Protein AF-A0A920QV77-F1 (afdb_monomer_lite)

Radius of gyration: 23.31 Å; chains: 1; bounding box: 56×53×58 Å

Structure (mmCIF, N/CA/C/O backbone):
data_AF-A0A920QV77-F1
#
_entry.id   AF-A0A920QV77-F1
#
loop_
_atom_site.group_PDB
_atom_site.id
_atom_site.type_symbol
_atom_site.label_atom_id
_atom_site.label_alt_id
_atom_site.label_comp_id
_atom_site.label_asym_id
_atom_site.label_entity_id
_atom_site.label_seq_id
_atom_site.pdbx_PDB_ins_code
_atom_site.Cartn_x
_atom_site.Cartn_y
_atom_site.Cartn_z
_atom_site.occupancy
_atom_site.B_iso_or_equiv
_atom_site.auth_seq_id
_atom_site.auth_comp_id
_atom_site.auth_asym_id
_atom_site.auth_atom_id
_atom_site.pdbx_PDB_model_num
ATOM 1 N N . MET A 1 1 ? 6.888 -10.467 -20.535 1.00 91.38 1 MET A N 1
ATOM 2 C CA . MET A 1 1 ? 6.320 -9.122 -20.813 1.00 91.38 1 MET A CA 1
ATOM 3 C C . MET A 1 1 ? 7.248 -8.052 -20.261 1.00 91.38 1 MET A C 1
ATOM 5 O O . MET A 1 1 ? 7.856 -8.293 -19.216 1.00 91.38 1 MET A O 1
ATOM 9 N N . ARG A 1 2 ? 7.344 -6.897 -20.932 1.00 91.19 2 ARG A N 1
ATOM 10 C CA . ARG A 1 2 ? 8.162 -5.762 -20.480 1.00 91.19 2 ARG A CA 1
ATOM 11 C C . ARG A 1 2 ? 7.818 -5.377 -19.033 1.00 91.19 2 ARG A C 1
ATOM 13 O O . ARG A 1 2 ? 6.641 -5.271 -18.701 1.00 91.19 2 ARG A O 1
ATOM 20 N N . THR A 1 3 ? 8.824 -5.211 -18.176 1.00 91.00 3 THR A N 1
ATOM 21 C CA . THR A 1 3 ? 8.666 -4.890 -16.746 1.00 91.00 3 THR A CA 1
ATOM 22 C C . THR A 1 3 ? 9.717 -3.856 -16.341 1.00 91.00 3 THR A C 1
ATOM 24 O O . THR A 1 3 ? 10.850 -4.215 -16.040 1.00 91.00 3 THR A O 1
ATOM 27 N N . THR A 1 4 ? 9.339 -2.574 -16.349 1.00 87.88 4 THR A N 1
ATOM 28 C CA . THR A 1 4 ? 10.258 -1.439 -16.115 1.00 87.88 4 THR A CA 1
ATOM 29 C C . THR A 1 4 ? 9.784 -0.481 -15.015 1.00 87.88 4 THR A C 1
ATOM 31 O O . THR A 1 4 ? 10.263 0.642 -14.950 1.00 87.88 4 THR A O 1
ATOM 34 N N . ALA A 1 5 ? 8.816 -0.883 -14.178 1.00 88.81 5 ALA A N 1
ATOM 35 C CA . ALA A 1 5 ? 8.185 -0.022 -13.163 1.00 88.81 5 ALA A CA 1
ATOM 36 C C . ALA A 1 5 ? 7.683 1.328 -13.720 1.00 88.81 5 ALA A C 1
ATOM 38 O O . ALA A 1 5 ? 7.883 2.376 -13.107 1.00 88.81 5 ALA A O 1
ATOM 39 N N . ALA A 1 6 ? 7.057 1.291 -14.904 1.00 88.81 6 ALA A N 1
ATOM 40 C CA . ALA A 1 6 ? 6.573 2.468 -15.629 1.00 88.81 6 ALA A CA 1
ATOM 41 C C . ALA A 1 6 ? 7.651 3.507 -16.005 1.00 88.81 6 ALA A C 1
ATOM 43 O O . ALA A 1 6 ? 7.304 4.608 -16.440 1.00 88.81 6 ALA A O 1
ATOM 44 N N . ALA A 1 7 ? 8.932 3.156 -15.906 1.00 88.12 7 ALA A N 1
ATOM 45 C CA . ALA A 1 7 ? 10.034 4.031 -16.272 1.00 88.12 7 ALA A CA 1
ATOM 46 C C . ALA A 1 7 ? 10.465 3.864 -17.738 1.00 88.12 7 ALA A C 1
ATOM 48 O O . ALA A 1 7 ? 10.466 2.748 -18.283 1.00 88.12 7 ALA A O 1
ATOM 49 N N . ASP A 1 8 ? 10.892 4.971 -18.350 1.00 91.00 8 ASP A N 1
ATOM 50 C CA . ASP A 1 8 ? 11.683 5.013 -19.583 1.00 91.00 8 ASP A CA 1
ATOM 51 C C . ASP A 1 8 ? 13.164 4.802 -19.240 1.00 91.00 8 ASP A C 1
ATOM 53 O O . ASP A 1 8 ? 13.969 5.733 -19.216 1.00 91.00 8 ASP A O 1
ATOM 57 N N . ALA A 1 9 ? 13.511 3.555 -18.926 1.00 92.44 9 ALA A N 1
ATOM 58 C CA . ALA A 1 9 ? 14.881 3.123 -18.681 1.00 92.44 9 ALA A CA 1
ATOM 59 C C . ALA A 1 9 ? 15.343 2.150 -19.771 1.00 92.44 9 ALA A C 1
ATOM 61 O O . ALA A 1 9 ? 14.626 1.214 -20.140 1.00 92.44 9 ALA A O 1
ATOM 62 N N . ARG A 1 10 ? 16.562 2.351 -20.284 1.00 94.75 10 ARG A N 1
ATOM 63 C CA . ARG A 1 10 ? 17.155 1.496 -21.329 1.00 94.75 10 ARG A CA 1
ATOM 64 C C . ARG A 1 10 ? 17.777 0.222 -20.742 1.00 94.75 10 ARG A C 1
ATOM 66 O O . ARG A 1 10 ? 18.996 0.147 -20.583 1.00 94.75 10 ARG A O 1
ATOM 73 N N . TYR A 1 11 ? 16.938 -0.759 -20.420 1.00 94.25 11 TYR A N 1
ATOM 74 C CA . TYR A 1 11 ? 17.366 -2.133 -20.120 1.00 94.25 11 TYR A CA 1
ATOM 75 C C . TYR A 1 11 ? 17.956 -2.802 -21.368 1.00 94.25 11 TYR A C 1
ATOM 77 O O . TYR A 1 11 ? 17.484 -2.530 -22.474 1.00 94.25 11 TYR A O 1
ATOM 85 N N . ASP A 1 12 ? 18.938 -3.693 -21.201 1.00 95.94 12 ASP A N 1
ATOM 86 C CA . ASP A 1 12 ? 19.423 -4.502 -22.328 1.00 95.94 12 ASP A CA 1
ATOM 87 C C . ASP A 1 12 ? 18.358 -5.529 -22.737 1.00 95.94 12 ASP A C 1
ATOM 89 O O . ASP A 1 12 ? 18.127 -5.773 -23.923 1.00 95.94 12 ASP A O 1
ATOM 93 N N . ILE A 1 13 ? 17.659 -6.080 -21.739 1.00 93.75 13 ILE A N 1
ATOM 94 C CA . ILE A 1 13 ? 16.498 -6.946 -21.909 1.00 93.75 13 ILE A CA 1
ATOM 95 C C . ILE A 1 13 ? 15.376 -6.374 -21.046 1.00 93.75 13 ILE A C 1
ATOM 97 O O . ILE A 1 13 ? 15.465 -6.388 -19.825 1.00 93.75 13 ILE A O 1
ATOM 101 N N . ASP A 1 14 ? 14.297 -5.862 -21.639 1.00 91.56 14 ASP A N 1
ATOM 102 C CA . ASP A 1 14 ? 13.279 -5.084 -20.909 1.00 91.56 14 ASP A CA 1
ATOM 103 C C . ASP A 1 14 ? 12.144 -5.924 -20.283 1.00 91.56 14 ASP A C 1
ATOM 105 O O . ASP A 1 14 ? 11.258 -5.390 -19.611 1.00 91.56 14 ASP A O 1
ATOM 109 N N . PHE A 1 15 ? 12.177 -7.251 -20.436 1.00 92.69 15 PHE A N 1
ATOM 110 C CA . PHE A 1 15 ? 11.251 -8.209 -19.818 1.00 92.69 15 PHE A CA 1
ATOM 111 C C . PHE A 1 15 ? 11.972 -9.145 -18.846 1.00 92.69 15 PHE A C 1
ATOM 113 O O . PHE A 1 15 ? 13.150 -9.424 -19.019 1.00 92.69 15 PHE A O 1
ATOM 120 N N . ALA A 1 16 ? 11.308 -9.601 -17.783 1.00 91.69 16 ALA A N 1
ATOM 121 C CA . ALA A 1 16 ? 11.944 -10.446 -16.766 1.00 91.69 16 ALA A CA 1
ATOM 122 C C . ALA A 1 16 ? 12.310 -11.854 -17.276 1.00 91.69 16 ALA A C 1
ATOM 124 O O . ALA A 1 16 ? 11.593 -12.378 -18.133 1.00 91.69 16 ALA A O 1
ATOM 125 N N . PRO A 1 17 ? 13.404 -12.458 -16.765 1.00 92.50 17 PRO A N 1
ATOM 126 C CA . PRO A 1 17 ? 13.819 -13.809 -17.148 1.00 92.50 17 PRO A CA 1
ATOM 127 C C . PRO A 1 17 ? 12.807 -14.869 -16.692 1.00 92.50 17 PRO A C 1
ATOM 129 O O . PRO A 1 17 ? 12.610 -15.880 -17.368 1.00 92.50 17 PRO A O 1
ATOM 132 N N . SER A 1 18 ? 12.121 -14.628 -15.581 1.00 91.00 18 SER A N 1
ATOM 133 C CA . SER A 1 18 ? 11.107 -15.502 -14.998 1.00 91.00 18 SER A CA 1
ATOM 134 C C . SER A 1 18 ? 9.855 -14.709 -14.623 1.00 91.00 18 SER A C 1
ATOM 136 O O . SER A 1 18 ? 9.861 -13.475 -14.563 1.00 91.00 18 SER A O 1
ATOM 138 N N . ASP A 1 19 ? 8.761 -15.431 -14.398 1.00 93.25 19 ASP A N 1
ATOM 139 C CA . ASP A 1 19 ? 7.588 -14.848 -13.763 1.00 93.25 19 ASP A CA 1
ATOM 140 C C . ASP A 1 19 ? 7.874 -14.577 -12.283 1.00 93.25 19 ASP A C 1
ATOM 142 O O . ASP A 1 19 ? 8.631 -15.296 -11.632 1.00 93.25 19 ASP A O 1
ATOM 146 N N . HIS A 1 20 ? 7.213 -13.558 -11.739 1.00 93.25 20 HIS A N 1
ATOM 147 C CA . HIS A 1 20 ? 7.077 -13.426 -10.292 1.00 93.25 20 HIS A CA 1
ATOM 148 C C . HIS A 1 20 ? 6.304 -14.635 -9.743 1.00 93.25 20 HIS A C 1
ATOM 150 O O . HIS A 1 20 ? 5.354 -15.076 -10.393 1.00 93.25 20 HIS A O 1
ATOM 156 N N . THR A 1 21 ? 6.631 -15.122 -8.543 1.00 93.44 21 THR A N 1
ATOM 157 C CA . THR A 1 21 ? 6.025 -16.327 -7.938 1.00 93.44 21 THR A CA 1
ATOM 158 C C . THR A 1 21 ? 4.493 -16.311 -7.989 1.00 93.44 21 THR A C 1
ATOM 160 O O . THR A 1 21 ? 3.873 -17.256 -8.469 1.00 93.44 21 THR A O 1
ATOM 163 N N . LEU A 1 22 ? 3.868 -15.189 -7.610 1.00 94.31 22 LEU A N 1
ATOM 164 C CA . LEU A 1 22 ? 2.407 -15.023 -7.693 1.00 94.31 22 LEU A CA 1
ATOM 165 C C . LEU A 1 22 ? 1.858 -15.181 -9.121 1.00 94.31 22 LEU A C 1
ATOM 167 O O . LEU A 1 22 ? 0.817 -15.793 -9.329 1.00 94.31 22 LEU A O 1
ATOM 171 N N . VAL A 1 23 ? 2.559 -14.640 -10.120 1.00 95.69 23 VAL A N 1
ATOM 172 C CA . VAL A 1 23 ? 2.158 -14.734 -11.531 1.00 95.69 23 VAL A CA 1
ATOM 173 C C . VAL A 1 23 ? 2.331 -16.164 -12.043 1.00 95.69 23 VAL A C 1
ATOM 175 O O . VAL A 1 23 ? 1.458 -16.655 -12.757 1.00 95.69 23 VAL A O 1
ATOM 178 N N . ALA A 1 24 ? 3.417 -16.838 -11.654 1.00 95.25 24 ALA A N 1
ATOM 179 C CA . ALA A 1 24 ? 3.668 -18.233 -11.998 1.00 95.25 24 ALA A CA 1
ATOM 180 C C . ALA A 1 24 ? 2.546 -19.145 -11.474 1.00 95.25 24 ALA A C 1
ATOM 182 O O . ALA A 1 24 ? 1.961 -19.890 -12.257 1.00 95.25 24 ALA A O 1
ATOM 183 N N . GLN A 1 25 ? 2.173 -18.999 -10.198 1.00 96.50 25 GLN A N 1
ATOM 184 C CA . GLN A 1 25 ? 1.097 -19.773 -9.566 1.00 96.50 25 GLN A CA 1
ATOM 185 C C . GLN A 1 25 ? -0.255 -19.572 -10.259 1.00 96.50 25 GLN A C 1
ATOM 187 O O . GLN A 1 25 ? -0.975 -20.535 -10.519 1.00 96.50 25 GLN A O 1
ATOM 192 N N . LEU A 1 26 ? -0.589 -18.330 -10.624 1.00 97.44 26 LEU A N 1
ATOM 193 C CA . LEU A 1 26 ? -1.810 -18.049 -11.379 1.00 97.44 26 LEU A CA 1
ATOM 194 C C . LEU A 1 26 ? -1.789 -18.717 -12.761 1.00 97.44 26 LEU A C 1
ATOM 196 O O . LEU A 1 26 ? -2.774 -19.342 -13.155 1.00 97.44 26 LEU A O 1
ATOM 200 N N . ARG A 1 27 ? -0.674 -18.615 -13.496 1.00 97.06 27 ARG A N 1
ATOM 201 C CA . ARG A 1 27 ? -0.530 -19.228 -14.828 1.00 97.06 27 ARG A CA 1
ATOM 202 C C . ARG A 1 27 ? -0.615 -20.745 -14.787 1.00 97.06 27 ARG A C 1
ATOM 204 O O . ARG A 1 27 ? -1.282 -21.331 -15.635 1.00 97.06 27 ARG A O 1
ATOM 211 N N . GLU A 1 28 ? 0.050 -21.369 -13.822 1.00 97.19 28 GLU A N 1
ATOM 212 C CA . GLU A 1 28 ? 0.025 -22.820 -13.628 1.00 97.19 28 GLU A CA 1
ATOM 213 C C . GLU A 1 28 ? -1.399 -23.327 -13.374 1.00 97.19 28 GLU A C 1
ATOM 215 O O . GLU A 1 28 ? -1.791 -24.371 -13.891 1.00 97.19 28 GLU A O 1
ATOM 220 N N . LYS A 1 29 ? -2.216 -22.528 -12.680 1.00 97.56 29 LYS A N 1
ATOM 221 C CA . LYS A 1 29 ? -3.633 -22.812 -12.416 1.00 97.56 29 LYS A CA 1
ATOM 222 C C . LYS A 1 29 ? -4.585 -22.307 -13.511 1.00 97.56 29 LYS A C 1
ATOM 224 O O . LYS A 1 29 ? -5.792 -22.220 -13.297 1.00 97.56 29 LYS A O 1
ATOM 229 N N . GLY A 1 30 ? -4.061 -22.001 -14.700 1.00 97.50 30 GLY A N 1
ATOM 230 C CA . GLY A 1 30 ? -4.847 -21.714 -15.902 1.00 97.50 30 GLY A CA 1
ATOM 231 C C . GLY A 1 30 ? -5.228 -20.248 -16.114 1.00 97.50 30 GLY A C 1
ATOM 232 O O . GLY A 1 30 ? -5.937 -19.946 -17.076 1.00 97.50 30 GLY A O 1
ATOM 233 N N . ALA A 1 31 ? -4.760 -19.319 -15.276 1.00 97.75 31 ALA A N 1
ATOM 234 C CA . ALA A 1 31 ? -4.989 -17.899 -15.512 1.00 97.75 31 ALA A CA 1
ATOM 235 C C . ALA A 1 31 ? -4.217 -17.409 -16.748 1.00 97.75 31 ALA A C 1
ATOM 237 O O . ALA A 1 31 ? -3.039 -17.717 -16.951 1.00 97.75 31 ALA A O 1
ATOM 238 N N . ILE A 1 32 ? -4.867 -16.571 -17.554 1.00 97.38 32 ILE A N 1
ATOM 239 C CA . ILE A 1 32 ? -4.239 -15.910 -18.700 1.00 97.38 32 ILE A CA 1
ATOM 240 C C . ILE A 1 32 ? -3.717 -14.551 -18.246 1.00 97.38 32 ILE A C 1
ATOM 242 O O . ILE A 1 32 ? -4.489 -13.645 -17.934 1.00 97.38 32 ILE A O 1
ATOM 246 N N . ILE A 1 33 ? -2.395 -14.383 -18.251 1.00 96.62 33 ILE A N 1
ATOM 247 C CA . ILE A 1 33 ? -1.777 -13.088 -17.958 1.00 96.62 33 ILE A CA 1
ATOM 248 C C . ILE A 1 33 ? -1.780 -12.252 -19.234 1.00 96.62 33 ILE A C 1
ATOM 250 O O . ILE A 1 33 ? -0.921 -12.398 -20.101 1.00 96.62 33 ILE A O 1
ATOM 254 N N . TYR A 1 34 ? -2.801 -11.409 -19.343 1.00 92.44 34 TYR A N 1
ATOM 255 C CA . TYR A 1 34 ? -3.137 -10.673 -20.557 1.00 92.44 34 TYR A CA 1
ATOM 256 C C . TYR A 1 34 ? -2.198 -9.491 -20.847 1.00 92.44 34 TYR A C 1
ATOM 258 O O . TYR A 1 34 ? -1.763 -9.310 -21.982 1.00 92.44 34 TYR A O 1
ATOM 266 N N . ALA A 1 35 ? -1.885 -8.680 -19.831 1.00 94.31 35 ALA A N 1
ATOM 267 C CA . ALA A 1 35 ? -1.136 -7.437 -19.998 1.00 94.31 35 ALA A CA 1
ATOM 268 C C . ALA A 1 35 ? -0.450 -6.986 -18.696 1.00 94.31 35 ALA A C 1
ATOM 270 O O . ALA A 1 35 ? -0.696 -7.523 -17.615 1.00 94.31 35 ALA A O 1
ATOM 271 N N . LYS A 1 36 ? 0.395 -5.955 -18.806 1.00 93.94 36 LYS A N 1
ATOM 272 C CA . LYS A 1 36 ? 0.923 -5.176 -17.679 1.00 93.94 36 LYS A CA 1
ATOM 273 C C . LYS A 1 36 ? 0.148 -3.863 -17.600 1.00 93.94 36 LYS A C 1
ATOM 275 O O . LYS A 1 36 ? 0.082 -3.136 -18.589 1.00 93.94 36 LYS A O 1
ATOM 280 N N . ALA A 1 37 ? -0.441 -3.576 -16.446 1.00 93.56 37 ALA A N 1
ATOM 281 C CA . ALA A 1 37 ? -1.139 -2.320 -16.217 1.00 93.56 37 ALA A CA 1
ATOM 282 C C . ALA A 1 37 ? -0.150 -1.160 -16.011 1.00 93.56 37 ALA A C 1
ATOM 284 O O . ALA A 1 37 ? 0.952 -1.367 -15.503 1.00 93.56 37 ALA A O 1
ATOM 285 N N . VAL A 1 38 ? -0.545 0.059 -16.392 1.00 90.56 38 VAL A N 1
ATOM 286 C CA . VAL A 1 38 ? 0.248 1.265 -16.106 1.00 90.56 38 VAL A CA 1
ATOM 287 C C . VAL A 1 38 ? 0.249 1.561 -14.603 1.00 90.56 38 VAL A C 1
ATOM 289 O O . VAL A 1 38 ? -0.787 1.476 -13.942 1.00 90.56 38 VAL A O 1
ATOM 292 N N . ASN A 1 39 ? 1.402 1.941 -14.068 1.00 89.62 39 ASN A N 1
ATOM 293 C CA . ASN A 1 39 ? 1.561 2.413 -12.699 1.00 89.62 39 ASN A CA 1
ATOM 294 C C . ASN A 1 39 ? 2.300 3.762 -12.671 1.00 89.62 39 ASN A C 1
ATOM 296 O O . ASN A 1 39 ? 2.865 4.184 -13.679 1.00 89.62 39 ASN A O 1
ATOM 300 N N . THR A 1 40 ? 2.294 4.454 -11.529 1.00 88.38 40 THR A N 1
ATOM 301 C CA . THR A 1 40 ? 3.189 5.608 -11.330 1.00 88.38 40 THR A CA 1
ATOM 302 C C . THR A 1 40 ? 4.645 5.147 -11.385 1.00 88.38 40 THR A C 1
ATOM 304 O O . THR A 1 40 ? 4.995 4.158 -10.738 1.00 88.38 40 THR A O 1
ATOM 307 N N . GLU A 1 41 ? 5.486 5.890 -12.107 1.00 87.56 41 GLU A N 1
ATOM 308 C CA . GLU A 1 41 ? 6.922 5.644 -12.254 1.00 87.56 41 GLU A CA 1
ATOM 309 C C . GLU A 1 41 ? 7.594 5.368 -10.892 1.00 87.56 41 GLU A C 1
ATOM 311 O O . GLU A 1 41 ? 7.482 6.152 -9.944 1.00 87.56 41 GLU A O 1
ATOM 316 N N . TYR A 1 42 ? 8.223 4.191 -10.778 1.00 86.94 42 TYR A N 1
ATOM 317 C CA . TYR A 1 42 ? 8.837 3.665 -9.549 1.00 86.94 42 TYR A CA 1
ATOM 318 C C . TYR A 1 42 ? 7.953 3.773 -8.296 1.00 86.94 42 TYR A C 1
ATOM 320 O O . TYR A 1 42 ? 8.411 4.152 -7.217 1.00 86.94 42 TYR A O 1
ATOM 328 N N . ASN A 1 43 ? 6.661 3.472 -8.434 1.00 84.44 43 ASN A N 1
ATOM 329 C CA . ASN A 1 43 ? 5.685 3.512 -7.343 1.00 84.44 43 ASN A CA 1
ATOM 330 C C . ASN A 1 43 ? 5.578 4.870 -6.634 1.00 84.44 43 ASN A C 1
ATOM 332 O O . ASN A 1 43 ? 5.193 4.939 -5.469 1.00 84.44 43 ASN A O 1
ATOM 336 N N . GLY A 1 44 ? 5.896 5.955 -7.345 1.00 78.31 44 GLY A N 1
ATOM 337 C CA . GLY A 1 44 ? 5.852 7.316 -6.815 1.00 78.31 44 GLY A CA 1
ATOM 338 C C . GLY A 1 44 ? 7.166 7.808 -6.208 1.00 78.31 44 GLY A C 1
ATOM 339 O O . GLY A 1 44 ? 7.277 9.007 -5.979 1.00 78.31 44 GLY A O 1
ATOM 340 N N . ARG A 1 45 ? 8.199 6.959 -6.045 1.00 72.19 45 ARG A N 1
ATOM 341 C CA . ARG A 1 45 ? 9.523 7.387 -5.529 1.00 72.19 45 ARG A CA 1
ATOM 342 C C . ARG A 1 45 ? 10.242 8.388 -6.436 1.00 72.19 45 ARG A C 1
ATOM 344 O O . ARG A 1 45 ? 11.159 9.066 -5.985 1.00 72.19 45 ARG A O 1
ATOM 351 N N . GLY A 1 46 ? 9.811 8.500 -7.690 1.00 50.62 46 GLY A N 1
ATOM 352 C CA . GLY A 1 46 ? 10.272 9.504 -8.641 1.00 50.62 46 GLY A CA 1
ATOM 353 C C . GLY A 1 46 ? 9.267 10.622 -8.931 1.00 50.62 46 GLY A C 1
ATOM 354 O O . GLY A 1 46 ? 9.427 11.253 -9.957 1.00 50.62 46 GLY A O 1
ATOM 355 N N . CYS A 1 47 ? 8.198 10.870 -8.163 1.00 48.75 47 CYS A N 1
ATOM 356 C CA . CYS A 1 47 ? 7.203 11.897 -8.541 1.00 48.75 47 CYS A CA 1
ATOM 357 C C . CYS A 1 47 ? 6.706 12.748 -7.356 1.00 48.75 47 CYS A C 1
ATOM 359 O O . CYS A 1 47 ? 6.452 12.237 -6.271 1.00 48.75 47 CYS A O 1
ATOM 361 N N . GLY A 1 48 ? 6.552 14.054 -7.605 1.00 44.06 48 GLY A N 1
ATOM 362 C CA . GLY A 1 48 ? 6.233 15.154 -6.689 1.00 44.06 48 GLY A CA 1
ATOM 363 C C . GLY A 1 48 ? 5.211 14.978 -5.548 1.00 44.06 48 GLY A C 1
ATOM 364 O O . GLY A 1 48 ? 4.219 14.260 -5.641 1.00 44.06 48 GLY A O 1
ATOM 365 N N . ARG A 1 49 ? 5.438 15.805 -4.510 1.00 41.72 49 ARG A N 1
ATOM 366 C CA . ARG A 1 49 ? 4.669 16.115 -3.277 1.00 41.72 49 ARG A CA 1
ATOM 367 C C . ARG A 1 49 ? 4.526 15.052 -2.181 1.00 41.72 49 ARG A C 1
ATOM 369 O O . ARG A 1 49 ? 4.457 15.457 -1.027 1.00 41.72 49 ARG A O 1
ATOM 376 N N . SER A 1 50 ? 4.544 13.750 -2.453 1.00 46.00 50 SER A N 1
ATOM 377 C CA . SER A 1 50 ? 4.352 12.727 -1.401 1.00 46.00 50 SER A CA 1
ATOM 378 C C . SER A 1 50 ? 5.661 12.251 -0.754 1.00 46.00 50 SER A C 1
ATOM 380 O O . SER A 1 50 ? 5.967 11.060 -0.752 1.00 46.00 50 SER A O 1
ATOM 382 N N . GLY A 1 51 ? 6.474 13.179 -0.250 1.00 50.00 51 GLY A N 1
ATOM 383 C CA . GLY A 1 51 ? 7.641 12.852 0.580 1.00 50.00 51 GLY A CA 1
ATOM 384 C C . GLY A 1 51 ? 8.865 12.281 -0.146 1.00 50.00 51 GLY A C 1
ATOM 385 O O . GLY A 1 51 ? 9.931 12.266 0.432 1.00 50.00 51 GLY A O 1
ATOM 386 N N . CYS A 1 52 ? 8.813 11.898 -1.421 1.00 63.25 52 CYS A N 1
ATOM 387 C CA . CYS A 1 52 ? 9.859 11.071 -2.052 1.00 63.25 52 CYS A CA 1
ATOM 388 C C . CYS A 1 52 ? 11.243 11.724 -2.303 1.00 63.25 52 CYS A C 1
ATOM 390 O O . CYS A 1 52 ? 12.086 11.115 -2.964 1.00 63.25 52 CYS A O 1
ATOM 392 N N . ASN A 1 53 ? 11.511 12.917 -1.762 1.00 73.44 53 ASN A N 1
ATOM 393 C CA . ASN A 1 53 ? 12.854 13.489 -1.721 1.00 73.44 53 ASN A CA 1
ATOM 394 C C . ASN A 1 53 ? 13.670 12.810 -0.603 1.00 73.44 53 ASN A C 1
ATOM 396 O O . ASN A 1 53 ? 13.383 13.046 0.571 1.00 73.44 53 ASN A O 1
ATOM 400 N N . PRO A 1 54 ? 14.726 12.035 -0.909 1.00 75.62 54 PRO A N 1
ATOM 401 C CA . PRO A 1 54 ? 15.583 11.444 0.125 1.00 75.62 54 PRO A CA 1
ATOM 402 C C . PRO A 1 54 ? 16.482 12.469 0.840 1.00 75.62 54 PRO A C 1
ATOM 404 O O . PRO A 1 54 ? 17.317 12.094 1.670 1.00 75.62 54 PRO A O 1
ATOM 407 N N . GLY A 1 55 ? 16.386 13.749 0.469 1.00 77.19 55 GLY A N 1
ATOM 408 C CA . GLY A 1 55 ? 17.325 14.795 0.839 1.00 77.19 55 GLY A CA 1
ATOM 409 C C . GLY A 1 55 ? 18.682 14.602 0.160 1.00 77.19 55 GLY A C 1
ATOM 410 O O . GLY A 1 55 ? 19.132 13.484 -0.107 1.00 77.19 55 GLY A O 1
ATOM 411 N N . GLY A 1 56 ? 19.373 15.700 -0.102 1.00 83.62 56 GLY A N 1
ATOM 412 C CA . GLY A 1 56 ? 20.676 15.691 -0.751 1.00 83.62 56 GLY A CA 1
ATOM 413 C C . GLY A 1 56 ? 20.978 17.054 -1.347 1.00 83.62 56 GLY A C 1
ATOM 414 O O . GLY A 1 56 ? 20.278 18.023 -1.076 1.00 83.62 56 GLY A O 1
ATOM 415 N N . ARG A 1 57 ? 22.048 17.133 -2.133 1.00 90.25 57 ARG A N 1
ATOM 416 C CA . ARG A 1 57 ? 22.498 18.396 -2.738 1.00 90.25 57 ARG A CA 1
ATOM 417 C C . ARG A 1 57 ? 21.827 18.712 -4.075 1.00 90.25 57 ARG A C 1
ATOM 419 O O . ARG A 1 57 ? 21.968 19.827 -4.566 1.00 90.25 57 ARG A O 1
ATOM 426 N N . ASN A 1 58 ? 21.178 17.729 -4.697 1.00 90.69 58 ASN A N 1
ATOM 427 C CA . ASN A 1 58 ? 20.541 17.898 -5.995 1.00 90.69 58 ASN A CA 1
ATOM 428 C C . ASN A 1 58 ? 19.100 18.362 -5.780 1.00 90.69 58 ASN A C 1
ATOM 430 O O . ASN A 1 58 ? 18.322 17.688 -5.108 1.00 90.69 58 ASN A O 1
ATOM 434 N N . GLU A 1 59 ? 18.743 19.489 -6.383 1.00 89.44 59 GLU A N 1
ATOM 435 C CA . GLU A 1 59 ? 17.402 20.067 -6.308 1.00 89.44 59 GLU A CA 1
ATOM 436 C C . GLU A 1 59 ? 16.806 20.198 -7.716 1.00 89.44 59 GLU A C 1
ATOM 438 O O . GLU A 1 59 ? 17.552 20.376 -8.693 1.00 89.44 59 GLU A O 1
ATOM 443 N N . PRO A 1 60 ? 15.474 20.091 -7.862 1.00 88.19 60 PRO A N 1
ATOM 444 C CA . PRO A 1 60 ? 14.830 20.380 -9.127 1.00 88.19 60 PRO A CA 1
ATOM 445 C C . PRO A 1 60 ? 14.926 21.870 -9.448 1.00 88.19 60 PRO A C 1
ATOM 447 O O . PRO A 1 60 ? 14.652 22.737 -8.623 1.00 88.19 60 PRO A O 1
ATOM 450 N N . THR A 1 61 ? 15.232 22.164 -10.702 1.00 90.62 61 THR A N 1
ATOM 451 C CA . THR A 1 61 ? 15.152 23.500 -11.296 1.00 90.62 61 THR A CA 1
ATOM 452 C C . THR A 1 61 ? 13.699 23.962 -11.385 1.00 90.62 61 THR A C 1
ATOM 454 O O . THR A 1 61 ? 13.404 25.143 -11.220 1.00 90.62 61 THR A O 1
ATOM 457 N N . MET A 1 62 ? 12.777 23.036 -11.672 1.00 82.44 62 MET A N 1
ATOM 458 C CA . MET A 1 62 ? 11.347 23.314 -11.771 1.00 82.44 62 MET A CA 1
ATOM 459 C C . MET A 1 62 ? 10.526 22.074 -11.429 1.00 82.44 62 MET A C 1
ATOM 461 O O . MET A 1 62 ? 10.752 20.996 -11.971 1.00 82.44 62 MET A O 1
ATOM 465 N N . VAL A 1 63 ? 9.509 22.246 -10.588 1.00 79.88 63 VAL A N 1
ATOM 466 C CA . VAL A 1 63 ? 8.489 21.222 -10.342 1.00 79.88 63 VAL A CA 1
ATOM 467 C C . VAL A 1 63 ? 7.236 21.628 -11.100 1.00 79.88 63 VAL A C 1
ATOM 469 O O . VAL A 1 63 ? 6.731 22.729 -10.899 1.00 79.88 63 VAL A O 1
ATOM 472 N N . LEU A 1 64 ? 6.736 20.760 -11.980 1.00 73.00 64 LEU A N 1
ATOM 473 C CA . LEU A 1 64 ? 5.499 21.011 -12.719 1.00 73.00 64 LEU A CA 1
ATOM 474 C C . LEU A 1 64 ? 4.295 20.594 -11.861 1.00 73.00 64 LEU A C 1
ATOM 476 O O . LEU A 1 64 ? 4.035 19.391 -11.743 1.00 73.00 64 LEU A O 1
ATOM 480 N N . PRO A 1 65 ? 3.537 21.540 -11.270 1.00 64.81 65 PRO A N 1
ATOM 481 C CA . PRO A 1 65 ? 2.360 21.185 -10.495 1.00 64.81 65 PRO A CA 1
ATOM 482 C C . PRO A 1 65 ? 1.298 20.555 -11.405 1.00 64.81 65 PRO A C 1
ATOM 484 O O . PRO A 1 65 ? 1.056 21.002 -12.525 1.00 64.81 65 PRO A O 1
ATOM 487 N N . SER A 1 66 ? 0.652 19.503 -10.908 1.00 64.69 66 SER A N 1
ATOM 488 C CA . SER A 1 66 ? -0.463 18.827 -11.570 1.00 64.69 66 SER A CA 1
ATOM 489 C C . SER A 1 66 ? -1.674 18.856 -10.659 1.00 64.69 66 SER A C 1
ATOM 491 O O . SER A 1 66 ? -1.603 18.373 -9.532 1.00 64.69 66 SER A O 1
ATOM 493 N N . THR A 1 67 ? -2.798 19.363 -11.154 1.00 57.72 67 THR A N 1
ATOM 494 C CA . THR A 1 67 ? -4.108 19.191 -10.506 1.00 57.72 67 THR A CA 1
ATOM 495 C C . THR A 1 67 ? -4.783 17.875 -10.910 1.00 57.72 67 THR A C 1
ATOM 497 O O . THR A 1 67 ? -5.766 17.477 -10.298 1.00 57.72 67 THR A O 1
ATOM 500 N N . LEU A 1 68 ? -4.229 17.166 -11.902 1.00 58.66 68 LEU A N 1
ATOM 501 C CA . LEU A 1 68 ? -4.720 15.886 -12.428 1.00 58.66 68 LEU A CA 1
ATOM 502 C C . LEU A 1 68 ? -4.070 14.673 -11.737 1.00 58.66 68 LEU A C 1
ATOM 504 O O . LEU A 1 68 ? -3.980 13.597 -12.320 1.00 58.66 68 LEU A O 1
ATOM 508 N N . GLY A 1 69 ? -3.579 14.843 -10.507 1.00 63.00 69 GLY A N 1
ATOM 509 C CA . GLY A 1 69 ? -2.929 13.785 -9.731 1.00 63.00 69 GLY A CA 1
ATOM 510 C C . GLY A 1 69 ? -1.472 13.505 -10.125 1.00 63.00 69 GLY A C 1
ATOM 511 O O . GLY A 1 69 ? -0.923 14.098 -11.060 1.00 63.00 69 GLY A O 1
ATOM 512 N N . PHE A 1 70 ? -0.841 12.604 -9.363 1.00 70.00 70 PHE A N 1
ATOM 513 C CA . PHE A 1 70 ? 0.583 12.239 -9.464 1.00 70.00 70 PHE A CA 1
ATOM 514 C C . PHE A 1 70 ? 0.858 10.988 -10.313 1.00 70.00 70 PHE A C 1
ATOM 516 O O . PHE A 1 70 ? 1.978 10.486 -10.359 1.00 70.00 70 PHE A O 1
ATOM 523 N N . GLN A 1 71 ? -0.166 10.441 -10.962 1.00 77.38 71 GLN A N 1
ATOM 524 C CA . GLN A 1 71 ? -0.101 9.159 -11.658 1.00 77.38 71 GLN A CA 1
ATOM 525 C C . GLN A 1 71 ? 0.477 9.332 -13.051 1.00 77.38 71 GLN A C 1
ATOM 527 O O . GLN A 1 71 ? -0.250 9.592 -14.009 1.00 77.38 71 GLN A O 1
ATOM 532 N N . ARG A 1 72 ? 1.804 9.247 -13.136 1.00 80.75 72 ARG A N 1
ATOM 533 C CA . ARG A 1 72 ? 2.533 9.487 -14.375 1.00 80.75 72 ARG A CA 1
ATOM 534 C C . ARG A 1 72 ? 3.570 8.414 -14.632 1.00 80.75 72 ARG A C 1
ATOM 536 O O . ARG A 1 72 ? 4.229 7.940 -13.709 1.00 80.75 72 ARG A O 1
ATOM 543 N N . SER A 1 73 ? 3.697 8.060 -15.902 1.00 82.62 73 SER A N 1
ATOM 544 C CA . SER A 1 73 ? 4.713 7.160 -16.422 1.00 82.62 73 SER A CA 1
ATOM 545 C C . SER A 1 73 ? 5.422 7.847 -17.580 1.00 82.62 73 SER A C 1
ATOM 547 O O . SER A 1 73 ? 4.781 8.248 -18.553 1.00 82.62 73 SER A O 1
ATOM 549 N N . SER A 1 74 ? 6.749 7.944 -17.498 1.00 85.25 74 SER A N 1
ATOM 550 C CA . SER A 1 74 ? 7.598 8.422 -18.596 1.00 85.25 74 SER A CA 1
ATOM 551 C C . SER A 1 74 ? 7.486 7.535 -19.847 1.00 85.25 74 SER A C 1
ATOM 553 O O . SER A 1 74 ? 7.668 8.020 -20.961 1.00 85.25 74 SER A O 1
ATOM 555 N N . TRP A 1 75 ? 7.115 6.260 -19.679 1.00 83.75 75 TRP A N 1
ATOM 556 C CA . TRP A 1 75 ? 6.930 5.303 -20.772 1.00 83.75 75 TRP A CA 1
ATOM 557 C C . TRP A 1 75 ? 5.485 5.195 -21.289 1.00 83.75 75 TRP A C 1
ATOM 559 O O . TRP A 1 75 ? 5.253 5.202 -22.496 1.00 83.75 75 TRP A O 1
ATOM 569 N N . ALA A 1 76 ? 4.512 5.040 -20.389 1.00 83.50 76 ALA A N 1
ATOM 570 C CA . ALA A 1 76 ? 3.136 4.653 -20.719 1.00 83.50 76 ALA A CA 1
ATOM 571 C C . ALA A 1 76 ? 2.118 5.803 -20.609 1.00 83.50 76 ALA A C 1
ATOM 573 O O . ALA A 1 76 ? 0.934 5.600 -20.878 1.00 83.50 76 ALA A O 1
ATOM 574 N N . GLY A 1 77 ? 2.560 7.007 -20.234 1.00 84.44 77 GLY A N 1
ATOM 575 C CA . GLY A 1 77 ? 1.695 8.171 -20.062 1.00 84.44 77 GLY A CA 1
ATOM 576 C C . GLY A 1 77 ? 0.870 8.120 -18.775 1.00 84.44 77 GLY A C 1
ATOM 577 O O . GLY A 1 77 ? 1.284 7.536 -17.772 1.00 84.44 77 GLY A O 1
ATOM 578 N N . ASN A 1 78 ? -0.295 8.769 -18.796 1.00 83.38 78 ASN A N 1
ATOM 579 C CA . ASN A 1 78 ? -1.134 8.953 -17.613 1.00 83.38 78 ASN A CA 1
ATOM 580 C C . ASN A 1 78 ? -2.486 8.259 -17.830 1.00 83.38 78 ASN A C 1
ATOM 582 O O . ASN A 1 78 ? -3.148 8.555 -18.828 1.00 83.38 78 ASN A O 1
ATOM 586 N N . PRO A 1 79 ? -2.923 7.366 -16.928 1.00 87.81 79 PRO A N 1
ATOM 587 C CA . PRO A 1 79 ? -4.294 6.875 -16.949 1.00 87.81 79 PRO A CA 1
ATOM 588 C C . PRO A 1 79 ? -5.274 7.987 -16.533 1.00 87.81 79 PRO A C 1
ATOM 590 O O . PRO A 1 79 ? -4.903 8.912 -15.811 1.00 87.81 79 PRO A O 1
ATOM 593 N N . SER A 1 80 ? -6.539 7.852 -16.938 1.00 89.38 80 SER A N 1
ATOM 594 C CA . SER A 1 80 ? -7.660 8.693 -16.486 1.00 89.38 80 SER A CA 1
ATOM 595 C C . SER A 1 80 ? -8.664 7.869 -15.676 1.00 89.38 80 SER A C 1
ATOM 597 O O . SER A 1 80 ? -8.715 6.646 -15.819 1.00 89.38 80 SER A O 1
ATOM 599 N N . SER A 1 81 ? -9.469 8.523 -14.832 1.00 89.50 81 SER A N 1
ATOM 600 C CA . SER A 1 81 ? -10.590 7.854 -14.158 1.00 89.50 81 SER A CA 1
ATOM 601 C C . SER A 1 81 ? -11.596 7.308 -15.175 1.00 89.50 81 SER A C 1
ATOM 603 O O . SER A 1 81 ? -11.880 7.950 -16.188 1.00 89.50 81 SER A O 1
ATOM 605 N N . VAL A 1 82 ? -12.165 6.134 -14.883 1.00 92.62 82 VAL A N 1
ATOM 606 C CA . VAL A 1 82 ? -13.243 5.538 -15.691 1.00 92.62 82 VAL A CA 1
ATOM 607 C C . VAL A 1 82 ? -14.583 6.266 -15.540 1.00 92.62 82 VAL A C 1
ATOM 609 O O . VAL A 1 82 ? -15.439 6.143 -16.411 1.00 92.62 82 VAL A O 1
ATOM 612 N N . TYR A 1 83 ? -14.765 7.018 -14.449 1.00 93.38 83 TYR A N 1
ATOM 613 C CA . TYR A 1 83 ? -16.009 7.731 -14.136 1.00 93.38 83 TYR A CA 1
ATOM 614 C C . TYR A 1 83 ? -15.987 9.185 -14.611 1.00 93.38 83 TYR A C 1
ATOM 616 O O . TYR A 1 83 ? -17.037 9.768 -14.865 1.00 93.38 83 TYR A O 1
ATOM 624 N N . ASP A 1 84 ? -14.797 9.768 -14.756 1.00 91.25 84 ASP A N 1
ATOM 625 C CA . ASP A 1 84 ? -14.599 11.110 -15.297 1.00 91.25 84 ASP A CA 1
ATOM 626 C C . ASP A 1 84 ? -13.207 11.193 -15.930 1.00 91.25 84 ASP A C 1
ATOM 628 O O . ASP A 1 84 ? -12.192 11.339 -15.245 1.00 91.25 84 ASP A O 1
ATOM 632 N N . THR A 1 85 ? -13.139 11.122 -17.259 1.00 90.06 85 THR A N 1
ATOM 633 C CA . THR A 1 85 ? -11.859 11.085 -17.979 1.00 90.06 85 THR A CA 1
ATOM 634 C C . THR A 1 85 ? -11.054 12.383 -17.863 1.00 90.06 85 THR A C 1
ATOM 636 O O . THR A 1 85 ? -9.893 12.416 -18.272 1.00 90.06 85 THR A O 1
ATOM 639 N N . THR A 1 86 ? -11.646 13.450 -17.310 1.00 87.75 86 THR A N 1
ATOM 640 C CA . THR A 1 86 ? -10.955 14.710 -17.000 1.00 87.75 86 THR A CA 1
ATOM 641 C C . THR A 1 86 ? -10.244 14.684 -15.645 1.00 87.75 86 THR A C 1
ATOM 643 O O . THR A 1 86 ? -9.542 15.636 -15.309 1.00 87.75 86 THR A O 1
ATOM 646 N N . ARG A 1 87 ? -10.386 13.599 -14.870 1.00 86.94 87 ARG A N 1
ATOM 647 C CA . ARG A 1 87 ? -9.801 13.434 -13.535 1.00 86.94 87 ARG A CA 1
ATOM 648 C C . ARG A 1 87 ? -8.730 12.352 -13.485 1.00 86.94 87 ARG A C 1
ATOM 650 O O . ARG A 1 87 ? -8.730 11.391 -14.257 1.00 86.94 87 ARG A O 1
ATOM 657 N N . ALA A 1 88 ? -7.855 12.496 -12.490 1.00 87.31 88 ALA A N 1
ATOM 658 C CA . ALA A 1 88 ? -6.935 11.444 -12.083 1.00 87.31 88 ALA A CA 1
ATOM 659 C C . ALA A 1 88 ? -7.722 10.187 -11.672 1.00 87.31 88 ALA A C 1
ATOM 661 O O . ALA A 1 88 ? -8.718 10.317 -10.956 1.00 87.31 88 ALA A O 1
ATOM 662 N N . PRO A 1 89 ? -7.271 8.980 -12.038 1.00 88.88 89 PRO A N 1
ATOM 663 C CA . PRO A 1 89 ? -7.917 7.762 -11.581 1.00 88.88 89 PRO A CA 1
ATOM 664 C C . PRO A 1 89 ? -7.710 7.483 -10.099 1.00 88.88 89 PRO A C 1
ATOM 666 O O . PRO A 1 89 ? -8.445 6.664 -9.577 1.00 88.88 89 PRO A O 1
ATOM 669 N N . SER A 1 90 ? -6.711 8.074 -9.432 1.00 88.00 90 SER A N 1
ATOM 670 C CA . SER A 1 90 ? -6.532 8.060 -7.968 1.00 88.00 90 SER A CA 1
ATOM 671 C C . SER A 1 90 ? -5.296 8.901 -7.568 1.00 88.00 90 SER A C 1
ATOM 673 O O . SER A 1 90 ? -4.598 9.474 -8.408 1.00 88.00 90 SER A O 1
ATOM 675 N N . ILE A 1 91 ? -4.957 8.914 -6.282 1.00 79.19 91 ILE A N 1
ATOM 676 C CA . ILE A 1 91 ? -3.563 8.912 -5.821 1.00 79.19 91 ILE A CA 1
ATOM 677 C C . ILE A 1 91 ? -2.890 7.619 -6.330 1.00 79.19 91 ILE A C 1
ATOM 679 O O . ILE A 1 91 ? -3.469 6.566 -6.227 1.00 79.19 91 ILE A O 1
ATOM 683 N N . GLY A 1 92 ? -1.777 7.579 -7.040 1.00 84.56 92 GLY A N 1
ATOM 684 C CA . GLY A 1 92 ? -1.132 6.316 -7.471 1.00 84.56 92 GLY A CA 1
ATOM 685 C C . GLY A 1 92 ? -0.669 5.377 -6.343 1.00 84.56 92 GLY A C 1
ATOM 686 O O . GLY A 1 92 ? -0.957 5.605 -5.176 1.00 84.56 92 GLY A O 1
ATOM 687 N N . SER A 1 93 ? 0.084 4.319 -6.655 1.00 88.94 93 SER A N 1
ATOM 688 C CA . SER A 1 93 ? 0.671 3.982 -7.963 1.00 88.94 93 SER A CA 1
ATOM 689 C C . SER A 1 93 ? -0.101 2.982 -8.827 1.00 88.94 93 SER A C 1
ATOM 691 O O . SER A 1 93 ? 0.073 3.039 -10.040 1.00 88.94 93 SER A O 1
ATOM 693 N N . SER A 1 94 ? -0.961 2.111 -8.287 1.00 94.25 94 SER A N 1
ATOM 694 C CA . SER A 1 94 ? -1.584 1.008 -9.057 1.00 94.25 94 SER A CA 1
ATOM 695 C C . SER A 1 94 ? -2.876 1.404 -9.779 1.00 94.25 94 SER A C 1
ATOM 697 O O . SER A 1 94 ? -3.891 0.709 -9.753 1.00 94.25 94 SER A O 1
ATOM 699 N N . SER A 1 95 ? -2.855 2.564 -10.417 1.00 92.69 95 SER A N 1
ATOM 700 C CA . SER A 1 95 ? -4.006 3.191 -11.071 1.00 92.69 95 SER A CA 1
ATOM 701 C C . SER A 1 95 ? -4.485 2.396 -12.269 1.00 92.69 95 SER A C 1
ATOM 703 O O . SER A 1 95 ? -5.676 2.141 -12.400 1.00 92.69 95 SER A O 1
ATOM 705 N N . GLY A 1 96 ? -3.557 1.975 -13.134 1.00 94.50 96 GLY A N 1
ATOM 706 C CA . GLY A 1 96 ? -3.891 1.168 -14.298 1.00 94.50 96 GLY A CA 1
ATOM 707 C C . GLY A 1 96 ? -4.477 -0.182 -13.905 1.00 94.50 96 GLY A C 1
ATOM 708 O O . GLY A 1 96 ? -5.355 -0.666 -14.612 1.00 94.50 96 GLY A O 1
ATOM 709 N N . SER A 1 97 ? -4.039 -0.769 -12.783 1.00 96.00 97 SER A N 1
ATOM 710 C CA . SER A 1 97 ? -4.591 -2.026 -12.263 1.00 96.00 97 SER A CA 1
ATOM 711 C C . SER A 1 97 ? -6.087 -1.857 -11.985 1.00 96.00 97 SER A C 1
ATOM 713 O O . SER A 1 97 ? -6.913 -2.499 -12.640 1.00 96.00 97 SER A O 1
ATOM 715 N N . ALA A 1 98 ? -6.459 -0.889 -11.144 1.00 96.56 98 ALA A N 1
ATOM 716 C CA . ALA A 1 98 ? -7.861 -0.634 -10.822 1.00 96.56 98 ALA A CA 1
ATOM 717 C C . ALA A 1 98 ? -8.689 -0.178 -12.038 1.00 96.56 98 ALA A C 1
ATOM 719 O O . ALA A 1 98 ? -9.789 -0.685 -12.258 1.00 96.56 98 ALA A O 1
ATOM 720 N N . VAL A 1 99 ? -8.154 0.724 -12.872 1.00 96.00 99 VAL A N 1
ATOM 721 C CA . VAL A 1 99 ? -8.821 1.197 -14.099 1.00 96.00 99 VAL A CA 1
ATOM 722 C C . VAL A 1 99 ? -9.095 0.040 -15.055 1.00 96.00 99 VAL A C 1
ATOM 724 O O . VAL A 1 99 ? -10.195 -0.043 -15.595 1.00 96.00 99 VAL A O 1
ATOM 727 N N . SER A 1 100 ? -8.139 -0.874 -15.256 1.00 96.81 100 SER A N 1
ATOM 728 C CA . SER A 1 100 ? -8.306 -2.009 -16.175 1.00 96.81 100 SER A CA 1
ATOM 729 C C . SER A 1 100 ? -9.454 -2.933 -15.762 1.00 96.81 100 SER A C 1
ATOM 731 O O . SER A 1 100 ? -10.222 -3.383 -16.610 1.00 96.81 100 SER A O 1
ATOM 733 N N . VAL A 1 101 ? -9.628 -3.148 -14.458 1.00 98.12 101 VAL A N 1
ATOM 734 C CA . VAL A 1 101 ? -10.730 -3.940 -13.902 1.00 98.12 101 VAL A CA 1
ATOM 735 C C . VAL A 1 101 ? -12.046 -3.169 -14.000 1.00 98.12 101 VAL A C 1
ATOM 737 O O . VAL A 1 101 ? -13.045 -3.682 -14.508 1.00 98.12 101 VAL A O 1
ATOM 740 N N . SER A 1 102 ? -12.043 -1.898 -13.593 1.00 97.44 102 SER A N 1
ATOM 741 C CA . SER A 1 102 ? -13.237 -1.049 -13.600 1.00 97.44 102 SER A CA 1
ATOM 742 C C . SER A 1 102 ? -13.783 -0.766 -15.006 1.00 97.44 102 SER A C 1
ATOM 744 O O . SER A 1 102 ? -14.982 -0.566 -15.192 1.00 97.44 102 SER A O 1
ATOM 746 N N . SER A 1 103 ? -12.927 -0.833 -16.028 1.00 96.25 103 SER A N 1
ATOM 747 C CA . SER A 1 103 ? -13.294 -0.681 -17.444 1.00 96.25 103 SER A CA 1
ATOM 748 C C . SER A 1 103 ? -13.553 -2.003 -18.182 1.00 96.25 103 SER A C 1
ATOM 750 O O . SER A 1 103 ? -13.760 -1.979 -19.392 1.00 96.25 103 SER A O 1
ATOM 752 N N . ASN A 1 104 ? -13.592 -3.153 -17.490 1.00 95.88 104 ASN A N 1
ATOM 753 C CA . ASN A 1 104 ? -13.748 -4.491 -18.096 1.00 95.88 104 ASN A CA 1
ATOM 754 C C . ASN A 1 104 ? -12.639 -4.897 -19.085 1.00 95.88 104 ASN A C 1
ATOM 756 O O . ASN A 1 104 ? -12.856 -5.770 -19.924 1.00 95.88 104 ASN A O 1
ATOM 760 N N . LEU A 1 105 ? -11.449 -4.302 -19.006 1.00 96.31 105 LEU A N 1
ATOM 761 C CA . LEU A 1 105 ? -10.302 -4.728 -19.816 1.00 96.31 105 LEU A CA 1
ATOM 762 C C . LEU A 1 105 ? -9.639 -5.994 -19.253 1.00 96.31 105 LEU A C 1
ATOM 764 O O . LEU A 1 105 ? -9.007 -6.740 -19.998 1.00 96.31 105 LEU A O 1
ATOM 768 N N . ALA A 1 106 ? 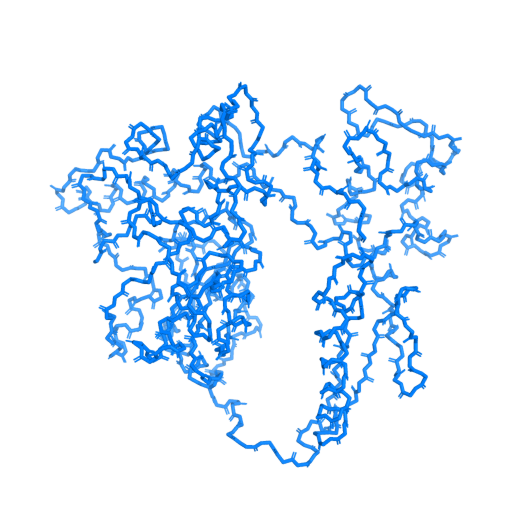-9.782 -6.237 -17.948 1.00 97.19 106 ALA A N 1
ATOM 769 C CA . ALA A 1 106 ? -9.349 -7.451 -17.266 1.00 97.19 106 ALA A CA 1
ATOM 770 C C . ALA A 1 106 ? -10.364 -7.847 -16.181 1.00 97.19 106 ALA A C 1
ATOM 772 O O . ALA A 1 106 ? -11.033 -6.989 -15.611 1.00 97.19 106 ALA A O 1
ATOM 773 N N . MET A 1 107 ? -10.465 -9.144 -15.877 1.00 97.00 107 MET A N 1
ATOM 774 C CA . MET A 1 107 ? -11.341 -9.646 -14.806 1.00 97.00 107 MET A CA 1
ATOM 775 C C . MET A 1 107 ? -10.809 -9.270 -13.418 1.00 97.00 107 MET A C 1
ATOM 777 O O . MET A 1 107 ? -11.543 -8.784 -12.560 1.00 97.00 107 MET A O 1
ATOM 781 N N . CYS A 1 108 ? -9.506 -9.465 -13.246 1.00 98.38 108 CYS A N 1
ATOM 782 C CA . CYS A 1 108 ? -8.747 -9.115 -12.061 1.00 98.38 108 CYS A CA 1
ATOM 783 C C . CYS A 1 108 ? -7.379 -8.579 -12.484 1.00 98.38 108 CYS A C 1
ATOM 785 O O . CYS A 1 108 ? -6.886 -8.877 -13.575 1.00 98.38 108 CYS A O 1
ATOM 787 N N . SER A 1 109 ? -6.744 -7.817 -11.606 1.00 98.12 109 SER A N 1
ATOM 788 C CA . SER A 1 109 ? -5.373 -7.354 -11.764 1.00 98.12 109 SER A CA 1
ATOM 789 C C . SER A 1 109 ? -4.641 -7.405 -10.429 1.00 98.12 109 SER A C 1
ATOM 791 O O . SER A 1 109 ? -5.252 -7.384 -9.360 1.00 98.12 109 SER A O 1
ATOM 793 N N . LEU A 1 110 ? -3.315 -7.486 -10.502 1.00 97.25 110 LEU A N 1
ATOM 794 C CA . LEU A 1 110 ? -2.465 -7.358 -9.328 1.00 97.25 110 LEU A CA 1
ATOM 795 C C . LEU A 1 110 ? -2.071 -5.894 -9.157 1.00 97.25 110 LEU A C 1
ATOM 797 O O . LEU A 1 110 ? -1.819 -5.181 -10.135 1.00 97.25 110 LEU A O 1
ATOM 801 N N . CYS A 1 111 ? -2.037 -5.455 -7.910 1.00 95.62 111 CYS A N 1
ATOM 802 C CA . CYS A 1 111 ? -1.610 -4.126 -7.514 1.00 95.62 111 CYS A CA 1
ATOM 803 C C . CYS A 1 111 ? -0.471 -4.231 -6.501 1.00 95.62 111 CYS A C 1
ATOM 805 O O . CYS A 1 111 ? -0.241 -5.283 -5.905 1.00 95.62 111 CYS A O 1
ATOM 807 N N . GLU A 1 112 ? 0.230 -3.125 -6.304 1.00 92.50 112 GLU A N 1
ATOM 808 C CA . GLU A 1 112 ? 1.325 -3.010 -5.351 1.00 92.50 112 GLU A CA 1
ATOM 809 C C . GLU A 1 112 ? 1.100 -1.792 -4.451 1.00 92.50 112 GLU A C 1
ATOM 811 O O . GLU A 1 112 ? 0.648 -0.739 -4.915 1.00 92.50 112 GLU A O 1
ATOM 816 N N . GLU A 1 113 ? 1.389 -1.932 -3.156 1.00 90.38 113 GLU A N 1
ATOM 817 C CA . GLU A 1 113 ? 1.176 -0.892 -2.158 1.00 90.38 113 GLU A CA 1
ATOM 818 C C . GLU A 1 113 ? 2.279 -0.768 -1.122 1.00 90.38 113 GLU A C 1
ATOM 820 O O . GLU A 1 113 ? 2.534 -1.694 -0.366 1.00 90.38 113 GLU A O 1
ATOM 825 N N . THR A 1 114 ? 2.811 0.450 -1.015 1.00 86.50 114 THR A N 1
ATOM 826 C CA . THR A 1 114 ? 3.612 0.921 0.122 1.00 86.50 114 THR A CA 1
ATOM 827 C C . THR A 1 114 ? 2.730 1.598 1.172 1.00 86.50 114 THR A C 1
ATOM 829 O O . THR A 1 114 ? 2.799 1.276 2.347 1.00 86.50 114 THR A O 1
ATOM 832 N N . SER A 1 115 ? 1.865 2.528 0.749 1.00 80.88 115 SER A N 1
ATOM 833 C CA . SER A 1 115 ? 0.966 3.264 1.651 1.00 80.88 115 SER A CA 1
ATOM 834 C C . SER A 1 115 ? -0.483 3.178 1.203 1.00 80.88 115 SER A C 1
ATOM 836 O O . SER A 1 115 ? -1.284 2.564 1.883 1.00 80.88 115 SER A O 1
ATOM 838 N N . MET A 1 116 ? -0.829 3.738 0.042 1.00 86.56 116 MET A N 1
ATOM 839 C CA . MET A 1 116 ? -2.217 3.783 -0.446 1.00 86.56 116 MET A CA 1
ATOM 840 C C . MET A 1 116 ? -2.342 3.370 -1.919 1.00 86.56 116 MET A C 1
ATOM 842 O O . MET A 1 116 ? -3.381 3.569 -2.546 1.00 86.56 116 MET A O 1
ATOM 846 N N . SER A 1 117 ? -1.280 2.809 -2.496 1.00 90.31 117 SER A N 1
ATOM 847 C CA . SER A 1 117 ? -1.174 2.559 -3.933 1.00 90.31 117 SER A CA 1
ATOM 848 C C . SER A 1 117 ? -2.071 1.449 -4.473 1.00 90.31 117 SER A C 1
ATOM 850 O O . SER A 1 117 ? -2.220 1.379 -5.688 1.00 90.31 117 SER A O 1
ATOM 852 N N . CYS A 1 118 ? -2.699 0.634 -3.626 1.00 95.12 118 CYS A N 1
ATOM 853 C CA . CYS A 1 118 ? -3.773 -0.289 -3.997 1.00 95.12 118 CYS A CA 1
ATOM 854 C C . CYS A 1 118 ? -5.135 0.244 -3.537 1.00 95.12 118 CYS A C 1
ATOM 856 O O . CYS A 1 118 ? -6.092 0.233 -4.315 1.00 95.12 118 CYS A O 1
ATOM 858 N N . ARG A 1 119 ? -5.223 0.712 -2.284 1.00 94.00 119 ARG A N 1
ATOM 859 C CA . ARG A 1 119 ? -6.466 1.193 -1.654 1.00 94.00 119 ARG A CA 1
ATOM 860 C C . ARG A 1 119 ? -7.027 2.436 -2.333 1.00 94.00 119 ARG A C 1
ATOM 862 O O . ARG A 1 119 ? -8.216 2.484 -2.629 1.00 94.00 119 ARG A O 1
ATOM 869 N N . GLY A 1 120 ? -6.169 3.406 -2.641 1.00 91.81 120 GLY A N 1
ATOM 870 C CA . GLY A 1 120 ? -6.536 4.611 -3.377 1.00 91.81 120 GLY A CA 1
ATOM 871 C C . GLY A 1 120 ? -7.164 4.266 -4.728 1.00 91.81 120 GLY A C 1
ATOM 872 O O . GLY A 1 120 ? -8.315 4.647 -4.960 1.00 91.81 120 GLY A O 1
ATOM 873 N N . PRO A 1 121 ? -6.465 3.526 -5.614 1.00 94.19 121 PRO A N 1
ATOM 874 C CA . PRO A 1 121 ? -7.029 3.133 -6.901 1.00 94.19 121 PRO A CA 1
ATOM 875 C C . PRO A 1 121 ? -8.311 2.310 -6.794 1.00 94.19 121 PRO A C 1
ATOM 877 O O . PRO A 1 121 ? -9.207 2.518 -7.611 1.00 94.19 121 PRO A O 1
ATOM 880 N N . ALA A 1 122 ? -8.432 1.437 -5.788 1.00 95.75 122 ALA A N 1
ATOM 881 C CA . ALA A 1 122 ? -9.659 0.682 -5.544 1.00 95.75 122 ALA A CA 1
ATOM 882 C C . ALA A 1 122 ? -10.855 1.597 -5.246 1.00 95.75 122 ALA A C 1
ATOM 884 O O . ALA A 1 122 ? -11.881 1.497 -5.917 1.00 95.75 122 ALA A O 1
ATOM 885 N N . ASN A 1 123 ? -10.680 2.532 -4.306 1.00 92.31 123 ASN A N 1
ATOM 886 C CA . ASN A 1 123 ? -11.692 3.515 -3.916 1.00 92.31 123 ASN A CA 1
ATOM 887 C C . ASN A 1 123 ? -12.153 4.355 -5.123 1.00 92.31 123 ASN A C 1
ATOM 889 O O . ASN A 1 123 ? -13.319 4.330 -5.507 1.00 92.31 123 ASN A O 1
ATOM 893 N N . HIS A 1 124 ? -11.221 5.025 -5.803 1.00 91.81 124 HIS A N 1
ATOM 894 C CA . HIS A 1 124 ? -11.558 5.973 -6.873 1.00 91.81 124 HIS A CA 1
ATOM 895 C C . HIS A 1 124 ? -12.100 5.323 -8.156 1.00 91.81 124 HIS A C 1
ATOM 897 O O . HIS A 1 124 ? -12.672 6.017 -8.998 1.00 91.81 124 HIS A O 1
ATOM 903 N N . ASN A 1 125 ? -11.897 4.015 -8.340 1.00 94.50 125 ASN A N 1
ATOM 904 C CA . ASN A 1 125 ? -12.376 3.288 -9.518 1.00 94.50 125 ASN A CA 1
ATOM 905 C C . ASN A 1 125 ? -13.437 2.239 -9.173 1.00 94.50 125 ASN A C 1
ATOM 907 O O . ASN A 1 125 ? -13.822 1.489 -10.064 1.00 94.50 125 ASN A O 1
ATOM 911 N N . SER A 1 126 ? -13.960 2.217 -7.942 1.00 95.12 126 SER A N 1
ATOM 912 C CA . SER A 1 126 ? -15.033 1.310 -7.511 1.00 95.12 126 SER A CA 1
ATOM 913 C C . SER A 1 126 ? -14.750 -0.151 -7.897 1.00 95.12 126 SER A C 1
ATOM 915 O O . SER A 1 126 ? -15.467 -0.778 -8.679 1.00 95.12 126 SER A O 1
ATOM 917 N N . VAL A 1 127 ? -13.631 -0.677 -7.397 1.00 97.25 127 VAL A N 1
ATOM 918 C CA . VAL A 1 127 ? -13.266 -2.095 -7.537 1.00 97.25 127 VAL A CA 1
ATOM 919 C C . VAL A 1 127 ? -12.991 -2.701 -6.167 1.00 97.25 127 VAL A C 1
ATOM 921 O O . VAL A 1 127 ? -12.490 -2.027 -5.267 1.00 97.25 127 VAL A O 1
ATOM 924 N N . GLY A 1 128 ? -13.302 -3.985 -6.012 1.00 96.69 128 GLY A N 1
ATOM 925 C CA . GLY A 1 128 ? -12.962 -4.750 -4.820 1.00 96.69 128 GLY A CA 1
ATOM 926 C C . GLY A 1 128 ? -11.450 -4.918 -4.679 1.00 96.69 128 GLY A C 1
ATOM 927 O O . GLY A 1 128 ? -10.729 -5.079 -5.667 1.00 96.69 128 GLY A O 1
ATOM 928 N N . LEU A 1 129 ? -10.970 -4.897 -3.437 1.00 97.69 129 LEU A N 1
ATOM 929 C CA . LEU A 1 129 ? -9.563 -5.074 -3.098 1.00 97.69 129 LEU A CA 1
ATOM 930 C C . LEU A 1 129 ? -9.422 -6.087 -1.968 1.00 97.69 129 LEU A C 1
ATOM 932 O O . LEU A 1 129 ? -9.957 -5.881 -0.884 1.00 97.69 129 LEU A O 1
ATOM 936 N N . ILE A 1 130 ? -8.607 -7.113 -2.197 1.00 97.12 130 ILE A N 1
ATOM 937 C CA . ILE A 1 130 ? -7.953 -7.830 -1.104 1.00 97.12 130 ILE A CA 1
ATOM 938 C C . ILE A 1 130 ? -6.497 -7.390 -1.090 1.00 97.12 130 ILE A C 1
ATOM 940 O O . ILE A 1 130 ? -5.751 -7.635 -2.039 1.00 97.12 130 ILE A O 1
ATOM 944 N N . LEU A 1 131 ? -6.107 -6.717 -0.011 1.00 95.75 131 LEU A N 1
ATOM 945 C CA . LEU A 1 131 ? -4.726 -6.354 0.273 1.00 95.75 131 LEU A CA 1
ATOM 946 C C . LEU A 1 131 ? -4.291 -7.094 1.538 1.00 95.75 131 LEU A C 1
ATOM 948 O O . LEU A 1 131 ? -4.590 -6.636 2.643 1.00 95.75 131 LEU A O 1
ATOM 952 N N . PRO A 1 132 ? -3.616 -8.241 1.401 1.00 92.31 132 PRO A N 1
ATOM 953 C CA . PRO A 1 132 ? -3.173 -8.994 2.556 1.00 92.31 132 PRO A CA 1
ATOM 954 C C . PRO A 1 132 ? -2.202 -8.231 3.457 1.00 92.31 132 PRO A C 1
ATOM 956 O O . PRO A 1 132 ? -1.543 -7.269 3.052 1.00 92.31 132 PRO A O 1
ATOM 959 N N . HIS A 1 133 ? -2.057 -8.704 4.695 1.00 88.19 133 HIS A N 1
ATOM 960 C CA . HIS A 1 133 ? -0.944 -8.267 5.532 1.00 88.19 133 HIS A CA 1
ATOM 961 C C . HIS A 1 133 ? 0.393 -8.659 4.879 1.00 88.19 133 HIS A C 1
ATOM 963 O O . HIS A 1 133 ? 0.480 -9.611 4.102 1.00 88.19 133 HIS A O 1
ATOM 969 N N . LYS A 1 134 ? 1.458 -7.931 5.225 1.00 87.44 134 LYS A N 1
ATOM 970 C CA . LYS A 1 134 ? 2.759 -7.999 4.544 1.00 87.44 134 LYS A CA 1
ATOM 971 C C . LYS A 1 134 ? 3.372 -9.390 4.439 1.00 87.44 134 LYS A C 1
ATOM 973 O O . LYS A 1 134 ? 3.969 -9.726 3.427 1.00 87.44 134 LYS A O 1
ATOM 978 N N . ALA A 1 135 ? 3.216 -10.184 5.486 1.00 88.94 135 ALA A N 1
ATOM 979 C CA . ALA A 1 135 ? 3.769 -11.525 5.535 1.00 88.94 135 ALA A CA 1
ATOM 980 C C . ALA A 1 135 ? 2.935 -12.577 4.777 1.00 88.94 135 ALA A C 1
ATOM 982 O O . ALA A 1 135 ? 3.368 -13.724 4.712 1.00 88.94 135 ALA A O 1
ATOM 983 N N . LEU A 1 136 ? 1.752 -12.256 4.223 1.00 90.81 136 LEU A N 1
ATOM 984 C CA . LEU A 1 136 ? 0.896 -13.286 3.617 1.00 90.81 136 LEU A CA 1
ATOM 985 C C . LEU A 1 136 ? 1.411 -13.756 2.259 1.00 90.81 136 LEU A C 1
ATOM 987 O O . LEU A 1 136 ? 1.594 -14.950 2.091 1.00 90.81 136 LEU A O 1
ATOM 991 N N . ILE A 1 137 ? 1.647 -12.849 1.311 1.00 92.25 137 ILE A N 1
ATOM 992 C CA . ILE A 1 137 ? 2.048 -13.183 -0.064 1.00 92.25 137 ILE A CA 1
ATOM 993 C C . ILE A 1 137 ? 3.346 -12.474 -0.448 1.00 92.25 137 ILE A C 1
ATOM 995 O O . ILE A 1 137 ? 3.620 -11.383 0.046 1.00 92.25 137 ILE A O 1
ATOM 999 N N . SER A 1 138 ? 4.137 -13.098 -1.325 1.00 91.69 138 SER A N 1
ATOM 1000 C CA . SER A 1 138 ? 5.432 -12.559 -1.764 1.00 91.69 138 SER A CA 1
ATOM 1001 C C . SER A 1 138 ? 5.289 -11.219 -2.490 1.00 91.69 138 SER A C 1
ATOM 1003 O O . SER A 1 138 ? 4.419 -11.053 -3.348 1.00 91.69 138 SER A O 1
ATOM 1005 N N . TYR A 1 139 ? 6.185 -10.291 -2.168 1.00 91.00 139 TYR A N 1
ATOM 1006 C CA . TYR A 1 139 ? 6.427 -9.047 -2.890 1.00 91.00 139 TYR A CA 1
ATOM 1007 C C . TYR A 1 139 ? 7.883 -8.961 -3.379 1.00 91.00 139 TYR A C 1
ATOM 1009 O O . TYR A 1 139 ? 8.148 -8.674 -4.543 1.00 91.00 139 TYR A O 1
ATOM 1017 N N . LEU A 1 140 ? 8.859 -9.249 -2.514 1.00 84.44 140 LEU A N 1
ATOM 1018 C CA . LEU A 1 140 ? 10.292 -9.097 -2.824 1.00 84.44 140 LEU A CA 1
ATOM 1019 C C . LEU A 1 140 ? 10.842 -10.175 -3.770 1.00 84.44 140 LEU A C 1
ATOM 1021 O O . LEU A 1 140 ? 11.997 -10.101 -4.204 1.00 84.44 140 LEU A O 1
ATOM 1025 N N . GLY A 1 141 ? 10.020 -11.159 -4.133 1.00 73.19 141 GLY A N 1
ATOM 1026 C CA . GLY A 1 141 ? 10.317 -12.220 -5.093 1.00 73.19 141 GLY A CA 1
ATOM 1027 C C . GLY A 1 141 ? 10.315 -11.785 -6.564 1.00 73.19 141 GLY A C 1
ATOM 1028 O O . GLY A 1 141 ? 9.870 -12.565 -7.401 1.00 73.19 141 GLY A O 1
ATOM 1029 N N . HIS A 1 142 ? 10.823 -10.577 -6.872 1.00 82.19 142 HIS A N 1
ATOM 1030 C CA . HIS A 1 142 ? 10.938 -9.903 -8.193 1.00 82.19 142 HIS A CA 1
ATOM 1031 C C . HIS A 1 142 ? 10.009 -8.711 -8.470 1.00 82.19 142 HIS A C 1
ATOM 1033 O O . HIS A 1 142 ? 9.825 -8.356 -9.639 1.00 82.19 142 HIS A O 1
ATOM 1039 N N . ALA A 1 143 ? 9.448 -8.055 -7.455 1.00 87.56 143 ALA A N 1
ATOM 1040 C CA . ALA A 1 143 ? 8.830 -6.742 -7.647 1.00 87.56 143 ALA A CA 1
ATOM 1041 C C . ALA A 1 143 ? 9.848 -5.600 -7.494 1.00 87.56 143 ALA A C 1
ATOM 1043 O O . ALA A 1 143 ? 10.889 -5.742 -6.853 1.00 87.56 143 ALA A O 1
ATOM 1044 N N . ILE A 1 144 ? 9.532 -4.445 -8.080 1.00 86.75 144 ILE A N 1
ATOM 1045 C CA . ILE A 1 144 ? 10.237 -3.187 -7.820 1.00 86.75 144 ILE A CA 1
ATOM 1046 C C . ILE A 1 144 ? 9.318 -2.372 -6.928 1.00 86.75 144 ILE A C 1
ATOM 1048 O O . ILE A 1 144 ? 8.272 -1.938 -7.394 1.00 86.75 144 ILE A O 1
ATOM 1052 N N . GLY A 1 145 ? 9.724 -2.149 -5.683 1.00 82.94 145 GLY A N 1
ATOM 1053 C CA . GLY A 1 145 ? 8.936 -1.444 -4.674 1.00 82.94 145 GLY A CA 1
ATOM 1054 C C . GLY A 1 145 ? 9.503 -0.106 -4.255 1.00 82.94 145 GLY A C 1
ATOM 1055 O O . GLY A 1 145 ? 10.583 0.282 -4.694 1.00 82.94 145 GLY A O 1
ATOM 1056 N N . SER A 1 146 ? 8.743 0.611 -3.434 1.00 82.38 146 SER A N 1
ATOM 1057 C CA . SER A 1 146 ? 9.112 1.935 -2.937 1.00 82.38 146 SER A CA 1
ATOM 1058 C C . SER A 1 146 ? 9.738 1.845 -1.547 1.00 82.38 146 SER A C 1
ATOM 1060 O O . SER A 1 146 ? 10.771 2.470 -1.314 1.00 82.38 146 SER A O 1
ATOM 1062 N N . ASP A 1 147 ? 9.180 1.037 -0.644 1.00 82.25 147 ASP A N 1
ATOM 1063 C CA . ASP A 1 147 ? 9.749 0.790 0.679 1.00 82.25 147 ASP A CA 1
ATOM 1064 C C . ASP A 1 147 ? 9.570 -0.665 1.118 1.00 82.25 147 ASP A C 1
ATOM 1066 O O . ASP A 1 147 ? 8.465 -1.110 1.435 1.00 82.25 147 ASP A O 1
ATOM 1070 N N . ILE A 1 148 ? 10.680 -1.390 1.226 1.00 81.38 148 ILE A N 1
ATOM 1071 C CA . ILE A 1 148 ? 10.700 -2.817 1.558 1.00 81.38 148 ILE A CA 1
ATOM 1072 C C . ILE A 1 148 ? 9.959 -3.168 2.854 1.00 81.38 148 ILE A C 1
ATOM 1074 O O . ILE A 1 148 ? 9.520 -4.308 2.999 1.00 81.38 148 ILE A O 1
ATOM 1078 N N . TYR A 1 149 ? 9.802 -2.228 3.790 1.00 80.94 149 TYR A N 1
ATOM 1079 C CA . TYR A 1 149 ? 9.103 -2.458 5.056 1.00 80.94 149 TYR A CA 1
ATOM 1080 C C . TYR A 1 149 ? 7.584 -2.367 4.939 1.00 80.94 149 TYR A C 1
ATOM 1082 O O . TYR A 1 149 ? 6.881 -3.008 5.716 1.00 80.94 149 TYR A O 1
ATOM 1090 N N . TYR A 1 150 ? 7.069 -1.655 3.939 1.00 83.56 150 TYR A N 1
ATOM 1091 C CA . TYR A 1 150 ? 5.632 -1.422 3.780 1.00 83.56 150 TYR A CA 1
ATOM 1092 C C . TYR A 1 150 ? 5.061 -2.041 2.508 1.00 83.56 150 TYR A C 1
ATOM 1094 O O . TYR A 1 150 ? 3.861 -2.306 2.454 1.00 83.56 150 TYR A O 1
ATOM 1102 N N . ASP A 1 151 ? 5.918 -2.302 1.518 1.00 88.25 151 ASP A N 1
ATOM 1103 C CA . ASP A 1 151 ? 5.523 -2.821 0.217 1.00 88.25 151 ASP A CA 1
ATOM 1104 C C . ASP A 1 151 ? 4.810 -4.174 0.335 1.00 88.25 151 ASP A C 1
ATOM 1106 O O . ASP A 1 151 ? 5.262 -5.082 1.048 1.00 88.25 151 ASP A O 1
ATOM 1110 N N . ARG A 1 152 ? 3.680 -4.277 -0.367 1.00 91.38 152 ARG A N 1
ATOM 1111 C CA . ARG A 1 152 ? 2.752 -5.410 -0.394 1.00 91.38 152 ARG A CA 1
ATOM 1112 C C . ARG A 1 152 ? 2.148 -5.569 -1.779 1.00 91.38 152 ARG A C 1
ATOM 1114 O O . ARG A 1 152 ? 1.889 -4.578 -2.455 1.00 91.38 152 ARG A O 1
ATOM 1121 N N . ALA A 1 153 ? 1.857 -6.805 -2.169 1.00 94.62 153 ALA A N 1
ATOM 1122 C CA . ALA A 1 153 ? 1.010 -7.085 -3.322 1.00 94.62 153 ALA A CA 1
ATOM 1123 C C . ALA A 1 153 ? -0.464 -7.156 -2.892 1.00 94.62 153 ALA A C 1
ATOM 1125 O O . ALA A 1 153 ? -0.775 -7.567 -1.774 1.00 94.62 153 ALA A O 1
ATOM 1126 N N . GLY A 1 154 ? -1.369 -6.774 -3.785 1.00 96.31 154 GLY A N 1
ATOM 1127 C CA . GLY A 1 154 ? -2.812 -6.866 -3.594 1.00 96.31 154 GLY A CA 1
ATOM 1128 C C . GLY A 1 154 ? -3.532 -7.270 -4.875 1.00 96.31 154 GLY A C 1
ATOM 1129 O O . GLY A 1 154 ? -2.928 -7.395 -5.943 1.00 96.31 154 GLY A O 1
ATOM 1130 N N . ILE A 1 155 ? -4.837 -7.494 -4.754 1.00 98.31 155 ILE A N 1
ATOM 1131 C CA . ILE A 1 155 ? -5.675 -8.044 -5.818 1.00 98.31 155 ILE A CA 1
ATOM 1132 C C . ILE A 1 155 ? -6.883 -7.138 -6.027 1.00 98.31 155 ILE A C 1
ATOM 1134 O O . ILE A 1 155 ? -7.755 -7.044 -5.158 1.00 98.31 155 ILE A O 1
ATOM 1138 N N . HIS A 1 156 ? -6.955 -6.517 -7.202 1.00 98.50 156 HIS A N 1
ATOM 1139 C CA . HIS A 1 156 ? -8.136 -5.798 -7.667 1.00 98.50 156 HIS A CA 1
ATOM 1140 C C . HIS A 1 156 ? -8.993 -6.713 -8.536 1.00 98.50 156 HIS A C 1
ATOM 1142 O O . HIS A 1 156 ? -8.514 -7.222 -9.545 1.00 98.50 156 HIS A O 1
ATOM 1148 N N . CYS A 1 157 ? -10.267 -6.861 -8.199 1.00 98.38 157 CYS A N 1
ATOM 1149 C CA . CYS A 1 157 ? -11.290 -7.488 -9.042 1.00 98.38 157 CYS A CA 1
ATOM 1150 C C . CYS A 1 157 ? -12.574 -6.654 -8.941 1.00 98.38 157 CYS A C 1
ATOM 1152 O O . CYS A 1 157 ? -12.688 -5.796 -8.068 1.00 98.38 157 CYS A O 1
ATOM 1154 N N . ARG A 1 158 ? -13.570 -6.873 -9.809 1.00 96.50 158 ARG A N 1
ATOM 1155 C CA . ARG A 1 158 ? -14.859 -6.165 -9.657 1.00 96.50 158 ARG A CA 1
ATOM 1156 C C . ARG A 1 158 ? -15.574 -6.525 -8.358 1.00 96.50 158 ARG A C 1
ATOM 1158 O O . ARG A 1 158 ? -16.213 -5.667 -7.763 1.00 96.50 158 ARG A O 1
ATOM 1165 N N . TRP A 1 159 ? -15.451 -7.777 -7.936 1.00 94.12 159 TRP A N 1
ATOM 1166 C CA . TRP A 1 159 ? -16.121 -8.319 -6.764 1.00 94.12 159 TRP A CA 1
ATOM 1167 C C . TRP A 1 159 ? -15.116 -8.990 -5.825 1.00 94.12 159 TRP A C 1
ATOM 1169 O O . TRP A 1 159 ? -14.166 -9.634 -6.274 1.00 94.12 159 TRP A O 1
ATOM 1179 N N . ILE A 1 160 ? -15.325 -8.833 -4.515 1.00 94.81 160 ILE A N 1
ATOM 1180 C CA . ILE A 1 160 ? -14.380 -9.273 -3.478 1.00 94.81 160 ILE A CA 1
ATOM 1181 C C . ILE A 1 160 ? -14.157 -10.791 -3.491 1.00 94.81 160 ILE A C 1
ATOM 1183 O O . ILE A 1 160 ? -13.047 -11.249 -3.230 1.00 94.81 160 ILE A O 1
ATOM 1187 N N . GLY A 1 161 ? -15.169 -11.581 -3.863 1.00 96.12 161 GLY A N 1
ATOM 1188 C CA . GLY A 1 161 ? -15.012 -13.030 -3.927 1.00 96.12 161 GLY A CA 1
ATOM 1189 C C . GLY A 1 161 ? -14.165 -13.513 -5.097 1.00 96.12 161 GLY A C 1
ATOM 1190 O O . GLY A 1 161 ? -13.510 -14.545 -4.979 1.00 96.12 161 GLY A O 1
ATOM 1191 N N . ASP A 1 162 ? -14.071 -12.751 -6.187 1.00 97.44 162 ASP A N 1
ATOM 1192 C CA . ASP A 1 162 ? -13.100 -13.057 -7.239 1.00 97.44 162 ASP A CA 1
ATOM 1193 C C . ASP A 1 162 ? -11.679 -12.732 -6.771 1.00 97.44 162 ASP A C 1
ATOM 1195 O O . ASP A 1 162 ? -10.765 -13.521 -7.015 1.00 97.44 162 ASP A O 1
ATOM 1199 N N . SER A 1 163 ? -11.495 -11.655 -5.996 1.00 97.81 163 SER A N 1
ATOM 1200 C CA . SER A 1 163 ? -10.209 -11.389 -5.342 1.00 97.81 163 SER A CA 1
ATOM 1201 C C . SER A 1 163 ? -9.815 -12.523 -4.388 1.00 97.81 163 SER A C 1
ATOM 1203 O O . SER A 1 163 ? -8.644 -12.897 -4.344 1.00 97.81 163 SER A O 1
ATOM 1205 N N . ALA A 1 164 ? -10.775 -13.111 -3.664 1.00 97.31 164 ALA A N 1
ATOM 1206 C CA . ALA A 1 164 ? -10.521 -14.240 -2.765 1.00 97.31 164 ALA A CA 1
ATOM 1207 C C . ALA A 1 164 ? -10.112 -15.509 -3.528 1.00 97.31 164 ALA A C 1
ATOM 1209 O O . ALA A 1 164 ? -9.137 -16.157 -3.157 1.00 97.31 164 ALA A O 1
ATOM 1210 N N . LYS A 1 165 ? -10.774 -15.818 -4.652 1.00 97.56 165 LYS A N 1
ATOM 1211 C CA . LYS A 1 165 ? -10.380 -16.937 -5.531 1.00 97.56 165 LYS A CA 1
ATOM 1212 C C . LYS A 1 165 ? -8.975 -16.749 -6.101 1.00 97.56 165 LYS A C 1
ATOM 1214 O O . LYS A 1 165 ? -8.219 -17.710 -6.204 1.00 97.56 165 LYS A O 1
ATOM 1219 N N . VAL A 1 166 ? -8.613 -15.520 -6.473 1.00 98.19 166 VAL A N 1
ATOM 1220 C CA . VAL A 1 166 ? -7.254 -15.199 -6.935 1.00 98.19 166 VAL A CA 1
ATOM 1221 C C . VAL A 1 166 ? -6.240 -15.391 -5.805 1.00 98.19 166 VAL A C 1
ATOM 1223 O O . VAL A 1 166 ? -5.180 -15.962 -6.052 1.00 98.19 166 VAL A O 1
ATOM 1226 N N . LEU A 1 167 ? -6.560 -14.976 -4.574 1.00 97.12 167 LEU A N 1
ATOM 1227 C CA . LEU A 1 167 ? -5.696 -15.202 -3.414 1.00 97.12 167 LEU A CA 1
ATOM 1228 C C . LEU A 1 167 ? -5.486 -16.701 -3.152 1.00 97.12 167 LEU A C 1
ATOM 1230 O O . LEU A 1 167 ? -4.351 -17.128 -2.943 1.00 97.12 167 LEU A O 1
ATOM 1234 N N . ASP A 1 168 ? -6.540 -17.511 -3.229 1.00 96.69 168 ASP A N 1
ATOM 1235 C CA . ASP A 1 168 ? -6.435 -18.971 -3.107 1.00 96.69 168 ASP A CA 1
ATOM 1236 C C . ASP A 1 168 ? -5.586 -19.571 -4.232 1.00 96.69 168 ASP A C 1
ATOM 1238 O O . ASP A 1 168 ? -4.705 -20.396 -3.990 1.00 96.69 168 ASP A O 1
ATOM 1242 N N . ALA A 1 169 ? -5.774 -19.103 -5.467 1.00 97.31 169 ALA A N 1
ATOM 1243 C CA . ALA A 1 169 ? -5.001 -19.558 -6.618 1.00 97.31 169 ALA A CA 1
ATOM 1244 C C . ALA A 1 169 ? -3.508 -19.181 -6.542 1.00 97.31 169 ALA A C 1
ATOM 1246 O O . ALA A 1 169 ? -2.677 -19.831 -7.174 1.00 97.31 169 ALA A O 1
ATOM 1247 N N . MET A 1 170 ? -3.126 -18.171 -5.760 1.00 95.69 170 MET A N 1
ATOM 1248 C CA . MET A 1 170 ? -1.715 -17.838 -5.533 1.00 95.69 170 MET A CA 1
ATOM 1249 C C . MET A 1 170 ? -1.003 -18.798 -4.573 1.00 95.69 170 MET A C 1
ATOM 1251 O O . MET A 1 170 ? 0.225 -18.782 -4.524 1.00 95.69 170 MET A O 1
ATOM 1255 N N . LYS A 1 171 ? -1.742 -19.615 -3.812 1.00 94.00 171 LYS A N 1
ATOM 1256 C CA . LYS A 1 171 ? -1.173 -20.569 -2.854 1.00 94.00 171 LYS A CA 1
ATOM 1257 C C . LYS A 1 171 ? -0.532 -21.732 -3.612 1.00 94.00 171 LYS A C 1
ATOM 1259 O O . LYS A 1 171 ? -1.197 -22.410 -4.400 1.00 94.00 171 LYS A O 1
ATOM 1264 N N . ASP A 1 172 ? 0.755 -21.959 -3.389 1.00 93.25 172 ASP A N 1
ATOM 1265 C CA . ASP A 1 172 ? 1.430 -23.185 -3.796 1.00 93.25 172 ASP A CA 1
ATOM 1266 C C . ASP A 1 172 ? 0.918 -24.372 -2.967 1.00 93.25 172 ASP A C 1
ATOM 1268 O O . ASP A 1 172 ? 0.587 -24.237 -1.788 1.00 93.25 172 ASP A O 1
ATOM 1272 N N . SER A 1 173 ? 0.836 -25.549 -3.585 1.00 89.62 173 SER A N 1
ATOM 1273 C CA . SER A 1 173 ? 0.288 -26.742 -2.927 1.00 89.62 173 SER A CA 1
ATOM 1274 C C . SER A 1 173 ? 1.206 -27.357 -1.863 1.00 89.62 173 SER A C 1
ATOM 1276 O O . SER A 1 173 ? 0.712 -28.071 -0.995 1.00 89.62 173 SER A O 1
ATOM 1278 N N . GLN A 1 174 ? 2.517 -27.109 -1.941 1.00 90.00 174 GLN A N 1
ATOM 1279 C CA . GLN A 1 174 ? 3.529 -27.641 -1.027 1.00 90.00 174 GLN A CA 1
ATOM 1280 C C . GLN A 1 174 ? 4.076 -26.538 -0.120 1.00 90.00 174 GLN A C 1
ATOM 1282 O O . GLN A 1 174 ? 4.077 -26.673 1.100 1.00 90.00 174 GLN A O 1
ATOM 1287 N N . GLU A 1 175 ? 4.479 -25.419 -0.718 1.00 89.88 175 GLU A N 1
ATOM 1288 C CA . GLU A 1 175 ? 5.157 -24.310 -0.040 1.00 89.88 175 GLU A CA 1
ATOM 1289 C C . GLU A 1 175 ? 4.170 -23.238 0.467 1.00 89.88 175 GLU A C 1
ATOM 1291 O O . GLU A 1 175 ? 4.545 -22.269 1.136 1.00 89.88 175 GLU A O 1
ATOM 1296 N N . GLY A 1 176 ? 2.877 -23.369 0.154 1.00 91.06 176 GLY A N 1
ATOM 1297 C CA . GLY A 1 176 ? 1.875 -22.361 0.486 1.00 91.06 176 GLY A CA 1
ATOM 1298 C C . GLY A 1 176 ? 2.200 -21.021 -0.177 1.00 91.06 176 GLY A C 1
ATOM 1299 O O . GLY A 1 176 ? 2.362 -20.933 -1.386 1.00 91.06 176 GLY A O 1
ATOM 1300 N N . TYR A 1 177 ? 2.298 -19.944 0.600 1.00 91.62 177 TYR A N 1
ATOM 1301 C CA . TYR A 1 177 ? 2.700 -18.633 0.067 1.00 91.62 177 TYR A CA 1
ATOM 1302 C C . TYR A 1 177 ? 4.185 -18.316 0.302 1.00 91.62 177 TYR A C 1
ATOM 1304 O O . TYR A 1 177 ? 4.574 -17.145 0.298 1.00 91.62 177 TYR A O 1
ATOM 1312 N N . TYR A 1 178 ? 4.996 -19.309 0.677 1.00 91.25 178 TYR A N 1
ATOM 1313 C CA . TYR A 1 178 ? 6.422 -19.108 0.920 1.00 91.25 178 TYR A CA 1
ATOM 1314 C C . TYR A 1 178 ? 7.159 -18.786 -0.386 1.00 91.25 178 TYR A C 1
ATOM 1316 O O . TYR A 1 178 ? 6.899 -19.383 -1.428 1.00 91.25 178 TYR A O 1
ATOM 1324 N N . ASP A 1 179 ? 8.080 -17.830 -0.322 1.00 91.81 179 ASP A N 1
ATOM 1325 C CA . ASP A 1 179 ? 8.986 -17.485 -1.407 1.00 91.81 179 ASP A CA 1
ATOM 1326 C C . ASP A 1 179 ? 10.396 -17.288 -0.829 1.00 91.81 179 ASP A C 1
ATOM 1328 O O . ASP A 1 179 ? 10.618 -16.362 -0.042 1.00 91.81 179 ASP A O 1
ATOM 1332 N N . PRO A 1 180 ? 11.386 -18.109 -1.219 1.00 90.75 180 PRO A N 1
ATOM 1333 C CA . PRO A 1 180 ? 12.738 -18.0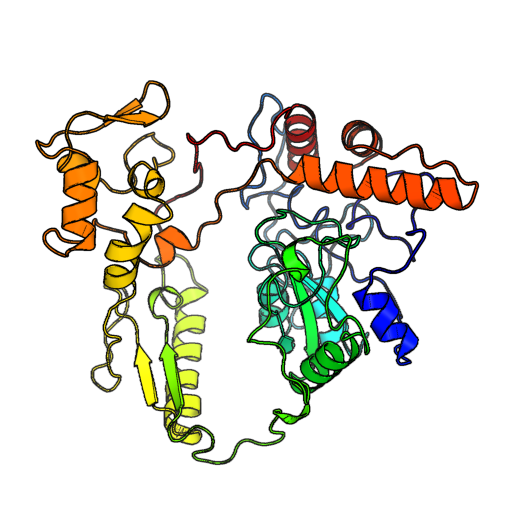12 -0.675 1.00 90.75 180 PRO A CA 1
ATOM 1334 C C . PRO A 1 180 ? 13.447 -16.695 -1.027 1.00 90.75 180 PRO A C 1
ATOM 1336 O O . PRO A 1 180 ? 14.441 -16.345 -0.390 1.00 90.75 180 PRO A O 1
ATOM 1339 N N . ARG A 1 181 ? 12.963 -15.945 -2.028 1.00 89.56 181 ARG A N 1
ATOM 1340 C CA . ARG A 1 181 ? 13.500 -14.630 -2.402 1.00 89.56 181 ARG A CA 1
ATOM 1341 C C . ARG A 1 181 ? 12.859 -13.484 -1.601 1.00 89.56 181 ARG A C 1
ATOM 1343 O O . ARG A 1 181 ? 13.376 -12.362 -1.678 1.00 89.56 181 ARG A O 1
ATOM 1350 N N . ASP A 1 182 ? 11.822 -13.760 -0.801 1.00 91.38 182 ASP A N 1
ATOM 1351 C CA . ASP A 1 182 ? 11.135 -12.810 0.080 1.00 91.38 182 ASP A CA 1
ATOM 1352 C C . ASP A 1 182 ? 11.111 -13.275 1.547 1.00 91.38 182 ASP A C 1
ATOM 1354 O O . ASP A 1 182 ? 10.293 -14.095 1.970 1.00 91.38 182 ASP A O 1
ATOM 1358 N N . MET A 1 183 ? 11.971 -12.663 2.364 1.00 89.44 183 MET A N 1
ATOM 1359 C CA . MET A 1 183 ? 12.100 -12.983 3.787 1.00 89.44 183 MET A CA 1
ATOM 1360 C C . MET A 1 183 ? 10.805 -12.798 4.593 1.00 89.44 183 MET A C 1
ATOM 1362 O O . MET A 1 183 ? 10.624 -13.482 5.598 1.00 89.44 183 MET A O 1
ATOM 1366 N N . TRP A 1 184 ? 9.877 -11.930 4.173 1.00 89.31 184 TRP A N 1
ATOM 1367 C CA . TRP A 1 184 ? 8.625 -11.698 4.905 1.00 89.31 184 TRP A CA 1
ATOM 1368 C C . TRP A 1 184 ? 7.688 -12.900 4.852 1.00 89.31 184 TRP A C 1
ATOM 1370 O O . TRP A 1 184 ? 6.850 -13.076 5.735 1.00 89.31 184 TRP A O 1
ATOM 1380 N N . THR A 1 185 ? 7.863 -13.757 3.849 1.00 90.56 185 THR A N 1
ATOM 1381 C CA . THR A 1 185 ? 7.056 -14.963 3.670 1.00 90.56 185 THR A CA 1
ATOM 1382 C C . THR A 1 185 ? 7.454 -16.112 4.599 1.00 90.56 185 THR A C 1
ATOM 1384 O O . THR A 1 185 ? 6.731 -17.103 4.676 1.00 90.56 185 THR A O 1
ATOM 1387 N N . THR A 1 186 ? 8.570 -15.975 5.330 1.00 87.94 186 THR A N 1
ATOM 1388 C CA . THR A 1 186 ? 9.038 -16.964 6.321 1.00 87.94 186 THR A CA 1
ATOM 1389 C C . THR A 1 186 ? 8.263 -16.923 7.640 1.00 87.94 186 THR A C 1
ATOM 1391 O O . THR A 1 186 ? 8.337 -17.866 8.426 1.00 87.94 186 THR A O 1
ATOM 1394 N N . VAL A 1 187 ? 7.537 -15.834 7.916 1.00 78.56 187 VAL A N 1
ATOM 1395 C CA . VAL A 1 187 ? 6.844 -15.634 9.195 1.00 78.56 187 VAL A CA 1
ATOM 1396 C C . VAL A 1 187 ? 5.671 -16.618 9.305 1.00 78.56 187 VAL A C 1
ATOM 1398 O O . VAL A 1 187 ? 4.840 -16.633 8.396 1.00 78.56 187 VAL A O 1
ATOM 1401 N N . PRO A 1 188 ? 5.552 -17.411 10.394 1.00 67.06 188 PRO A N 1
ATOM 1402 C CA . PRO A 1 188 ? 4.430 -18.324 10.600 1.00 67.06 188 PRO A CA 1
ATOM 1403 C C . PRO A 1 188 ? 3.084 -17.606 10.477 1.00 67.06 188 PRO A C 1
ATOM 1405 O O . PRO A 1 188 ? 2.863 -16.560 11.088 1.00 67.06 188 PRO A O 1
ATOM 1408 N N . ARG A 1 189 ? 2.177 -18.164 9.673 1.00 72.31 189 ARG A N 1
ATOM 1409 C CA . ARG A 1 189 ? 0.981 -17.449 9.220 1.00 72.31 189 ARG A CA 1
ATOM 1410 C C . ARG A 1 189 ? -0.278 -18.004 9.870 1.00 72.31 189 ARG A C 1
ATOM 1412 O O . ARG A 1 189 ? -0.977 -18.811 9.271 1.00 72.31 189 ARG A O 1
ATOM 1419 N N . ALA A 1 190 ? -0.598 -17.525 11.071 1.00 79.12 190 ALA A N 1
ATOM 1420 C CA . ALA A 1 190 ? -1.875 -17.837 11.730 1.00 79.12 190 ALA A CA 1
ATOM 1421 C C . ALA A 1 190 ? -3.110 -17.429 10.894 1.00 79.12 190 ALA A C 1
ATOM 1423 O O . ALA A 1 190 ? -4.214 -17.896 11.136 1.00 79.12 190 ALA A O 1
ATOM 1424 N N . SER A 1 191 ? -2.918 -16.552 9.909 1.00 82.56 191 SER A N 1
ATOM 1425 C CA . SER A 1 191 ? -3.921 -16.055 8.968 1.00 82.56 191 SER A CA 1
ATOM 1426 C C . SER A 1 191 ? -4.079 -16.899 7.698 1.00 82.56 191 SER A C 1
ATOM 1428 O O . SER A 1 191 ? -4.949 -16.582 6.885 1.00 82.56 191 SER A O 1
ATOM 1430 N N . VAL A 1 192 ? -3.244 -17.924 7.473 1.00 88.44 192 VAL A N 1
ATOM 1431 C CA . VAL A 1 192 ? -3.414 -18.838 6.334 1.00 88.44 192 VAL A CA 1
ATOM 1432 C C . VAL A 1 192 ? -4.480 -19.860 6.678 1.00 88.44 192 VAL A C 1
ATOM 1434 O O . VAL A 1 192 ? -4.288 -20.691 7.559 1.00 88.44 192 VAL A O 1
ATOM 1437 N N . LEU A 1 193 ? -5.583 -19.806 5.938 1.00 90.44 193 LEU A N 1
ATOM 1438 C CA . LEU A 1 193 ? -6.677 -20.759 6.066 1.00 90.44 193 LEU A CA 1
ATOM 1439 C C . LEU A 1 193 ? -6.368 -22.005 5.227 1.00 90.44 193 LEU A C 1
ATOM 1441 O O . LEU A 1 193 ? -5.856 -21.912 4.100 1.00 90.44 193 LEU A O 1
ATOM 1445 N N . GLU A 1 194 ? -6.629 -23.184 5.785 1.00 88.25 194 GLU A N 1
ATOM 1446 C CA . GLU A 1 194 ? -6.369 -24.454 5.102 1.00 88.25 194 GLU A CA 1
ATOM 1447 C C . GLU A 1 194 ? -7.330 -24.630 3.924 1.00 88.25 194 GLU A C 1
ATOM 1449 O O . GLU A 1 194 ? -6.890 -24.923 2.812 1.00 88.25 194 GLU A O 1
ATOM 1454 N N . GLU A 1 195 ? -8.607 -24.339 4.159 1.00 92.06 195 GLU A N 1
ATOM 1455 C CA . GLU A 1 195 ? -9.719 -24.390 3.210 1.00 92.06 195 GLU A CA 1
ATOM 1456 C C . GLU A 1 195 ? -9.746 -23.235 2.193 1.00 92.06 195 GLU A C 1
ATOM 1458 O O . GLU A 1 195 ? -10.559 -23.246 1.268 1.00 92.06 195 GLU A O 1
ATOM 1463 N N . GLY A 1 196 ? -8.841 -22.262 2.338 1.00 93.12 196 GLY A N 1
ATOM 1464 C CA . GLY A 1 196 ? -8.795 -21.053 1.518 1.00 93.12 196 GLY A CA 1
ATOM 1465 C C . GLY A 1 196 ? -9.750 -19.955 1.991 1.00 93.12 196 GLY A C 1
ATOM 1466 O O . GLY A 1 196 ? -10.445 -20.080 2.996 1.00 93.12 196 GLY A O 1
ATOM 1467 N N . TYR A 1 197 ? -9.755 -18.840 1.271 1.00 95.31 197 TYR A N 1
ATOM 1468 C CA . TYR A 1 197 ? -10.509 -17.630 1.593 1.00 95.31 197 TYR A CA 1
ATOM 1469 C C . TYR A 1 197 ? -11.833 -17.554 0.832 1.00 95.31 197 TYR A C 1
ATOM 1471 O O . TYR A 1 197 ? -12.817 -17.043 1.364 1.00 95.31 197 TYR A O 1
ATOM 1479 N N . ALA A 1 198 ? -11.891 -18.067 -0.401 1.00 96.19 198 ALA A N 1
ATOM 1480 C CA . ALA A 1 198 ? -13.077 -17.957 -1.248 1.00 96.19 198 ALA A CA 1
ATOM 1481 C C . ALA A 1 198 ? -14.295 -18.694 -0.674 1.00 96.19 198 ALA A C 1
ATOM 1483 O O . ALA A 1 198 ? -15.425 -18.282 -0.921 1.00 96.19 198 ALA A O 1
ATOM 1484 N N . THR A 1 199 ? -14.081 -19.747 0.123 1.00 95.38 199 THR A N 1
ATOM 1485 C CA . THR A 1 199 ? -15.170 -20.494 0.773 1.00 95.38 199 THR A CA 1
ATOM 1486 C C . THR A 1 199 ? -15.909 -19.697 1.851 1.00 95.38 199 THR A C 1
ATOM 1488 O O . THR A 1 199 ? -16.994 -20.104 2.259 1.00 95.38 199 THR A O 1
ATOM 1491 N N . HIS A 1 200 ? -15.334 -18.584 2.316 1.00 93.25 200 HIS A N 1
ATOM 1492 C CA . HIS A 1 200 ? -15.921 -17.712 3.337 1.00 93.25 200 HIS A CA 1
ATOM 1493 C C . HIS A 1 200 ? -16.686 -16.528 2.733 1.00 93.25 200 HIS A C 1
ATOM 1495 O O . HIS A 1 200 ? -17.192 -15.676 3.462 1.00 93.25 200 HIS A O 1
ATOM 1501 N N . ILE A 1 201 ? -16.760 -16.446 1.402 1.00 93.31 201 ILE A N 1
ATOM 1502 C CA . ILE A 1 201 ? -17.472 -15.375 0.711 1.00 93.31 201 ILE A CA 1
ATOM 1503 C C . ILE A 1 201 ? -18.973 -15.650 0.723 1.00 93.31 201 ILE A C 1
ATOM 1505 O O . ILE A 1 201 ? -19.427 -16.737 0.372 1.00 93.31 201 ILE A O 1
ATOM 1509 N N . VAL A 1 202 ? -19.737 -14.625 1.092 1.00 90.00 202 VAL A N 1
ATOM 1510 C CA . VAL A 1 202 ? -21.199 -14.629 1.064 1.00 90.00 202 VAL A CA 1
ATOM 1511 C C . VAL A 1 202 ? -21.662 -13.860 -0.174 1.00 90.00 202 VAL A C 1
ATOM 1513 O O . VAL A 1 202 ? -21.305 -12.694 -0.341 1.00 90.00 202 VAL A O 1
ATOM 1516 N N . ASP A 1 203 ? -22.441 -14.512 -1.040 1.00 83.38 203 ASP A N 1
ATOM 1517 C CA . ASP A 1 203 ? -22.937 -13.911 -2.289 1.00 83.38 203 ASP A CA 1
ATOM 1518 C C . ASP A 1 203 ? -24.031 -12.857 -2.052 1.00 83.38 203 ASP A C 1
ATOM 1520 O O . ASP A 1 203 ? -24.114 -11.880 -2.795 1.00 83.38 203 ASP A O 1
ATOM 1524 N N . ASP A 1 204 ? -24.855 -13.043 -1.017 1.00 84.75 204 ASP A N 1
ATOM 1525 C CA . ASP A 1 204 ? -25.919 -12.111 -0.639 1.00 84.75 204 ASP A CA 1
ATOM 1526 C C . ASP A 1 204 ? -26.088 -12.055 0.884 1.00 84.75 204 ASP A C 1
ATOM 1528 O O . ASP A 1 204 ? -26.339 -13.073 1.539 1.00 84.75 204 ASP A O 1
ATOM 1532 N N . ALA A 1 205 ? -25.940 -10.862 1.455 1.00 85.56 205 ALA A N 1
ATOM 1533 C CA . ALA A 1 205 ? -26.036 -10.651 2.890 1.00 85.56 205 ALA A CA 1
ATOM 1534 C C . ALA A 1 205 ? -27.494 -10.386 3.286 1.00 85.56 205 ALA A C 1
ATOM 1536 O O . ALA A 1 205 ? -28.107 -9.413 2.858 1.00 85.56 205 ALA A O 1
ATOM 1537 N N . GLN A 1 206 ? -28.039 -11.240 4.147 1.00 92.62 206 GLN A N 1
ATOM 1538 C CA . GLN A 1 206 ? -29.383 -11.078 4.699 1.00 92.62 206 GLN A CA 1
ATOM 1539 C C . GLN A 1 206 ? -29.386 -10.144 5.915 1.00 92.62 206 GLN A C 1
ATOM 1541 O O . GLN A 1 206 ? -28.343 -9.894 6.533 1.00 92.62 206 GLN A O 1
ATOM 1546 N N . GLU A 1 207 ? -30.574 -9.684 6.306 1.00 96.06 207 GLU A N 1
ATOM 1547 C CA . GLU A 1 207 ? -30.754 -8.931 7.546 1.00 96.06 207 GLU A CA 1
ATOM 1548 C C . GLU A 1 207 ? -30.163 -9.702 8.740 1.00 96.06 207 GLU A C 1
ATOM 1550 O O . GLU A 1 207 ? -30.445 -10.883 8.953 1.00 96.06 207 GLU A O 1
ATOM 1555 N N . GLY A 1 208 ? -29.317 -9.040 9.528 1.00 96.44 208 GLY A N 1
ATOM 1556 C CA . GLY A 1 208 ? -28.672 -9.654 10.684 1.00 96.44 208 GLY A CA 1
ATOM 1557 C C . GLY A 1 208 ? -27.494 -10.590 10.381 1.00 96.44 208 GLY A C 1
ATOM 1558 O O . GLY A 1 208 ? -27.061 -11.292 11.295 1.00 96.44 208 GLY A O 1
ATOM 1559 N N . SER A 1 209 ? -26.958 -10.621 9.154 1.00 96.38 209 SER A N 1
ATOM 1560 C CA . SER A 1 209 ? -25.824 -11.502 8.798 1.00 96.38 209 SER A CA 1
ATOM 1561 C C . SER A 1 209 ? -24.541 -11.249 9.602 1.00 96.38 209 SER A C 1
ATOM 1563 O O . SER A 1 209 ? -23.667 -12.110 9.632 1.00 96.38 209 SER A O 1
ATOM 1565 N N . LEU A 1 210 ? -24.419 -10.096 10.265 1.00 96.88 210 LEU A N 1
ATOM 1566 C CA . LEU A 1 210 ? -23.299 -9.734 11.136 1.00 96.88 210 LEU A CA 1
ATOM 1567 C C . LEU A 1 210 ? -23.678 -9.732 12.629 1.00 96.88 210 LEU A C 1
ATOM 1569 O O . LEU A 1 210 ? -22.922 -9.219 13.454 1.00 96.88 210 LEU A O 1
ATOM 1573 N N . ARG A 1 211 ? -24.820 -10.324 13.016 1.00 97.31 211 ARG A N 1
ATOM 1574 C CA . ARG A 1 211 ? -25.205 -10.454 14.433 1.00 97.31 211 ARG A CA 1
ATOM 1575 C C . ARG A 1 211 ? -24.119 -11.180 15.228 1.00 97.31 211 ARG A C 1
ATOM 1577 O O . ARG A 1 211 ? -23.711 -12.285 14.886 1.00 97.31 211 ARG A O 1
ATOM 1584 N N . GLY A 1 212 ? -23.696 -10.563 16.329 1.00 97.06 212 GLY A N 1
ATOM 1585 C CA . GLY A 1 212 ? -22.628 -11.078 17.192 1.00 97.06 212 GLY A CA 1
ATOM 1586 C C . GLY A 1 212 ? -21.213 -10.697 16.743 1.00 97.06 212 GLY A C 1
ATOM 1587 O O . GLY A 1 212 ? -20.265 -10.967 17.476 1.00 97.06 212 GLY A O 1
ATOM 1588 N N . ILE A 1 213 ? -21.061 -10.036 15.591 1.00 97.88 213 ILE A N 1
ATOM 1589 C CA . ILE A 1 213 ? -19.793 -9.450 15.153 1.00 97.88 213 ILE A CA 1
ATOM 1590 C C . ILE A 1 213 ? -19.693 -8.019 15.680 1.00 97.88 213 ILE A C 1
ATOM 1592 O O . ILE A 1 213 ? -20.650 -7.247 15.607 1.00 97.88 213 ILE A O 1
ATOM 1596 N N . ARG A 1 214 ? -18.513 -7.666 16.195 1.00 97.88 214 ARG A N 1
ATOM 1597 C CA . ARG A 1 214 ? -18.170 -6.300 16.601 1.00 97.88 214 ARG A CA 1
ATOM 1598 C C . ARG A 1 214 ? -17.310 -5.651 15.524 1.00 97.88 214 ARG A C 1
ATOM 1600 O O . ARG A 1 214 ? -16.300 -6.231 15.130 1.00 97.88 214 ARG A O 1
ATOM 1607 N N . ILE A 1 215 ? -17.706 -4.471 15.056 1.00 97.75 215 ILE A N 1
ATOM 1608 C CA . ILE A 1 215 ? -16.978 -3.712 14.032 1.00 97.75 215 ILE A CA 1
ATOM 1609 C C . ILE A 1 215 ? -16.544 -2.378 14.622 1.00 97.75 215 ILE A C 1
ATOM 1611 O O . ILE A 1 215 ? -17.372 -1.602 15.093 1.00 97.75 215 ILE A O 1
ATOM 1615 N N . GLY A 1 216 ? -15.236 -2.132 14.577 1.00 96.62 216 GLY A N 1
ATOM 1616 C CA . GLY A 1 216 ? -14.640 -0.878 15.008 1.00 96.62 216 GLY A CA 1
ATOM 1617 C C . GLY A 1 216 ? -14.702 0.203 13.931 1.00 96.62 216 GLY A C 1
ATOM 1618 O O . GLY A 1 216 ? -14.232 -0.018 12.815 1.00 96.62 216 GLY A O 1
ATOM 1619 N N . VAL A 1 217 ? -15.238 1.372 14.272 1.00 96.62 217 VAL A N 1
ATOM 1620 C CA . VAL A 1 217 ? -15.286 2.570 13.428 1.00 96.62 217 VAL A CA 1
ATOM 1621 C C . VAL A 1 217 ? -14.192 3.535 13.879 1.00 96.62 217 VAL A C 1
ATOM 1623 O O . VAL A 1 217 ? -14.194 3.989 15.019 1.00 96.62 217 VAL A O 1
ATOM 1626 N N . ILE A 1 218 ? -13.246 3.834 12.987 1.00 94.62 218 ILE A N 1
ATOM 1627 C CA . ILE A 1 218 ? -12.078 4.674 13.292 1.00 94.62 218 ILE A CA 1
ATOM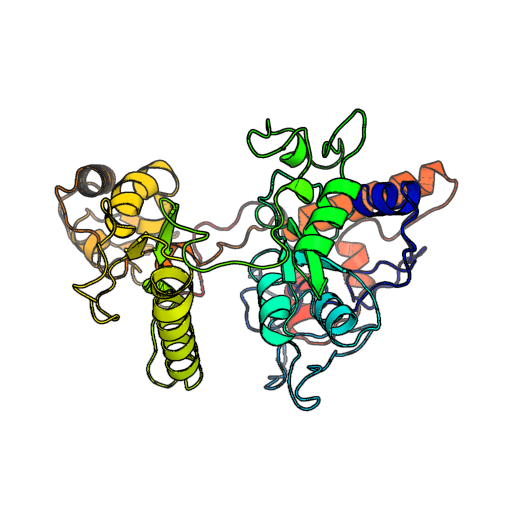 1628 C C . ILE A 1 218 ? -12.381 6.133 12.922 1.00 94.62 218 ILE A C 1
ATOM 1630 O O . ILE A 1 218 ? -12.223 6.528 11.762 1.00 94.62 218 ILE A O 1
ATOM 1634 N N . ARG A 1 219 ? -12.826 6.939 13.892 1.00 93.44 219 ARG A N 1
ATOM 1635 C CA . ARG A 1 219 ? -13.274 8.327 13.679 1.00 93.44 219 ARG A CA 1
ATOM 1636 C C . ARG A 1 219 ? -12.153 9.286 13.287 1.00 93.44 219 ARG A C 1
ATOM 1638 O O . ARG A 1 219 ? -12.388 10.185 12.484 1.00 93.44 219 ARG A O 1
ATOM 1645 N N . GLU A 1 220 ? -10.914 9.019 13.689 1.00 91.38 220 GLU A N 1
ATOM 1646 C CA . GLU A 1 220 ? -9.726 9.778 13.275 1.00 91.38 220 GLU A CA 1
ATOM 1647 C C . GLU A 1 220 ? -9.512 9.760 11.744 1.00 91.38 220 GLU A C 1
ATOM 1649 O O . GLU A 1 220 ? -8.875 10.657 11.181 1.00 91.38 220 GLU A O 1
ATOM 1654 N N . SER A 1 221 ? -10.054 8.744 11.052 1.00 89.88 221 SER A N 1
ATOM 1655 C CA . SER A 1 221 ? -10.022 8.611 9.584 1.00 89.88 221 SER A CA 1
ATOM 1656 C C . SER A 1 221 ? -11.211 9.272 8.873 1.00 89.88 221 SER A C 1
ATOM 1658 O O . SER A 1 221 ? -11.293 9.213 7.648 1.00 89.88 221 SER A O 1
ATOM 1660 N N . MET A 1 222 ? -12.136 9.877 9.621 1.00 92.75 222 MET A N 1
ATOM 1661 C CA . MET A 1 222 ? -13.370 10.487 9.111 1.00 92.75 222 MET A CA 1
ATOM 1662 C C . MET A 1 222 ? -13.435 11.997 9.374 1.00 92.75 222 MET A C 1
ATOM 1664 O O . MET A 1 222 ? -14.433 12.635 9.064 1.00 92.75 222 MET A O 1
ATOM 1668 N N . LEU A 1 223 ? -12.382 12.581 9.942 1.00 91.81 223 LEU A N 1
ATOM 1669 C CA . LEU A 1 223 ? -12.338 14.000 10.286 1.00 91.81 223 LEU A CA 1
ATOM 1670 C C . LEU A 1 223 ? -12.438 14.900 9.047 1.00 91.81 223 LEU A C 1
ATOM 1672 O O . LEU A 1 223 ? -11.898 14.574 7.989 1.00 91.81 223 LEU A O 1
ATOM 1676 N N . ALA A 1 224 ? -13.084 16.056 9.212 1.00 91.50 224 ALA A N 1
ATOM 1677 C CA . ALA A 1 224 ? -13.204 17.075 8.175 1.00 91.50 224 ALA A CA 1
ATOM 1678 C C . ALA A 1 224 ? -12.372 18.314 8.505 1.00 91.50 224 ALA A C 1
ATOM 1680 O O . ALA A 1 224 ? -12.557 18.931 9.556 1.00 91.50 224 ALA A O 1
ATOM 1681 N N . PHE A 1 225 ? -11.484 18.705 7.585 1.00 88.56 225 PHE A N 1
ATOM 1682 C CA . PHE A 1 225 ? -10.565 19.820 7.809 1.00 88.56 225 PHE A CA 1
ATOM 1683 C C . PHE A 1 225 ? -11.004 21.101 7.093 1.00 88.56 225 PHE A C 1
ATOM 1685 O O . PHE A 1 225 ? -11.453 21.062 5.937 1.00 88.56 225 PHE A O 1
ATOM 1692 N N . PRO A 1 226 ? -10.830 22.278 7.726 1.00 87.62 226 PRO A N 1
ATOM 1693 C CA . PRO A 1 226 ? -11.108 23.557 7.089 1.00 87.62 226 PRO A CA 1
ATOM 1694 C C . PRO A 1 226 ? -10.403 23.700 5.732 1.00 87.62 226 PRO A C 1
ATOM 1696 O O . PRO A 1 226 ? -9.188 23.574 5.611 1.00 87.62 226 PRO A O 1
ATOM 1699 N N . GLY A 1 227 ? -11.180 23.996 4.688 1.00 88.44 227 GLY A N 1
ATOM 1700 C CA . GLY A 1 227 ? -10.670 24.190 3.326 1.00 88.44 227 GLY A CA 1
ATOM 1701 C C . GLY A 1 227 ? -10.581 22.920 2.472 1.00 88.44 227 GLY A C 1
ATOM 1702 O O . GLY A 1 227 ? -10.411 23.038 1.254 1.00 88.44 227 GLY A O 1
ATOM 1703 N N . VAL A 1 228 ? -10.784 21.728 3.044 1.00 87.69 228 VAL A N 1
ATOM 1704 C CA . VAL A 1 228 ? -10.784 20.459 2.304 1.00 87.69 228 VAL A CA 1
ATOM 1705 C C . VAL A 1 228 ? -12.215 20.056 1.949 1.00 87.69 228 VAL A C 1
ATOM 1707 O O . VAL A 1 228 ? -12.924 19.378 2.681 1.00 87.69 228 VAL A O 1
ATOM 1710 N N . ARG A 1 229 ? -12.661 20.477 0.762 1.00 88.56 229 ARG A N 1
ATOM 1711 C CA . ARG A 1 229 ? -14.056 20.297 0.305 1.00 88.56 229 ARG A CA 1
ATOM 1712 C C . ARG A 1 229 ? -14.514 18.840 0.167 1.00 88.56 229 ARG A C 1
ATOM 1714 O O . ARG A 1 229 ? -15.707 18.611 0.002 1.00 88.56 229 ARG A O 1
ATOM 1721 N N . ALA A 1 230 ? -13.580 17.895 0.112 1.00 87.12 230 ALA A N 1
ATOM 1722 C CA . ALA A 1 230 ? -13.885 16.486 -0.098 1.00 87.12 230 ALA A CA 1
ATOM 1723 C C . ALA A 1 230 ? -14.223 15.748 1.204 1.00 87.12 230 ALA A C 1
ATOM 1725 O O . ALA A 1 230 ? -14.925 14.745 1.132 1.00 87.12 230 ALA A O 1
ATOM 1726 N N . ASP A 1 231 ? -13.764 16.234 2.361 1.00 92.00 231 ASP A N 1
ATOM 1727 C CA . ASP A 1 231 ? -13.826 15.455 3.600 1.00 92.00 231 ASP A CA 1
ATOM 1728 C C . ASP A 1 231 ? -15.265 15.259 4.076 1.00 92.00 231 ASP A C 1
ATOM 1730 O O . ASP A 1 231 ? -15.731 14.130 4.181 1.00 92.00 231 ASP A O 1
ATOM 1734 N N . GLU A 1 232 ? -15.994 16.357 4.289 1.00 92.81 232 GLU A N 1
ATOM 1735 C CA . GLU A 1 232 ? -17.358 16.335 4.827 1.00 92.81 232 GLU A CA 1
ATOM 1736 C C . GLU A 1 232 ? -18.322 15.427 4.035 1.00 92.81 232 GLU A C 1
ATOM 1738 O O . GLU A 1 232 ? -18.948 14.561 4.651 1.00 92.81 232 GLU A O 1
ATOM 1743 N N . PRO A 1 233 ? -18.457 15.532 2.693 1.00 94.75 233 PRO A N 1
ATOM 1744 C CA . PRO A 1 233 ? -19.380 14.664 1.966 1.00 94.75 233 PRO A CA 1
ATOM 1745 C C . PRO A 1 233 ? -18.977 13.184 2.016 1.00 94.75 233 PRO A C 1
ATOM 1747 O O . PRO A 1 233 ? -19.859 12.329 2.052 1.00 94.75 233 PRO A O 1
ATOM 1750 N N . ILE A 1 234 ? -17.677 12.869 2.030 1.00 92.75 234 ILE A N 1
ATOM 1751 C CA . ILE A 1 234 ? -17.192 11.482 2.090 1.00 92.75 234 ILE A CA 1
ATOM 1752 C C . ILE A 1 234 ? -17.417 10.903 3.489 1.00 92.75 234 ILE A C 1
ATOM 1754 O O . ILE A 1 234 ? -17.978 9.816 3.620 1.00 92.75 234 ILE A O 1
ATOM 1758 N N . ALA A 1 235 ? -17.017 11.635 4.529 1.00 95.06 235 ALA A N 1
ATOM 1759 C CA . ALA A 1 235 ? -17.143 11.214 5.916 1.00 95.06 235 ALA A CA 1
ATOM 1760 C C . ALA A 1 235 ? -18.607 11.018 6.324 1.00 95.06 235 ALA A C 1
ATOM 1762 O O . ALA A 1 235 ? -18.941 9.993 6.917 1.00 95.06 235 ALA A O 1
ATOM 1763 N N . ASN A 1 236 ? -19.492 11.946 5.945 1.00 94.38 236 ASN A N 1
ATOM 1764 C CA . ASN A 1 236 ? -20.919 11.848 6.250 1.00 94.38 236 ASN A CA 1
ATOM 1765 C C . ASN A 1 236 ? -21.577 10.661 5.537 1.00 94.38 236 ASN A C 1
ATOM 1767 O O . ASN A 1 236 ? -22.341 9.926 6.161 1.00 94.38 236 ASN A O 1
ATOM 1771 N N . ALA A 1 237 ? -21.264 10.441 4.254 1.00 95.69 237 ALA A N 1
ATOM 1772 C CA . ALA A 1 237 ? -21.788 9.296 3.510 1.00 95.69 237 ALA A CA 1
ATOM 1773 C C . ALA A 1 237 ? -21.314 7.968 4.121 1.00 95.69 237 ALA A C 1
ATOM 1775 O O . ALA A 1 237 ? -22.131 7.089 4.384 1.00 95.69 237 ALA A O 1
ATOM 1776 N N . ALA A 1 238 ? -20.017 7.851 4.424 1.00 95.62 238 ALA A N 1
ATOM 1777 C CA . ALA A 1 238 ? -19.460 6.659 5.056 1.00 95.62 238 ALA A CA 1
ATOM 1778 C C . ALA A 1 238 ? -20.054 6.412 6.454 1.00 95.62 238 ALA A C 1
ATOM 1780 O O . ALA A 1 238 ? -20.400 5.279 6.775 1.00 95.62 238 ALA A O 1
ATOM 1781 N N . ALA A 1 239 ? -20.212 7.454 7.279 1.00 95.75 239 ALA A N 1
ATOM 1782 C CA . ALA A 1 239 ? -20.819 7.333 8.605 1.00 95.75 239 ALA A CA 1
ATOM 1783 C C . ALA A 1 239 ? -22.272 6.849 8.524 1.00 95.75 239 ALA A C 1
ATOM 1785 O O . ALA A 1 239 ? -22.657 5.950 9.275 1.00 95.75 239 ALA A O 1
ATOM 1786 N N . GLY A 1 240 ? -23.048 7.413 7.593 1.00 96.56 240 GLY A N 1
ATOM 1787 C CA . GLY A 1 240 ? -24.420 6.996 7.321 1.00 96.56 240 GLY A CA 1
ATOM 1788 C C . GLY A 1 240 ? -24.496 5.530 6.901 1.00 96.56 240 GLY A C 1
ATOM 1789 O O . GLY A 1 240 ? -25.181 4.748 7.554 1.00 96.56 240 GLY A O 1
ATOM 1790 N N . GLU A 1 241 ? -23.732 5.123 5.883 1.00 96.81 241 GLU A N 1
ATOM 1791 C CA . GLU A 1 241 ? -23.743 3.736 5.396 1.00 96.81 241 GLU A CA 1
ATOM 1792 C C . GLU A 1 241 ? -23.261 2.732 6.451 1.00 96.81 241 GLU A C 1
ATOM 1794 O O . GLU A 1 241 ? -23.855 1.665 6.597 1.00 96.81 241 GLU A O 1
ATOM 1799 N N . ILE A 1 242 ? -22.227 3.058 7.233 1.00 97.56 242 ILE A N 1
ATOM 1800 C CA . ILE A 1 242 ? -21.763 2.195 8.328 1.00 97.56 242 ILE A CA 1
ATOM 1801 C C . ILE A 1 242 ? -22.888 1.975 9.346 1.00 97.56 242 ILE A C 1
ATOM 1803 O O . ILE A 1 242 ? -23.155 0.833 9.728 1.00 97.56 242 ILE A O 1
ATOM 1807 N N . LYS A 1 243 ? -23.579 3.041 9.767 1.00 97.00 243 LYS A N 1
ATOM 1808 C CA . LYS A 1 243 ? -24.655 2.937 10.759 1.00 97.00 243 LYS A CA 1
ATOM 1809 C C . LYS A 1 243 ? -25.877 2.212 10.195 1.00 97.00 243 LYS A C 1
ATOM 1811 O O . LYS A 1 243 ? -26.373 1.281 10.824 1.00 97.00 243 LYS A O 1
ATOM 1816 N N . GLU A 1 244 ? -26.337 2.592 9.007 1.00 97.56 244 GLU A N 1
ATOM 1817 C CA . GLU A 1 244 ? -27.553 2.050 8.393 1.00 97.56 244 GLU A CA 1
ATOM 1818 C C . GLU A 1 244 ? -27.371 0.612 7.893 1.00 97.56 244 GLU A C 1
ATOM 1820 O O . GLU A 1 244 ? -28.222 -0.242 8.149 1.00 97.56 244 GLU A O 1
ATOM 1825 N N . VAL A 1 245 ? -26.260 0.321 7.211 1.00 97.06 245 VAL A N 1
ATOM 1826 C CA . VAL A 1 245 ? -26.014 -0.990 6.599 1.00 97.06 245 VAL A CA 1
ATOM 1827 C C . VAL A 1 245 ? -25.353 -1.937 7.589 1.00 97.06 245 VAL A C 1
ATOM 1829 O O . VAL A 1 245 ? -25.903 -3.003 7.847 1.00 97.06 245 VAL A O 1
ATOM 1832 N N . LEU A 1 246 ? -24.192 -1.588 8.159 1.00 97.25 246 LEU A N 1
ATOM 1833 C CA . LEU A 1 246 ? -23.465 -2.524 9.028 1.00 97.25 246 LEU A CA 1
ATOM 1834 C C . LEU A 1 246 ? -24.163 -2.681 10.383 1.00 97.25 246 LEU A C 1
ATOM 1836 O O . LEU A 1 246 ? -24.412 -3.808 10.809 1.00 97.25 246 LEU A O 1
ATOM 1840 N N . GLY A 1 247 ? -24.503 -1.566 11.036 1.00 97.69 247 GLY A N 1
ATOM 1841 C CA . GLY A 1 247 ? -25.184 -1.566 12.333 1.00 97.69 247 GLY A CA 1
ATOM 1842 C C . GLY A 1 247 ? -26.663 -1.953 12.241 1.00 97.69 247 GLY A C 1
ATOM 1843 O O . GLY A 1 247 ? -27.121 -2.834 12.964 1.00 97.69 247 GLY A O 1
ATOM 1844 N N . GLY A 1 248 ? -27.404 -1.314 11.333 1.00 97.50 248 GLY A N 1
ATOM 1845 C CA . GLY A 1 248 ? -28.843 -1.503 11.156 1.00 97.50 248 GLY A CA 1
ATOM 1846 C C . GLY A 1 248 ? -29.194 -2.801 10.431 1.00 97.50 248 GLY A C 1
ATOM 1847 O O . GLY A 1 248 ? -29.603 -3.777 11.058 1.00 97.50 248 GLY A O 1
ATOM 1848 N N . MET A 1 249 ? -29.044 -2.816 9.103 1.00 97.25 249 MET A N 1
ATOM 1849 C CA . MET A 1 249 ? -29.473 -3.933 8.253 1.00 97.25 249 MET A CA 1
ATOM 1850 C C . MET A 1 249 ? -28.747 -5.238 8.601 1.00 97.25 249 MET A C 1
ATOM 1852 O O . MET A 1 249 ? -29.375 -6.275 8.796 1.00 97.25 249 MET A O 1
ATOM 1856 N N . LEU A 1 250 ? -27.418 -5.215 8.684 1.00 97.50 250 LEU A N 1
ATOM 1857 C CA . LEU A 1 250 ? -26.613 -6.411 8.923 1.00 97.50 250 LEU A CA 1
ATOM 1858 C C . LEU A 1 250 ? -26.496 -6.765 10.410 1.00 97.50 250 LEU A C 1
ATOM 1860 O O . LEU A 1 250 ? -26.125 -7.894 10.726 1.00 97.50 250 LEU A O 1
ATOM 1864 N N . GLY A 1 251 ? -26.865 -5.862 11.321 1.00 97.81 251 GLY A N 1
ATOM 1865 C CA . GLY A 1 251 ? -26.961 -6.140 12.755 1.00 97.81 251 GLY A CA 1
ATOM 1866 C C . GLY A 1 251 ? -25.621 -6.309 13.477 1.00 97.81 251 GLY A C 1
ATOM 1867 O O . GLY A 1 251 ? -25.582 -7.001 14.499 1.00 97.81 251 GLY A O 1
ATOM 1868 N N . ALA A 1 252 ? -24.533 -5.736 12.956 1.00 98.25 252 ALA A N 1
ATOM 1869 C CA . ALA A 1 252 ? -23.250 -5.700 13.651 1.00 98.25 252 ALA A CA 1
ATOM 1870 C C . ALA A 1 252 ? -23.329 -4.795 14.888 1.00 98.25 252 ALA A C 1
ATOM 1872 O O . ALA A 1 252 ? -23.979 -3.750 14.879 1.00 98.25 252 ALA A O 1
ATOM 1873 N N . THR A 1 253 ? -22.608 -5.152 15.947 1.00 98.31 253 THR A N 1
ATOM 1874 C CA . THR A 1 253 ? -22.375 -4.227 17.058 1.00 98.31 253 THR A CA 1
ATOM 1875 C C . THR A 1 253 ? -21.263 -3.265 16.659 1.00 98.31 253 THR A C 1
ATOM 1877 O O . THR A 1 253 ? -20.108 -3.671 16.523 1.00 98.31 253 THR A O 1
ATOM 1880 N N . LEU A 1 254 ? -21.609 -1.998 16.453 1.00 98.31 254 LEU A N 1
ATOM 1881 C CA . LEU A 1 254 ? -20.623 -0.958 16.182 1.00 98.31 254 LEU A CA 1
ATOM 1882 C C . LEU A 1 254 ? -19.974 -0.504 17.489 1.00 98.31 254 LEU A C 1
ATOM 1884 O O . LEU A 1 254 ? -20.663 -0.321 18.493 1.00 98.31 254 LEU A O 1
ATOM 1888 N N . VAL A 1 255 ? -18.659 -0.319 17.446 1.00 97.62 255 VAL A N 1
ATOM 1889 C CA . VAL A 1 255 ? -17.891 0.384 18.475 1.00 97.62 255 VAL A CA 1
ATOM 1890 C C . VAL A 1 255 ? -17.019 1.439 17.815 1.00 97.62 255 VAL A C 1
ATOM 1892 O O . VAL A 1 255 ? -16.550 1.202 16.704 1.00 97.62 255 VAL A O 1
ATOM 1895 N N . GLU A 1 256 ? -16.782 2.582 18.446 1.00 96.62 256 GLU A N 1
ATOM 1896 C CA . GLU A 1 256 ? -16.059 3.690 17.810 1.00 96.62 256 GLU A CA 1
ATOM 1897 C C . GLU A 1 256 ? -14.884 4.222 18.623 1.00 96.62 256 GLU A C 1
ATOM 1899 O O . GLU A 1 256 ? -14.872 4.172 19.851 1.00 96.62 256 GLU A O 1
ATOM 1904 N N . SER A 1 257 ? -13.852 4.691 17.923 1.00 94.88 257 SER A N 1
ATOM 1905 C CA . SER A 1 257 ? -12.825 5.523 18.540 1.00 94.88 257 SER A CA 1
ATOM 1906 C C . SER A 1 257 ? -13.350 6.943 18.749 1.00 94.88 257 SER A C 1
ATOM 1908 O O . SER A 1 257 ? -14.245 7.398 18.038 1.00 94.88 257 SER A O 1
ATOM 1910 N N . VAL A 1 258 ? -12.767 7.651 19.713 1.00 90.50 258 VAL A N 1
ATOM 1911 C CA . VAL A 1 258 ? -13.151 9.022 20.066 1.00 90.50 258 VAL A CA 1
ATOM 1912 C C . VAL A 1 258 ? -12.062 9.979 19.602 1.00 90.50 258 VAL A C 1
ATOM 1914 O O . VAL A 1 258 ? -10.886 9.757 19.881 1.00 90.50 258 VAL A O 1
ATOM 1917 N N . ASP A 1 259 ? -12.459 11.065 18.943 1.00 89.69 259 ASP A N 1
ATOM 1918 C CA . ASP A 1 259 ? -11.570 12.159 18.554 1.00 89.69 259 ASP A CA 1
ATOM 1919 C C . ASP A 1 259 ? -12.253 13.511 18.839 1.00 89.69 259 ASP A C 1
ATOM 1921 O O . ASP A 1 259 ? -13.437 13.653 18.530 1.00 89.69 259 ASP A O 1
ATOM 1925 N N . PRO A 1 260 ? -11.557 14.522 19.398 1.00 87.38 260 PRO A N 1
ATOM 1926 C CA . PRO A 1 260 ? -12.151 15.830 19.701 1.00 87.38 260 PRO A CA 1
ATOM 1927 C C . PRO A 1 260 ? -12.770 16.566 18.503 1.00 87.38 260 PRO A C 1
ATOM 1929 O O . PRO A 1 260 ? -13.616 17.441 18.694 1.00 87.38 260 PRO A O 1
ATOM 1932 N N . LEU A 1 261 ? -12.338 16.253 17.279 1.00 88.75 261 LEU A N 1
ATOM 1933 C CA . LEU A 1 261 ? -12.850 16.850 16.044 1.00 88.75 261 LEU A CA 1
ATOM 1934 C C . LEU A 1 261 ? -14.024 16.065 15.440 1.00 88.75 261 LEU A C 1
ATOM 1936 O O . LEU A 1 261 ? -14.568 16.483 14.415 1.00 88.75 261 LEU A O 1
ATOM 1940 N N . TRP A 1 262 ? -14.439 14.958 16.061 1.00 91.56 262 TRP A N 1
ATOM 1941 C CA . TRP A 1 262 ? -15.602 14.174 15.660 1.00 91.56 262 TRP A CA 1
ATOM 1942 C C . TRP A 1 262 ? -16.685 14.200 16.754 1.00 91.56 262 TRP A C 1
ATOM 1944 O O . TRP A 1 262 ? -16.395 13.886 17.907 1.00 91.56 262 TRP A O 1
ATOM 1954 N N . PRO A 1 263 ? -17.947 14.545 16.437 1.00 92.25 263 PRO A N 1
ATOM 1955 C CA . PRO A 1 263 ? -19.031 14.467 17.413 1.00 92.25 263 PRO A CA 1
ATOM 1956 C C . PRO A 1 263 ? -19.284 13.019 17.862 1.00 92.25 263 PRO A C 1
ATOM 1958 O O . PRO A 1 263 ? -19.614 12.171 17.035 1.00 92.25 263 PRO A O 1
ATOM 1961 N N . ASP A 1 264 ? -19.157 12.766 19.164 1.00 92.56 264 ASP A N 1
ATOM 1962 C CA . ASP A 1 264 ? -19.449 11.474 19.805 1.00 92.56 264 ASP A CA 1
ATOM 1963 C C . ASP A 1 264 ? -20.910 11.054 19.565 1.00 92.56 264 ASP A C 1
ATOM 1965 O O . ASP A 1 264 ? -21.828 11.872 19.729 1.00 92.56 264 ASP A O 1
ATOM 1969 N N . ASP A 1 265 ? -21.136 9.796 19.172 1.00 94.06 265 ASP A N 1
ATOM 1970 C CA . ASP A 1 265 ? -22.476 9.227 19.020 1.00 94.06 265 ASP A CA 1
ATOM 1971 C C . ASP A 1 265 ? -22.804 8.349 20.241 1.00 94.06 265 ASP A C 1
ATOM 1973 O O . ASP A 1 265 ? -22.359 7.205 20.311 1.00 94.06 265 ASP A O 1
ATOM 1977 N N . PRO A 1 266 ? -23.638 8.815 21.192 1.00 94.12 266 PRO A N 1
ATOM 1978 C CA . PRO A 1 266 ? -23.920 8.069 22.419 1.00 94.12 266 PRO A CA 1
ATOM 1979 C C . PRO A 1 266 ? -24.691 6.757 22.184 1.00 94.12 266 PRO A C 1
ATOM 1981 O O . PRO A 1 266 ? -24.897 5.992 23.129 1.00 94.12 266 PRO A O 1
ATOM 1984 N N . GLU A 1 267 ? -25.170 6.499 20.962 1.00 94.38 267 GLU A N 1
ATOM 1985 C CA . GLU A 1 267 ? -25.777 5.221 20.581 1.00 94.38 267 GLU A CA 1
ATOM 1986 C C . GLU A 1 267 ? -24.736 4.151 20.213 1.00 94.38 267 GLU A C 1
ATOM 1988 O O . GLU A 1 267 ? -25.083 2.970 20.126 1.00 94.38 267 GLU A O 1
ATOM 1993 N N . ILE A 1 268 ? -23.477 4.542 19.994 1.00 96.56 268 ILE A N 1
ATOM 1994 C CA . ILE A 1 268 ? -22.368 3.657 19.644 1.00 96.56 268 ILE A CA 1
ATOM 1995 C C . ILE A 1 268 ? -21.436 3.545 20.855 1.00 96.56 268 ILE A C 1
ATOM 1997 O O . ILE A 1 268 ? -21.107 4.517 21.522 1.00 96.56 268 ILE A O 1
ATOM 2001 N N . GLU A 1 269 ? -21.035 2.321 21.192 1.00 96.62 269 GLU A N 1
ATOM 2002 C CA . GLU A 1 269 ? -20.132 2.083 22.319 1.00 96.62 269 GLU A CA 1
ATOM 2003 C C . GLU A 1 269 ? -18.721 2.595 21.988 1.00 96.62 269 GLU A C 1
ATOM 2005 O O . GLU A 1 269 ? -18.125 2.184 20.991 1.00 96.62 269 GLU A O 1
ATOM 2010 N N . ASN A 1 270 ? -18.148 3.424 22.859 1.00 96.69 270 ASN A N 1
ATOM 2011 C CA . ASN A 1 270 ? -16.762 3.863 22.712 1.00 96.69 270 ASN A CA 1
ATOM 2012 C C . ASN A 1 270 ? -15.772 2.731 23.010 1.00 96.69 270 ASN A C 1
ATOM 2014 O O . ASN A 1 270 ? -15.910 1.988 23.984 1.00 96.69 270 ASN A O 1
ATOM 2018 N N . MET A 1 271 ? -14.746 2.613 22.168 1.00 95.56 271 MET A N 1
ATOM 2019 C CA . MET A 1 271 ? -13.666 1.645 22.332 1.00 95.56 271 MET A CA 1
ATOM 2020 C C . MET A 1 271 ? -12.921 1.874 23.651 1.00 95.56 271 MET A C 1
ATOM 2022 O O . MET A 1 271 ? -12.533 2.995 23.980 1.00 95.56 271 MET A O 1
ATOM 2026 N N . SER A 1 272 ? -12.673 0.786 24.383 1.00 92.12 272 SER A N 1
ATOM 2027 C CA . SER A 1 272 ? -11.839 0.775 25.584 1.00 92.12 272 SER A CA 1
ATOM 2028 C C . SER A 1 272 ? -10.910 -0.451 25.558 1.00 92.12 272 SER A C 1
ATOM 2030 O O . SER A 1 272 ? -11.415 -1.578 25.482 1.00 92.12 272 SER A O 1
ATOM 2032 N N . PRO A 1 273 ? -9.573 -0.272 25.596 1.00 91.06 273 PRO A N 1
ATOM 2033 C CA . PRO A 1 273 ? -8.855 1.012 25.590 1.00 91.06 273 PRO A CA 1
ATOM 2034 C C . PRO A 1 273 ? -9.090 1.815 24.297 1.00 91.06 273 PRO A C 1
ATOM 2036 O O . PRO A 1 273 ? -9.395 1.232 23.253 1.00 91.06 273 PRO A O 1
ATOM 2039 N N . SER A 1 274 ? -8.949 3.142 24.364 1.00 90.50 274 SER A N 1
ATOM 2040 C CA . SER A 1 274 ? -8.947 3.989 23.163 1.00 90.50 274 SER A CA 1
ATOM 2041 C C . SER A 1 274 ? -7.652 3.797 22.361 1.00 90.50 274 SER A C 1
ATOM 2043 O O . SER A 1 274 ? -6.669 3.242 22.866 1.00 90.50 274 SER A O 1
ATOM 2045 N N . TYR A 1 275 ? -7.607 4.273 21.110 1.00 91.19 275 TYR A N 1
ATOM 2046 C CA . TYR A 1 275 ? -6.352 4.271 20.348 1.00 91.19 275 TYR A CA 1
ATOM 2047 C C . TYR A 1 275 ? -5.267 5.089 21.042 1.00 91.19 275 TYR A C 1
ATOM 2049 O O . TYR A 1 275 ? -4.127 4.644 21.087 1.00 91.19 275 TYR A O 1
ATOM 2057 N N . THR A 1 276 ? -5.611 6.239 21.618 1.00 90.25 276 THR A N 1
ATOM 2058 C CA . THR A 1 276 ? -4.666 7.069 22.371 1.00 90.25 276 THR A CA 1
ATOM 2059 C C . THR A 1 276 ? -4.103 6.322 23.580 1.00 90.25 276 THR A C 1
ATOM 2061 O O . THR A 1 276 ? -2.887 6.314 23.757 1.00 90.25 276 THR A O 1
ATOM 2064 N N . ASP A 1 277 ? -4.942 5.612 24.343 1.00 91.94 277 ASP A N 1
ATOM 2065 C CA . ASP A 1 277 ? -4.485 4.791 25.478 1.00 91.94 277 ASP A CA 1
ATOM 2066 C C . ASP A 1 277 ? -3.539 3.675 25.012 1.00 91.94 277 ASP A C 1
ATOM 2068 O O . ASP A 1 277 ? -2.475 3.448 25.591 1.00 91.94 277 ASP A O 1
ATOM 2072 N N . ALA A 1 278 ? -3.903 2.985 23.926 1.00 93.44 278 ALA A N 1
ATOM 2073 C CA . ALA A 1 278 ? -3.077 1.928 23.357 1.00 93.44 278 ALA A CA 1
ATOM 2074 C C . ALA A 1 278 ? -1.736 2.472 22.837 1.00 93.44 278 ALA A C 1
ATOM 2076 O O . ALA A 1 278 ? -0.692 1.855 23.040 1.00 93.44 278 ALA A O 1
ATOM 2077 N N . LEU A 1 279 ? -1.738 3.637 22.186 1.00 92.81 279 LEU A N 1
ATOM 2078 C CA . LEU A 1 279 ? -0.520 4.289 21.710 1.00 92.81 279 LEU A CA 1
ATOM 2079 C C . LEU A 1 279 ? 0.366 4.741 22.868 1.00 92.81 279 LEU A C 1
ATOM 2081 O O . LEU A 1 279 ? 1.579 4.567 22.781 1.00 92.81 279 LEU A O 1
ATOM 2085 N N . ALA A 1 280 ? -0.217 5.257 23.951 1.00 94.44 280 ALA A N 1
ATOM 2086 C CA . ALA A 1 280 ? 0.524 5.689 25.130 1.00 94.44 280 ALA A CA 1
ATOM 2087 C C . ALA A 1 280 ? 1.307 4.519 25.744 1.00 94.44 280 ALA A C 1
ATOM 2089 O O . ALA A 1 280 ? 2.463 4.683 26.121 1.00 94.44 280 ALA A O 1
ATOM 2090 N N . GLN A 1 281 ? 0.725 3.316 25.735 1.00 94.62 281 GLN A N 1
ATOM 2091 C CA . GLN A 1 281 ? 1.381 2.086 26.188 1.00 94.62 281 GLN A CA 1
ATOM 2092 C C . GLN A 1 281 ? 2.420 1.540 25.196 1.00 94.62 281 GLN A C 1
ATOM 2094 O O . GLN A 1 281 ? 3.455 1.011 25.600 1.00 94.62 281 GLN A O 1
ATOM 2099 N N . LEU A 1 282 ? 2.153 1.623 23.888 1.00 94.50 282 LEU A N 1
ATOM 2100 C CA . LEU A 1 282 ? 2.965 0.951 22.865 1.00 94.50 282 LEU A CA 1
ATOM 2101 C C . LEU A 1 282 ? 4.142 1.788 22.354 1.00 94.50 282 LEU A C 1
ATOM 2103 O O . LEU A 1 282 ? 5.223 1.244 22.117 1.00 94.50 282 LEU A O 1
ATOM 2107 N N . VAL A 1 283 ? 3.952 3.093 22.152 1.00 91.88 283 VAL A N 1
ATOM 2108 C CA . VAL A 1 283 ? 4.961 3.977 21.546 1.00 91.88 283 VAL A CA 1
ATOM 2109 C C . VAL A 1 283 ? 6.254 4.022 22.360 1.00 91.88 283 VAL A C 1
ATOM 2111 O O . VAL A 1 283 ? 7.300 3.824 21.746 1.00 91.88 283 VAL A O 1
ATOM 2114 N N . PRO A 1 284 ? 6.240 4.200 23.697 1.00 93.38 284 PRO A N 1
ATOM 2115 C CA . PRO A 1 284 ? 7.464 4.196 24.501 1.00 93.38 284 PRO A CA 1
ATOM 2116 C C . PRO A 1 284 ? 8.360 2.968 24.308 1.00 93.38 284 PRO A C 1
ATOM 2118 O O . PRO A 1 284 ? 9.574 3.051 24.469 1.00 93.38 284 PRO A O 1
ATOM 2121 N N . VAL A 1 285 ? 7.771 1.823 23.956 1.00 92.25 285 VAL A N 1
ATOM 2122 C CA . VAL A 1 285 ? 8.498 0.562 23.773 1.00 92.25 285 VAL A CA 1
ATOM 2123 C C . VAL A 1 285 ? 8.909 0.356 22.318 1.00 92.25 285 VAL A C 1
ATOM 2125 O O . VAL A 1 285 ? 10.034 -0.055 22.043 1.00 92.25 285 VAL A O 1
ATOM 2128 N N . LEU A 1 286 ? 7.991 0.595 21.380 1.00 89.12 286 LEU A N 1
ATOM 2129 C CA . LEU A 1 286 ? 8.179 0.227 19.976 1.00 89.12 286 LEU A CA 1
ATOM 2130 C C . LEU A 1 286 ? 8.786 1.355 19.138 1.00 89.12 286 LEU A C 1
ATOM 2132 O O . LEU A 1 286 ? 9.551 1.082 18.215 1.00 89.12 286 LEU A O 1
ATOM 2136 N N . PHE A 1 287 ? 8.441 2.604 19.450 1.00 87.31 287 PHE A N 1
ATOM 2137 C CA . PHE A 1 287 ? 8.804 3.789 18.673 1.00 87.31 287 PHE A CA 1
ATOM 2138 C C . PHE A 1 287 ? 9.085 5.009 19.576 1.00 87.31 287 PHE A C 1
ATOM 2140 O O . PHE A 1 287 ? 8.503 6.072 19.350 1.00 87.31 287 PHE A O 1
ATOM 2147 N N . PRO A 1 288 ? 9.968 4.903 20.590 1.00 89.00 288 PRO A N 1
ATOM 2148 C CA . PRO A 1 288 ? 10.200 5.989 21.549 1.00 89.00 288 PRO A CA 1
ATOM 2149 C C . PRO A 1 288 ? 10.699 7.278 20.884 1.00 89.00 288 PRO A C 1
ATOM 2151 O O . PRO A 1 288 ? 10.370 8.373 21.336 1.00 89.00 288 PRO A O 1
ATOM 2154 N N . ASP A 1 289 ? 11.431 7.149 19.772 1.00 85.94 289 ASP A N 1
ATOM 2155 C CA . ASP A 1 289 ? 11.949 8.271 18.981 1.00 85.94 289 ASP A CA 1
ATOM 2156 C C . ASP A 1 289 ? 10.839 9.193 18.452 1.00 85.94 289 ASP A C 1
ATOM 2158 O O . ASP A 1 289 ? 11.096 10.357 18.152 1.00 85.94 289 ASP A O 1
ATOM 2162 N N . MET A 1 290 ? 9.597 8.700 18.359 1.00 86.56 290 MET A N 1
ATOM 2163 C CA . MET A 1 290 ? 8.458 9.484 17.891 1.00 86.56 290 MET A CA 1
ATOM 2164 C C . MET A 1 290 ? 8.208 10.725 18.746 1.00 86.56 290 MET A C 1
ATOM 2166 O O . MET A 1 290 ? 7.911 11.787 18.208 1.00 86.56 290 MET A O 1
ATOM 2170 N N . LEU A 1 291 ? 8.374 10.617 20.067 1.00 91.12 291 LEU A N 1
ATOM 2171 C CA . LEU A 1 291 ? 8.150 11.741 20.978 1.00 91.12 291 LEU A CA 1
ATOM 2172 C C . LEU A 1 291 ? 9.155 12.887 20.759 1.00 91.12 291 LEU A C 1
ATOM 2174 O O . LEU A 1 291 ? 8.878 14.022 21.135 1.00 91.12 291 LEU A O 1
ATOM 2178 N N . TYR A 1 292 ? 10.276 12.623 20.085 1.00 91.12 292 TYR A N 1
ATOM 2179 C CA . TYR A 1 292 ? 11.299 13.618 19.756 1.00 91.12 292 TYR A CA 1
ATOM 2180 C C . TYR A 1 292 ? 11.162 14.202 18.347 1.00 91.12 292 TYR A C 1
ATOM 2182 O O . TYR A 1 292 ? 12.058 14.907 17.880 1.00 91.12 292 TYR A O 1
ATOM 2190 N N . TRP A 1 293 ? 10.082 13.898 17.626 1.00 86.69 293 TRP A N 1
ATOM 2191 C CA . TRP A 1 293 ? 9.890 14.452 16.291 1.00 86.69 293 TRP A CA 1
ATOM 2192 C C . TRP A 1 293 ? 9.762 15.973 16.322 1.00 86.69 293 TRP A C 1
ATOM 2194 O O . TRP A 1 293 ? 9.168 16.556 17.230 1.00 86.69 293 TRP A O 1
ATOM 2204 N N . LEU A 1 294 ? 10.331 16.595 15.291 1.00 84.00 294 LEU A N 1
ATOM 2205 C CA . LEU A 1 294 ? 10.319 18.034 15.072 1.00 84.00 294 LEU A CA 1
ATOM 2206 C C . LEU A 1 294 ? 9.499 18.363 13.822 1.00 84.00 294 LEU A C 1
ATOM 2208 O O . LEU A 1 294 ? 9.485 17.579 12.866 1.00 84.00 294 LEU A O 1
ATOM 2212 N N . ASP A 1 295 ? 8.858 19.525 13.818 1.00 80.56 295 ASP A N 1
ATOM 2213 C CA . ASP A 1 295 ? 8.205 20.091 12.640 1.00 80.56 295 ASP A CA 1
ATOM 2214 C C . ASP A 1 295 ? 9.216 20.707 11.643 1.00 80.56 295 ASP A C 1
ATOM 2216 O O . ASP A 1 295 ? 10.437 20.525 11.739 1.00 80.56 295 ASP A O 1
ATOM 2220 N N . SER A 1 296 ? 8.720 21.400 10.611 1.00 73.81 296 SER A N 1
ATOM 2221 C CA . SER A 1 296 ? 9.569 22.041 9.595 1.00 73.81 296 SER A CA 1
ATOM 2222 C C . SER A 1 296 ? 10.396 23.214 10.118 1.00 73.81 296 SER A C 1
ATOM 2224 O O . SER A 1 296 ? 11.421 23.553 9.515 1.00 73.81 296 SER A O 1
ATOM 2226 N N . GLU A 1 297 ? 9.957 23.817 11.211 1.00 82.31 297 GLU A N 1
ATOM 2227 C CA . GLU A 1 297 ? 10.548 24.960 11.886 1.00 82.31 297 GLU A CA 1
ATOM 2228 C C . GLU A 1 297 ? 11.588 24.512 12.925 1.00 82.31 297 GLU A C 1
ATOM 2230 O O . GLU A 1 297 ? 12.414 25.317 13.354 1.00 82.31 297 GLU A O 1
ATOM 2235 N N . GLY A 1 298 ? 11.622 23.213 13.238 1.00 83.12 298 GLY A N 1
ATOM 2236 C CA . GLY A 1 298 ? 12.522 22.621 14.218 1.00 83.12 298 GLY A CA 1
ATOM 2237 C C . GLY A 1 298 ? 11.954 22.633 15.635 1.00 83.12 298 GLY A C 1
ATOM 2238 O O . GLY A 1 298 ? 12.718 22.414 16.574 1.00 83.12 298 GLY A O 1
ATOM 2239 N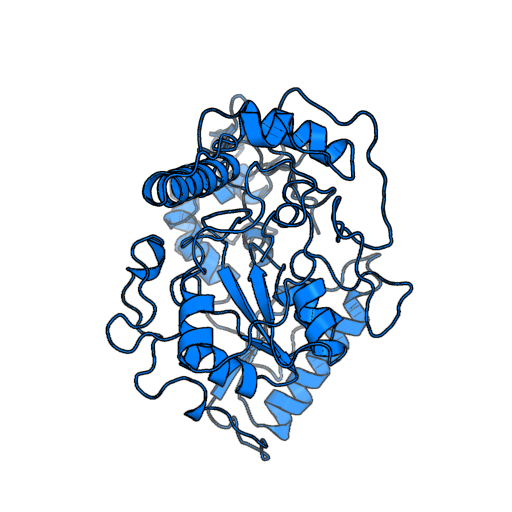 N . GLU A 1 299 ? 10.652 22.873 15.791 1.00 91.38 299 GLU A N 1
ATOM 2240 C CA . GLU A 1 299 ? 9.942 22.843 17.069 1.00 91.38 299 GLU A CA 1
ATOM 2241 C C . GLU A 1 299 ? 9.389 21.437 17.364 1.00 91.38 299 GLU A C 1
ATOM 2243 O O . GLU A 1 299 ? 9.125 20.671 16.431 1.00 91.38 299 GLU A O 1
ATOM 2248 N N . PRO A 1 300 ? 9.218 21.050 18.643 1.00 91.75 300 PRO A N 1
ATOM 2249 C CA . PRO A 1 300 ? 8.689 19.740 19.008 1.00 91.75 300 PRO A CA 1
ATOM 2250 C C . PRO A 1 300 ? 7.272 19.524 18.482 1.00 91.75 300 PRO A C 1
ATOM 2252 O O . PRO A 1 300 ? 6.375 20.319 18.755 1.00 91.75 300 PRO A O 1
ATOM 2255 N N . LEU A 1 301 ? 7.044 18.387 17.821 1.00 88.25 301 LEU A N 1
ATOM 2256 C CA . LEU A 1 301 ? 5.704 17.969 17.399 1.00 88.25 301 LEU A CA 1
ATOM 2257 C C . LEU A 1 301 ? 4.779 17.700 18.596 1.00 88.25 301 LEU A C 1
ATOM 2259 O O . LEU A 1 301 ? 3.566 17.847 18.483 1.00 88.25 301 LEU A O 1
ATOM 2263 N N . PHE A 1 302 ? 5.361 17.326 19.739 1.00 93.12 302 PHE A N 1
ATOM 2264 C CA . PHE A 1 302 ? 4.666 17.130 21.009 1.00 93.12 302 PHE A CA 1
ATOM 2265 C C . PHE A 1 302 ? 5.180 18.146 22.045 1.00 93.12 302 PHE A C 1
ATOM 2267 O O . PHE A 1 302 ? 6.054 17.814 22.855 1.00 93.12 302 PHE A O 1
ATOM 2274 N N . PRO A 1 303 ? 4.675 19.396 22.039 1.00 94.38 303 PRO A N 1
ATOM 2275 C CA . PRO A 1 303 ? 5.137 20.444 22.948 1.00 94.38 303 PRO A CA 1
ATOM 2276 C C . PRO A 1 303 ? 4.978 20.079 24.425 1.00 94.38 303 PRO A C 1
ATOM 2278 O O . PRO A 1 303 ? 5.857 20.404 25.215 1.00 94.38 303 PRO A O 1
ATOM 2281 N N . ASP A 1 304 ? 3.919 19.355 24.801 1.00 95.00 304 ASP A N 1
ATOM 2282 C CA . ASP A 1 304 ? 3.692 18.927 26.190 1.00 95.00 304 ASP A CA 1
ATOM 2283 C C . ASP A 1 304 ? 4.772 17.959 26.690 1.00 95.00 304 ASP A C 1
ATOM 2285 O O . ASP A 1 304 ? 5.203 18.035 27.845 1.00 95.00 304 ASP A O 1
ATOM 2289 N N . PHE A 1 305 ? 5.253 17.071 25.811 1.00 96.12 305 PHE A N 1
ATOM 2290 C CA . PHE A 1 305 ? 6.385 16.200 26.113 1.00 96.12 305 PHE A CA 1
ATOM 2291 C C . PHE A 1 305 ? 7.642 17.037 26.351 1.00 96.12 305 PHE A C 1
ATOM 2293 O O . PHE A 1 305 ? 8.249 16.935 27.417 1.00 96.12 305 PHE A O 1
ATOM 2300 N N . ALA A 1 306 ? 7.986 17.930 25.416 1.00 96.81 306 ALA A N 1
ATOM 2301 C CA . ALA A 1 306 ? 9.136 18.823 25.558 1.00 96.81 306 ALA A CA 1
ATOM 2302 C C . ALA A 1 306 ? 9.027 19.730 26.799 1.00 96.81 306 ALA A C 1
ATOM 2304 O O . ALA A 1 306 ? 10.017 19.979 27.483 1.00 96.81 306 ALA A O 1
ATOM 2305 N N . ALA A 1 307 ? 7.830 20.192 27.150 1.00 97.50 307 ALA A N 1
ATOM 2306 C CA . ALA A 1 307 ? 7.614 21.019 28.328 1.00 97.50 307 ALA A CA 1
ATOM 2307 C C . ALA A 1 307 ? 7.820 20.252 29.646 1.00 97.50 307 ALA A C 1
ATOM 2309 O O . ALA A 1 307 ? 8.179 20.862 30.654 1.00 97.50 307 ALA A O 1
ATOM 2310 N N . SER A 1 308 ? 7.614 18.931 29.637 1.00 97.81 308 SER A N 1
ATOM 2311 C CA . SER A 1 308 ? 7.677 18.070 30.826 1.00 97.81 308 SER A CA 1
ATOM 2312 C C . SER A 1 308 ? 9.082 17.544 31.121 1.00 97.81 308 SER A C 1
ATOM 2314 O O . SER A 1 308 ? 9.424 17.310 32.285 1.00 97.81 308 SER A O 1
ATOM 2316 N N . ILE A 1 309 ? 9.905 17.372 30.084 1.00 98.31 309 ILE A N 1
ATOM 2317 C CA . ILE A 1 309 ? 11.218 16.737 30.208 1.00 98.31 309 ILE A CA 1
ATOM 2318 C C . ILE A 1 309 ? 12.362 17.733 30.412 1.00 98.31 309 ILE A C 1
ATOM 2320 O O . ILE A 1 309 ? 12.305 18.887 29.983 1.00 98.31 309 ILE A O 1
ATOM 2324 N N . THR A 1 310 ? 13.450 17.259 31.013 1.00 98.38 310 THR A N 1
ATOM 2325 C CA . THR A 1 310 ? 14.725 17.981 31.084 1.00 98.38 310 THR A CA 1
ATOM 2326 C C . THR A 1 310 ? 15.291 18.271 29.686 1.00 98.38 310 THR A C 1
ATOM 2328 O O . THR A 1 310 ? 15.063 17.466 28.777 1.00 98.38 310 THR A O 1
ATOM 2331 N N . PRO A 1 311 ? 16.099 19.339 29.504 1.00 98.19 311 PRO A N 1
ATOM 2332 C CA . PRO A 1 311 ? 16.767 19.642 28.235 1.00 98.19 311 PRO A CA 1
ATOM 2333 C C . PRO A 1 311 ? 17.446 18.415 27.608 1.00 98.19 311 PRO A C 1
ATOM 2335 O O . PRO A 1 311 ? 18.365 17.840 28.189 1.00 98.19 311 PRO A O 1
ATOM 2338 N N . THR A 1 312 ? 16.979 18.019 26.425 1.00 96.75 312 THR A N 1
ATOM 2339 C CA . THR A 1 312 ? 17.365 16.803 25.698 1.00 96.75 312 THR A CA 1
ATOM 2340 C C . THR A 1 312 ? 17.556 17.123 24.214 1.00 96.75 312 THR A C 1
ATOM 2342 O O . THR A 1 312 ? 16.889 17.993 23.658 1.00 96.75 312 THR A O 1
ATOM 2345 N N . GLU A 1 313 ? 18.494 16.444 23.558 1.00 93.38 313 GLU A N 1
ATOM 2346 C CA . GLU A 1 313 ? 18.747 16.605 22.124 1.00 93.38 313 GLU A CA 1
ATOM 2347 C C . GLU A 1 313 ? 17.702 15.827 21.304 1.00 93.38 313 GLU A C 1
ATOM 2349 O O . GLU A 1 313 ? 17.639 14.604 21.388 1.00 93.38 313 GLU A O 1
ATOM 2354 N N . PHE A 1 314 ? 16.875 16.533 20.524 1.00 88.88 314 PHE A N 1
ATOM 2355 C CA . PHE A 1 314 ? 15.835 15.940 19.660 1.00 88.88 314 PHE A CA 1
ATOM 2356 C C . PHE A 1 314 ? 16.397 15.598 18.272 1.00 88.88 314 PHE A C 1
ATOM 2358 O O . PHE A 1 314 ? 15.977 14.649 17.615 1.00 88.88 314 PHE A O 1
ATOM 2365 N N . ALA A 1 315 ? 17.381 16.376 17.823 1.00 83.00 315 ALA A N 1
ATOM 2366 C CA . ALA A 1 315 ? 18.127 16.179 16.588 1.00 83.00 315 ALA A CA 1
ATOM 2367 C C . ALA A 1 315 ? 19.535 16.776 16.753 1.00 83.00 315 ALA A C 1
ATOM 2369 O O . ALA A 1 315 ? 19.719 17.608 17.639 1.00 83.00 315 ALA A O 1
ATOM 2370 N N . PRO A 1 316 ? 20.528 16.419 15.912 1.00 82.38 316 PRO A N 1
ATOM 2371 C CA . PRO A 1 316 ? 21.898 16.911 16.055 1.00 82.38 316 PRO A CA 1
ATOM 2372 C C . PRO A 1 316 ? 21.981 18.442 16.178 1.00 82.38 316 PRO A C 1
ATOM 2374 O O . PRO A 1 316 ? 21.722 19.166 15.215 1.00 82.38 316 PRO A O 1
ATOM 2377 N N . GLY A 1 317 ? 22.362 18.927 17.360 1.00 88.31 317 GLY A N 1
ATOM 2378 C CA . GLY A 1 317 ? 22.471 20.350 17.690 1.00 88.31 317 GLY A CA 1
ATOM 2379 C C . GLY A 1 317 ? 21.155 21.068 18.019 1.00 88.31 317 GLY A C 1
ATOM 2380 O O . GLY A 1 317 ? 21.187 22.280 18.227 1.00 88.31 317 GLY A O 1
ATOM 2381 N N . ILE A 1 318 ? 20.024 20.360 18.082 1.00 88.88 318 ILE A N 1
ATOM 2382 C CA . ILE A 1 318 ? 18.702 20.898 18.431 1.00 88.88 318 ILE A CA 1
ATOM 2383 C C . ILE A 1 318 ? 18.281 20.320 19.782 1.00 88.88 318 ILE A C 1
ATOM 2385 O O . ILE A 1 318 ? 17.986 19.130 19.901 1.00 88.88 318 ILE A O 1
ATOM 2389 N N . ILE A 1 319 ? 18.262 21.179 20.801 1.00 95.44 319 ILE A N 1
ATOM 2390 C CA . ILE A 1 319 ? 17.924 20.819 22.179 1.00 95.44 319 ILE A CA 1
ATOM 2391 C C . ILE A 1 319 ? 16.596 21.471 22.548 1.00 95.44 319 ILE A C 1
ATOM 2393 O O . ILE A 1 319 ? 16.464 22.689 22.454 1.00 95.44 319 ILE A O 1
ATOM 2397 N N . HIS A 1 320 ? 15.664 20.653 23.026 1.00 96.75 320 HIS A N 1
ATOM 2398 C CA . HIS A 1 320 ? 14.376 21.065 23.583 1.00 96.75 320 HIS A CA 1
ATOM 2399 C C . HIS A 1 320 ? 14.198 20.453 24.970 1.00 96.75 320 HIS A C 1
ATOM 2401 O O . HIS A 1 320 ? 14.908 19.519 25.334 1.00 96.75 320 HIS A O 1
ATOM 2407 N N . GLY A 1 321 ? 13.280 20.983 25.771 1.00 96.94 321 GLY A N 1
ATOM 2408 C CA . GLY A 1 321 ? 13.108 20.557 27.161 1.00 96.94 321 GLY A CA 1
ATOM 2409 C C . GLY A 1 321 ? 13.077 21.738 28.119 1.00 96.94 321 GLY A C 1
ATOM 2410 O O . GLY A 1 321 ? 14.040 22.505 28.175 1.00 96.94 321 GLY A O 1
ATOM 2411 N N . SER A 1 322 ? 12.000 21.888 28.885 1.00 97.56 322 SER A N 1
ATOM 2412 C CA . SER A 1 322 ? 11.888 22.931 29.920 1.00 97.56 322 SER A CA 1
ATOM 2413 C C . SER A 1 322 ? 11.426 22.418 31.282 1.00 97.56 322 SER A C 1
ATOM 2415 O O . SER A 1 322 ? 11.244 23.220 32.197 1.00 97.56 322 SER A O 1
ATOM 2417 N N . GLY A 1 323 ? 11.211 21.111 31.408 1.00 97.19 323 GLY A N 1
ATOM 2418 C CA . GLY A 1 323 ? 10.686 20.478 32.609 1.00 97.19 323 GLY A CA 1
ATOM 2419 C C . GLY A 1 323 ? 11.755 19.804 33.461 1.00 97.19 323 GLY A C 1
ATOM 2420 O O . GLY A 1 323 ? 12.959 20.022 33.303 1.00 97.19 323 GLY A O 1
ATOM 2421 N N . GLU A 1 324 ? 11.289 18.978 34.394 1.00 97.00 324 GLU A N 1
ATOM 2422 C CA . GLU A 1 324 ? 12.127 18.338 35.416 1.00 97.00 324 GLU A CA 1
ATOM 2423 C C . GLU A 1 324 ? 12.185 16.810 35.286 1.00 97.00 324 GLU A C 1
ATOM 2425 O O . GLU A 1 324 ? 13.079 16.189 35.862 1.00 97.00 324 GLU A O 1
ATOM 2430 N N . MET A 1 325 ? 11.267 16.186 34.536 1.00 97.69 325 MET A N 1
ATOM 2431 C CA . MET A 1 325 ? 11.257 14.731 34.362 1.00 97.69 325 MET A CA 1
ATOM 2432 C C . MET A 1 325 ? 12.369 14.296 33.410 1.00 97.69 325 MET A C 1
ATOM 2434 O O . MET A 1 325 ? 12.639 14.963 32.412 1.00 97.69 325 MET A O 1
ATOM 2438 N N . SER A 1 326 ? 12.994 13.144 33.650 1.00 98.00 326 SER A N 1
ATOM 2439 C CA . SER A 1 326 ? 13.787 12.543 32.577 1.00 98.00 326 SER A CA 1
ATOM 2440 C C . SER A 1 326 ? 12.847 12.067 31.455 1.00 98.00 326 SER A C 1
ATOM 2442 O O . SER A 1 326 ? 11.695 11.713 31.733 1.00 98.00 326 SER A O 1
ATOM 2444 N N . PRO A 1 327 ? 13.298 12.007 30.189 1.00 97.19 327 PRO A N 1
ATOM 2445 C CA . PRO A 1 327 ? 12.445 11.512 29.111 1.00 97.19 327 PRO A CA 1
ATOM 2446 C C . PRO A 1 327 ? 11.938 10.081 29.322 1.00 97.19 327 PRO A C 1
ATOM 2448 O O . PRO A 1 327 ? 10.812 9.766 28.949 1.00 97.19 327 PRO A O 1
ATOM 2451 N N . ILE A 1 328 ? 12.744 9.228 29.964 1.00 97.12 328 ILE A N 1
ATOM 2452 C CA . ILE A 1 328 ? 12.354 7.854 30.301 1.00 97.12 328 ILE A CA 1
ATOM 2453 C C . ILE A 1 328 ? 11.243 7.856 31.354 1.00 97.12 328 ILE A C 1
ATOM 2455 O O . ILE A 1 328 ? 10.270 7.124 31.196 1.00 97.12 328 ILE A O 1
ATOM 2459 N N . ASP A 1 329 ? 11.345 8.690 32.392 1.00 98.06 329 ASP A N 1
ATOM 2460 C CA . ASP A 1 329 ? 10.308 8.759 33.429 1.00 98.06 329 ASP A CA 1
ATOM 2461 C C . ASP A 1 329 ? 8.984 9.273 32.857 1.00 98.06 329 ASP A C 1
ATOM 2463 O O . ASP A 1 329 ? 7.929 8.749 33.201 1.00 98.06 329 ASP A O 1
ATOM 2467 N N . TYR A 1 330 ? 9.026 10.250 31.939 1.00 97.69 330 TYR A N 1
ATOM 2468 C CA . TYR A 1 330 ? 7.822 10.693 31.231 1.00 97.69 330 TYR A CA 1
ATOM 2469 C C . TYR A 1 330 ? 7.208 9.554 30.416 1.00 97.69 330 TYR A C 1
ATOM 2471 O O . TYR A 1 330 ? 6.005 9.335 30.470 1.00 97.69 330 TYR A O 1
ATOM 2479 N N . MET A 1 331 ? 8.026 8.812 29.668 1.00 97.31 331 MET A N 1
ATOM 2480 C CA . MET A 1 331 ? 7.566 7.681 28.862 1.00 97.31 331 MET A CA 1
ATOM 2481 C C . MET A 1 331 ? 6.922 6.575 29.705 1.00 97.31 331 MET A C 1
ATOM 2483 O O . MET A 1 331 ? 5.912 6.012 29.287 1.00 97.31 331 MET A O 1
ATOM 2487 N N . VAL A 1 332 ? 7.472 6.282 30.889 1.00 97.75 332 VAL A N 1
ATOM 2488 C CA . VAL A 1 332 ? 6.861 5.350 31.850 1.00 97.75 332 VAL A CA 1
ATOM 2489 C C . VAL A 1 332 ? 5.536 5.911 32.359 1.00 97.75 332 VAL A C 1
ATOM 2491 O O . VAL A 1 332 ? 4.522 5.227 32.278 1.00 97.75 332 VAL A O 1
ATOM 2494 N N . ALA A 1 333 ? 5.515 7.166 32.810 1.00 97.62 333 ALA A N 1
ATOM 2495 C CA . ALA A 1 333 ? 4.298 7.806 33.299 1.00 97.62 333 ALA A CA 1
ATOM 2496 C C . ALA A 1 333 ? 3.198 7.860 32.223 1.00 97.62 333 ALA A C 1
ATOM 2498 O O . ALA A 1 333 ? 2.023 7.682 32.532 1.00 97.62 333 ALA A O 1
ATOM 2499 N N . LEU A 1 334 ? 3.565 8.071 30.955 1.00 96.81 334 LEU A N 1
ATOM 2500 C CA . LEU A 1 334 ? 2.645 8.052 29.820 1.00 96.81 334 LEU A CA 1
ATOM 2501 C C . LEU A 1 334 ? 2.069 6.647 29.609 1.00 96.81 334 LEU A C 1
ATOM 2503 O O . LEU A 1 334 ? 0.856 6.498 29.483 1.00 96.81 334 LEU A O 1
ATOM 2507 N N . ALA A 1 335 ? 2.922 5.619 29.603 1.00 96.62 335 ALA A N 1
ATOM 2508 C CA . ALA A 1 335 ? 2.495 4.232 29.421 1.00 96.62 335 ALA A CA 1
ATOM 2509 C C . ALA A 1 335 ? 1.574 3.739 30.549 1.00 96.62 335 ALA A C 1
ATOM 2511 O O . ALA A 1 335 ? 0.629 2.999 30.287 1.00 96.62 335 ALA A O 1
ATOM 2512 N N . GLU A 1 336 ? 1.809 4.184 31.783 1.00 96.38 336 GLU A N 1
ATOM 2513 C CA . GLU A 1 336 ? 0.990 3.835 32.950 1.00 96.38 336 GLU A CA 1
ATOM 2514 C C . GLU A 1 336 ? -0.241 4.752 33.128 1.00 96.38 336 GLU A C 1
ATOM 2516 O O . GLU A 1 336 ? -1.039 4.554 34.046 1.00 96.38 336 GLU A O 1
ATOM 2521 N N . GLY A 1 337 ? -0.429 5.749 32.252 1.00 94.44 337 GLY A N 1
ATOM 2522 C CA . GLY A 1 337 ? -1.550 6.694 32.315 1.00 94.44 337 GLY A CA 1
ATOM 2523 C C . GLY A 1 337 ? -1.484 7.677 33.492 1.00 94.44 337 GLY A C 1
ATOM 2524 O O . GLY A 1 337 ? -2.503 8.243 33.887 1.00 94.44 337 GLY A O 1
ATOM 2525 N N . GLU A 1 338 ? -0.299 7.879 34.070 1.00 96.62 338 GLU A N 1
ATOM 2526 C CA . GLU A 1 338 ? -0.045 8.831 35.159 1.00 96.62 338 GLU A CA 1
ATOM 2527 C C . GLU A 1 338 ? 0.070 10.279 34.656 1.00 96.62 338 GLU A C 1
ATOM 2529 O O . GLU A 1 338 ? -0.183 11.223 35.409 1.00 96.62 338 GLU A O 1
ATOM 2534 N N . VAL A 1 339 ? 0.414 10.460 33.378 1.00 95.31 339 VAL A N 1
ATOM 2535 C CA . VAL A 1 339 ? 0.344 11.743 32.666 1.00 95.31 339 VAL A CA 1
ATOM 2536 C C . VAL A 1 339 ? -0.590 11.625 31.460 1.00 95.31 339 VAL A C 1
ATOM 2538 O O . VAL A 1 339 ? -0.694 10.547 30.871 1.00 95.31 339 VAL A O 1
ATOM 2541 N N . PRO A 1 340 ? -1.286 12.708 31.071 1.00 93.19 340 PRO A N 1
ATOM 2542 C CA . PRO A 1 340 ? -2.103 12.691 29.865 1.00 93.19 340 PRO A CA 1
ATOM 2543 C C . PRO A 1 340 ? -1.230 12.501 28.619 1.00 93.19 340 PRO A C 1
ATOM 2545 O O . PRO A 1 340 ? -0.089 12.968 28.567 1.00 93.19 340 PRO A O 1
ATOM 2548 N N . ALA A 1 341 ? -1.796 11.862 27.594 1.00 92.50 341 ALA A N 1
ATOM 2549 C CA . ALA A 1 341 ? -1.184 11.845 26.273 1.00 92.50 341 ALA A CA 1
ATOM 2550 C C . ALA A 1 341 ? -1.017 13.285 25.745 1.00 92.50 341 ALA A C 1
ATOM 2552 O O . ALA A 1 341 ? -1.936 14.093 25.922 1.00 92.50 341 ALA A O 1
ATOM 2553 N N . PRO A 1 342 ? 0.130 13.618 25.121 1.00 92.12 342 PRO A N 1
ATOM 2554 C CA . PRO A 1 342 ? 0.385 14.972 24.643 1.00 92.12 342 PRO A CA 1
ATOM 2555 C C . PRO A 1 342 ? -0.580 15.361 23.515 1.00 92.12 342 PRO A C 1
ATOM 2557 O O . PRO A 1 342 ? -1.100 14.496 22.802 1.00 92.12 342 PRO A O 1
ATOM 2560 N N . GLU A 1 343 ? -0.820 16.660 23.329 1.00 87.25 343 GLU A N 1
ATOM 2561 C CA . GLU A 1 343 ? -1.681 17.144 22.246 1.00 87.25 343 GLU A CA 1
ATOM 2562 C C . GLU A 1 343 ? -1.236 16.589 20.881 1.00 87.25 343 GLU A C 1
ATOM 2564 O O . GLU A 1 343 ? -0.048 16.495 20.568 1.00 87.25 343 GLU A O 1
ATOM 2569 N N . GLY A 1 344 ? -2.210 16.175 20.065 1.00 82.50 344 GLY A N 1
ATOM 2570 C CA . GLY A 1 344 ? -1.946 15.605 18.747 1.00 82.50 344 GLY A CA 1
ATOM 2571 C C . GLY A 1 344 ? -1.368 14.189 18.770 1.00 82.50 344 GLY A C 1
ATOM 2572 O O . GLY A 1 344 ? -1.020 13.693 17.702 1.00 82.50 344 GLY A O 1
ATOM 2573 N N . PHE A 1 345 ? -1.273 13.524 19.929 1.00 88.75 345 PHE A N 1
ATOM 2574 C CA . PHE A 1 345 ? -0.885 12.116 20.058 1.00 88.75 345 PHE A CA 1
ATOM 2575 C C . PHE A 1 345 ? -2.099 11.198 19.889 1.00 88.75 345 PHE A C 1
ATOM 2577 O O . PHE A 1 345 ? -2.830 10.899 20.830 1.00 88.75 345 PHE A O 1
ATOM 2584 N N . ASN A 1 346 ? -2.341 10.773 18.654 1.00 86.94 346 ASN A N 1
ATOM 2585 C CA . ASN A 1 346 ? -3.461 9.916 18.286 1.00 86.94 346 ASN A CA 1
ATOM 2586 C C . ASN A 1 346 ? -3.079 9.033 17.091 1.00 86.94 346 ASN A C 1
ATOM 2588 O O . ASN A 1 346 ? -1.924 8.987 16.656 1.00 86.94 346 ASN A O 1
ATOM 2592 N N . LEU A 1 347 ? -4.053 8.309 16.538 1.00 86.31 347 LEU A N 1
ATOM 2593 C CA . LEU A 1 347 ? -3.794 7.417 15.414 1.00 86.31 347 LEU A CA 1
ATOM 2594 C C . LEU A 1 347 ? -3.157 8.154 14.225 1.00 86.31 347 LEU A C 1
ATOM 2596 O O . LEU A 1 347 ? -2.251 7.614 13.597 1.00 86.31 347 LEU A O 1
ATOM 2600 N N . ARG A 1 348 ? -3.549 9.402 13.939 1.00 82.44 348 ARG A N 1
ATOM 2601 C CA . ARG A 1 348 ? -3.022 10.172 12.799 1.00 82.44 348 ARG A CA 1
ATOM 2602 C C . ARG A 1 348 ? -1.532 10.468 12.915 1.00 82.44 348 ARG A C 1
ATOM 2604 O O . ARG A 1 348 ? -0.862 10.516 11.884 1.00 82.44 348 ARG A O 1
ATOM 2611 N N . SER A 1 349 ? -0.998 10.586 14.128 1.00 78.12 349 SER A N 1
ATOM 2612 C CA . SER A 1 349 ? 0.435 10.812 14.363 1.00 78.12 349 SER A CA 1
ATOM 2613 C C . SER A 1 349 ? 1.276 9.632 13.872 1.00 78.12 349 SER A C 1
ATOM 2615 O O . SER A 1 349 ? 2.379 9.834 13.371 1.00 78.12 349 SER A O 1
ATOM 2617 N N . ILE A 1 350 ? 0.734 8.408 13.931 1.00 75.12 350 ILE A N 1
ATOM 2618 C CA . ILE A 1 350 ? 1.427 7.187 13.491 1.00 75.12 350 ILE A CA 1
ATOM 2619 C C . ILE A 1 350 ? 1.065 6.734 12.072 1.00 75.12 350 ILE A C 1
ATOM 2621 O O . ILE A 1 350 ? 1.672 5.800 11.549 1.00 75.12 350 ILE A O 1
ATOM 2625 N N . LEU A 1 351 ? 0.086 7.372 11.422 1.00 70.38 351 LEU A N 1
ATOM 2626 C CA . LEU A 1 351 ? -0.284 7.049 10.036 1.00 70.38 351 LEU A CA 1
ATOM 2627 C C . LEU A 1 351 ? 0.748 7.546 9.015 1.00 70.38 351 LEU A C 1
ATOM 2629 O O . LEU A 1 351 ? 0.717 7.134 7.851 1.00 70.38 351 LEU A O 1
ATOM 2633 N N . THR A 1 352 ? 1.671 8.414 9.433 1.00 59.91 352 THR A N 1
ATOM 2634 C CA . THR A 1 352 ? 2.710 8.947 8.554 1.00 59.91 352 THR A CA 1
ATOM 2635 C C . THR A 1 352 ? 3.892 7.987 8.497 1.00 59.91 352 THR A C 1
ATOM 2637 O O . THR A 1 352 ? 4.563 7.722 9.491 1.00 59.91 352 THR A O 1
ATOM 2640 N N . LEU A 1 353 ? 4.166 7.462 7.304 1.00 54.91 353 LEU A N 1
ATOM 2641 C CA . LEU A 1 353 ? 5.304 6.579 7.081 1.00 54.91 353 LEU A CA 1
ATOM 2642 C C . LEU A 1 353 ? 6.604 7.386 7.125 1.00 54.91 353 LEU A C 1
ATOM 2644 O O . LEU A 1 353 ? 6.868 8.202 6.239 1.00 54.91 353 LEU A O 1
ATOM 2648 N N . GLY A 1 354 ? 7.458 7.096 8.106 1.00 56.41 354 GLY A N 1
ATOM 2649 C CA . GLY A 1 354 ? 8.873 7.432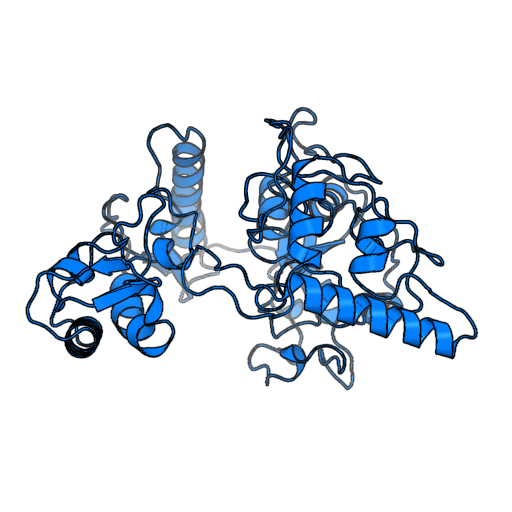 8.010 1.00 56.41 354 GLY A CA 1
ATOM 2650 C C . GLY A 1 354 ? 9.473 6.702 6.807 1.00 56.41 354 GLY A C 1
ATOM 2651 O O . GLY A 1 354 ? 9.327 5.484 6.677 1.00 56.41 354 GLY A O 1
ATOM 2652 N N . MET A 1 355 ? 10.106 7.439 5.894 1.00 58.91 355 MET A N 1
ATOM 2653 C CA . MET A 1 355 ? 10.688 6.839 4.694 1.00 58.91 355 MET A CA 1
ATOM 2654 C C . MET A 1 355 ? 12.037 6.213 5.011 1.00 58.91 355 MET A C 1
ATOM 2656 O O . MET A 1 355 ? 12.941 6.882 5.515 1.00 58.91 355 MET A O 1
ATOM 2660 N N . SER A 1 356 ? 12.205 4.942 4.651 1.00 66.44 356 SER A N 1
ATOM 2661 C CA . SER A 1 356 ? 13.508 4.300 4.744 1.00 66.44 356 SER A CA 1
ATOM 2662 C C . SER A 1 356 ? 14.400 4.708 3.569 1.00 66.44 356 SER A C 1
ATOM 2664 O O . SER A 1 356 ? 13.927 4.949 2.448 1.00 66.44 356 SER A O 1
ATOM 2666 N N . ASN A 1 357 ? 15.719 4.705 3.798 1.00 74.00 357 ASN A N 1
ATOM 2667 C CA . ASN A 1 357 ? 16.701 4.808 2.718 1.00 74.00 357 ASN A CA 1
ATOM 2668 C C . ASN A 1 357 ? 16.892 3.472 1.961 1.00 74.00 357 ASN A C 1
ATOM 2670 O O . ASN A 1 357 ? 17.816 3.330 1.158 1.00 74.00 357 ASN A O 1
ATOM 2674 N N . ALA A 1 358 ? 16.017 2.482 2.182 1.00 80.44 358 ALA A N 1
ATOM 2675 C CA . ALA A 1 358 ? 16.146 1.146 1.609 1.00 80.44 358 ALA A CA 1
ATOM 2676 C C . ALA A 1 358 ? 15.717 1.055 0.132 1.00 80.44 358 ALA A C 1
ATOM 2678 O O . ALA A 1 358 ? 15.945 0.022 -0.496 1.00 80.44 358 ALA A O 1
ATOM 2679 N N . PHE A 1 359 ? 15.151 2.117 -0.455 1.00 85.75 359 PHE A N 1
ATOM 2680 C CA . PHE A 1 359 ? 14.736 2.127 -1.864 1.00 85.75 359 PHE A CA 1
ATOM 2681 C C . PHE A 1 359 ? 15.888 1.758 -2.817 1.00 85.75 359 PHE A C 1
ATOM 2683 O O . PHE A 1 359 ? 15.768 0.810 -3.595 1.00 85.75 359 PHE A O 1
ATOM 2690 N N . LYS A 1 360 ? 17.048 2.431 -2.704 1.00 88.25 360 LYS A N 1
ATOM 2691 C CA . LYS A 1 360 ? 18.239 2.116 -3.519 1.00 88.25 360 LYS A CA 1
ATOM 2692 C C . LYS A 1 360 ? 18.715 0.678 -3.305 1.00 88.25 360 LYS A C 1
ATOM 2694 O O . LYS A 1 360 ? 19.085 0.008 -4.267 1.00 88.25 360 LYS A O 1
ATOM 2699 N N . PHE A 1 361 ? 18.705 0.201 -2.060 1.00 88.56 361 PHE A N 1
ATOM 2700 C CA . PHE A 1 361 ? 19.080 -1.177 -1.745 1.00 88.56 361 PHE A CA 1
ATOM 2701 C C . PHE A 1 361 ? 18.170 -2.181 -2.455 1.00 88.56 361 PHE A C 1
ATOM 2703 O O . PHE A 1 361 ? 18.670 -3.090 -3.113 1.00 88.56 361 PHE A O 1
ATOM 2710 N N . HIS A 1 362 ? 16.853 -1.991 -2.376 1.00 88.19 362 HIS A N 1
ATOM 2711 C CA . HIS A 1 362 ? 15.894 -2.909 -2.976 1.00 88.19 362 HIS A CA 1
ATOM 2712 C C . HIS A 1 362 ? 15.997 -2.926 -4.506 1.00 88.19 362 HIS A C 1
ATOM 2714 O O . HIS A 1 362 ? 16.045 -3.997 -5.108 1.00 88.19 362 HIS A O 1
ATOM 2720 N N . VAL A 1 363 ? 16.128 -1.758 -5.140 1.00 90.69 363 VAL A N 1
ATOM 2721 C CA . VAL A 1 363 ? 16.344 -1.679 -6.591 1.00 90.69 363 VAL A CA 1
ATOM 2722 C C . VAL A 1 363 ? 17.653 -2.369 -6.988 1.00 90.69 363 VAL A C 1
ATOM 2724 O O . VAL A 1 363 ? 17.655 -3.156 -7.930 1.00 90.69 363 VAL A O 1
ATOM 2727 N N . ASN A 1 364 ? 18.751 -2.154 -6.253 1.00 92.75 364 ASN A N 1
ATOM 2728 C CA . ASN A 1 364 ? 20.006 -2.878 -6.487 1.00 92.75 364 ASN A CA 1
ATOM 2729 C C . ASN A 1 364 ? 19.834 -4.393 -6.352 1.00 92.75 364 ASN A C 1
ATOM 2731 O O . ASN A 1 364 ? 20.330 -5.137 -7.190 1.00 92.75 364 ASN A O 1
ATOM 2735 N N . GLN A 1 365 ? 19.122 -4.853 -5.323 1.00 91.50 365 GLN A N 1
ATOM 2736 C CA . GLN A 1 365 ? 18.859 -6.273 -5.114 1.00 91.50 365 GLN A CA 1
ATOM 2737 C C . GLN A 1 365 ? 18.051 -6.871 -6.275 1.00 91.50 365 GLN A C 1
ATOM 2739 O O . GLN A 1 365 ? 18.419 -7.930 -6.783 1.00 91.50 365 GLN A O 1
ATOM 2744 N N . TYR A 1 366 ? 16.990 -6.192 -6.723 1.00 92.00 366 TYR A N 1
ATOM 2745 C CA . TYR A 1 366 ? 16.202 -6.603 -7.886 1.00 92.00 366 TYR A CA 1
ATOM 2746 C C . TYR A 1 366 ? 17.069 -6.690 -9.150 1.00 92.00 366 TYR A C 1
ATOM 2748 O O . TYR A 1 366 ? 17.054 -7.709 -9.839 1.00 92.00 366 TYR A O 1
ATOM 2756 N N . LEU A 1 367 ? 17.852 -5.646 -9.441 1.00 93.81 367 LEU A N 1
ATOM 2757 C CA . LEU A 1 367 ? 18.684 -5.572 -10.643 1.00 93.81 367 LEU A CA 1
ATOM 2758 C C . LEU A 1 367 ? 19.815 -6.610 -10.639 1.00 93.81 367 LEU A C 1
ATOM 2760 O O . LEU A 1 367 ? 20.070 -7.232 -11.670 1.00 93.81 367 LEU A O 1
ATOM 2764 N N . ALA A 1 368 ? 20.444 -6.847 -9.487 1.00 93.12 368 ALA A N 1
ATOM 2765 C CA . ALA A 1 368 ? 21.479 -7.864 -9.334 1.00 93.12 368 ALA A CA 1
ATOM 2766 C C . ALA A 1 368 ? 20.922 -9.279 -9.560 1.00 93.12 368 ALA A C 1
ATOM 2768 O O . ALA A 1 368 ? 21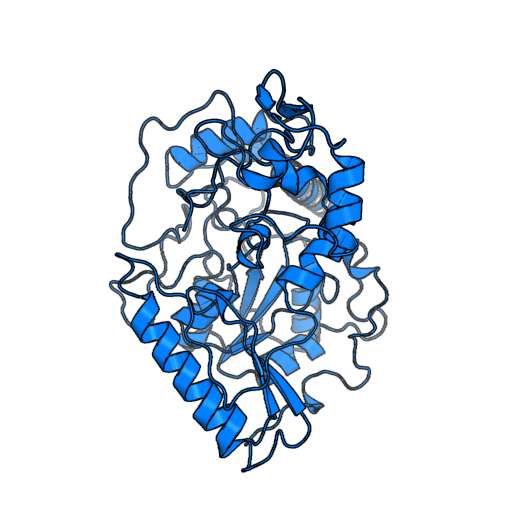.452 -10.008 -10.396 1.00 93.12 368 ALA A O 1
ATOM 2769 N N . ARG A 1 369 ? 19.809 -9.637 -8.898 1.00 92.12 369 ARG A N 1
ATOM 2770 C CA . ARG A 1 369 ? 19.137 -10.942 -9.075 1.00 92.12 369 ARG A CA 1
ATOM 2771 C C . ARG A 1 369 ? 18.703 -11.159 -10.522 1.00 92.12 369 ARG A C 1
ATOM 2773 O O . ARG A 1 369 ? 18.956 -12.203 -11.106 1.00 92.12 369 ARG A O 1
ATOM 2780 N N . ARG A 1 370 ? 18.103 -10.134 -11.129 1.00 92.81 370 ARG A N 1
ATOM 2781 C CA . ARG A 1 370 ? 17.697 -10.149 -12.537 1.00 92.81 370 ARG A CA 1
ATOM 2782 C C . ARG A 1 370 ? 18.882 -10.381 -13.478 1.00 92.81 370 ARG A C 1
ATOM 2784 O O . ARG A 1 370 ? 18.744 -11.119 -14.450 1.00 92.81 370 ARG A O 1
ATOM 2791 N N . SER A 1 371 ? 20.015 -9.724 -13.228 1.00 95.06 371 SER A N 1
ATOM 2792 C CA . SER A 1 371 ? 21.234 -9.904 -14.021 1.00 95.06 371 SER A CA 1
ATOM 2793 C C . SER A 1 371 ? 21.785 -11.325 -13.887 1.00 95.06 371 SER A C 1
ATOM 2795 O O . SER A 1 371 ? 22.208 -11.903 -14.885 1.00 95.06 371 SER A O 1
ATOM 2797 N N . GLU A 1 372 ? 21.772 -11.887 -12.679 1.00 94.62 372 GLU A N 1
ATOM 2798 C CA . GLU A 1 372 ? 22.197 -13.265 -12.408 1.00 94.62 372 GLU A CA 1
ATOM 2799 C C . GLU A 1 372 ? 21.292 -14.283 -13.119 1.00 94.62 372 GLU A C 1
ATOM 2801 O O . GLU A 1 372 ? 21.787 -15.106 -13.887 1.00 94.62 372 GLU A O 1
ATOM 2806 N N . ASP A 1 373 ? 19.970 -14.143 -12.990 1.00 94.56 373 ASP A N 1
ATOM 2807 C CA . ASP A 1 373 ? 18.986 -15.006 -13.658 1.00 94.56 373 ASP A CA 1
ATOM 2808 C C . ASP A 1 373 ? 19.137 -14.989 -15.201 1.00 94.56 373 ASP A C 1
ATOM 2810 O O . ASP A 1 373 ? 18.858 -15.980 -15.884 1.00 94.56 373 ASP A O 1
ATOM 2814 N N . TRP A 1 374 ? 19.565 -13.862 -15.788 1.00 96.62 374 TRP A N 1
ATOM 2815 C CA . TRP A 1 374 ? 19.885 -13.775 -17.219 1.00 96.62 374 TRP A CA 1
ATOM 2816 C C . TRP A 1 374 ? 21.224 -14.421 -17.575 1.00 96.62 374 TRP A C 1
ATOM 2818 O O . TRP A 1 374 ? 21.318 -15.086 -18.613 1.00 96.62 374 TRP A O 1
ATOM 2828 N N . ALA A 1 375 ? 22.237 -14.262 -16.721 1.00 96.88 375 ALA A N 1
ATOM 2829 C CA . ALA A 1 375 ? 23.546 -14.879 -16.898 1.00 96.88 375 ALA A CA 1
ATOM 2830 C C . ALA A 1 375 ? 23.456 -16.412 -16.895 1.00 96.88 375 ALA A C 1
ATOM 2832 O O . ALA A 1 375 ? 24.048 -17.056 -17.762 1.00 96.88 375 ALA A O 1
ATOM 2833 N N . GLU A 1 376 ? 22.634 -16.995 -16.016 1.00 96.94 376 GLU A N 1
ATOM 2834 C CA . GLU A 1 376 ? 22.336 -18.437 -15.998 1.00 96.94 376 GLU A CA 1
ATOM 2835 C C . GLU A 1 376 ? 21.756 -18.949 -17.328 1.00 96.94 376 GLU A C 1
ATOM 2837 O O . GLU A 1 376 ? 21.895 -20.121 -17.678 1.00 96.94 376 GLU A O 1
ATOM 2842 N N . ARG A 1 377 ? 21.133 -18.058 -18.106 1.00 96.38 377 ARG A N 1
ATOM 2843 C CA . ARG A 1 377 ? 20.538 -18.350 -19.418 1.00 96.38 377 ARG A CA 1
ATOM 2844 C C . ARG A 1 377 ? 21.447 -17.985 -20.592 1.00 96.38 377 ARG A C 1
ATOM 2846 O O . ARG A 1 377 ? 21.013 -18.078 -21.738 1.00 96.38 377 ARG A O 1
ATOM 2853 N N . GLY A 1 378 ? 22.686 -17.572 -20.327 1.00 97.50 378 GLY A N 1
ATOM 2854 C CA . GLY A 1 378 ? 23.668 -17.208 -21.350 1.00 97.50 378 GLY A CA 1
ATOM 2855 C C . GLY A 1 378 ? 23.503 -15.799 -21.926 1.00 97.50 378 GLY A C 1
ATOM 2856 O O . GLY A 1 378 ? 24.074 -15.508 -22.976 1.00 97.50 378 GLY A O 1
ATOM 2857 N N . TYR A 1 379 ? 22.743 -14.925 -21.262 1.00 97.44 379 TYR A N 1
ATOM 2858 C CA . TYR A 1 379 ? 22.579 -13.524 -21.651 1.00 97.44 379 TYR A CA 1
ATOM 2859 C C . TYR A 1 379 ? 23.356 -12.595 -20.714 1.00 97.44 379 TYR A C 1
ATOM 2861 O O . TYR A 1 379 ? 23.661 -12.939 -19.578 1.00 97.44 379 TYR A O 1
ATOM 2869 N N . THR A 1 380 ? 23.676 -11.391 -21.182 1.00 96.69 380 THR A N 1
ATOM 2870 C CA . THR A 1 380 ? 24.313 -10.351 -20.365 1.00 96.69 380 THR A CA 1
ATOM 2871 C C . THR A 1 380 ? 23.343 -9.191 -20.190 1.00 96.69 380 THR A C 1
ATOM 2873 O O . THR A 1 380 ? 22.899 -8.620 -21.181 1.00 96.69 380 THR A O 1
ATOM 2876 N N . GLU A 1 381 ? 23.035 -8.846 -18.940 1.00 96.19 381 GLU A N 1
ATOM 2877 C CA . GLU A 1 381 ? 22.308 -7.629 -18.568 1.00 96.19 381 GLU A CA 1
ATOM 2878 C C . GLU A 1 381 ? 23.273 -6.700 -17.825 1.00 96.19 381 GLU A C 1
ATOM 2880 O O . GLU A 1 381 ? 23.792 -7.019 -16.756 1.00 96.19 381 GLU A O 1
ATOM 2885 N N . THR A 1 382 ? 23.556 -5.552 -18.425 1.00 96.25 382 THR A N 1
ATOM 2886 C CA . THR A 1 382 ? 24.492 -4.554 -17.904 1.00 96.25 382 THR A CA 1
ATOM 2887 C C . THR A 1 382 ? 23.799 -3.515 -17.030 1.00 96.25 382 THR A C 1
ATOM 2889 O O . THR A 1 382 ? 24.465 -2.863 -16.225 1.00 96.25 382 THR A O 1
ATOM 2892 N N . LEU A 1 383 ? 22.470 -3.379 -17.115 1.00 95.69 383 LEU A N 1
ATOM 2893 C CA . LEU A 1 383 ? 21.684 -2.614 -16.153 1.00 95.69 383 LEU A CA 1
ATOM 2894 C C . LEU A 1 383 ? 21.452 -3.478 -14.903 1.00 95.69 383 LEU A C 1
ATOM 2896 O O . LEU A 1 383 ? 20.417 -4.119 -14.737 1.00 95.69 383 LEU A O 1
ATOM 2900 N N . ASN A 1 384 ? 22.445 -3.490 -14.013 1.00 95.31 384 ASN A N 1
ATOM 2901 C CA . ASN A 1 384 ? 22.484 -4.372 -12.840 1.00 95.31 384 ASN A CA 1
ATOM 2902 C C . ASN A 1 384 ? 22.590 -3.634 -11.490 1.00 95.31 384 ASN A C 1
ATOM 2904 O O . ASN A 1 384 ? 22.682 -4.272 -10.444 1.00 95.31 384 ASN A O 1
ATOM 2908 N N . ASN A 1 385 ? 22.567 -2.300 -11.497 1.00 94.94 385 ASN A N 1
ATOM 2909 C CA . ASN A 1 385 ? 22.589 -1.474 -10.292 1.00 94.94 385 ASN A CA 1
ATOM 2910 C C . ASN A 1 385 ? 21.915 -0.109 -10.521 1.00 94.94 385 ASN A C 1
ATOM 2912 O O . ASN A 1 385 ? 21.620 0.283 -11.652 1.00 94.94 385 ASN A O 1
ATOM 2916 N N . PHE A 1 386 ? 21.682 0.613 -9.428 1.00 94.12 386 PHE A N 1
ATOM 2917 C CA . PHE A 1 386 ? 20.961 1.879 -9.380 1.00 94.12 386 PHE A CA 1
ATOM 2918 C C . PHE A 1 386 ? 21.665 2.997 -10.150 1.00 94.12 386 PHE A C 1
ATOM 2920 O O . PHE A 1 386 ? 20.994 3.771 -10.822 1.00 94.12 386 PHE A O 1
ATOM 2927 N N . THR A 1 387 ? 22.995 3.074 -10.095 1.00 95.50 387 THR A N 1
ATOM 2928 C CA . THR A 1 387 ? 23.765 4.097 -10.817 1.00 95.50 387 THR A CA 1
ATOM 2929 C C . THR A 1 387 ? 23.558 3.945 -12.322 1.00 95.50 387 THR A C 1
ATOM 2931 O O . THR A 1 387 ? 23.153 4.889 -12.997 1.00 95.50 387 THR A O 1
ATOM 2934 N N . VAL A 1 388 ? 23.700 2.720 -12.842 1.00 96.69 388 VAL A N 1
ATOM 2935 C CA . VAL A 1 388 ? 23.453 2.430 -14.263 1.00 96.69 388 VAL A CA 1
ATOM 2936 C C . VAL A 1 388 ? 21.980 2.640 -14.624 1.00 96.69 388 VAL A C 1
ATOM 2938 O O . VAL A 1 388 ? 21.681 3.160 -15.699 1.00 96.69 388 VAL A O 1
ATOM 2941 N N . LEU A 1 389 ? 21.044 2.275 -13.739 1.00 94.81 389 LEU A N 1
ATOM 2942 C CA . LEU A 1 389 ? 19.622 2.569 -13.931 1.00 94.81 389 LEU A CA 1
ATOM 2943 C C . LEU A 1 389 ? 19.394 4.076 -14.089 1.00 94.81 389 LEU A C 1
ATOM 2945 O O . LEU A 1 389 ? 18.718 4.486 -15.030 1.00 94.81 389 LEU A O 1
ATOM 2949 N N . ASN A 1 390 ? 19.963 4.888 -13.199 1.00 93.94 390 ASN A N 1
ATOM 2950 C CA . ASN A 1 390 ? 19.814 6.338 -13.187 1.00 93.94 390 ASN A CA 1
ATOM 2951 C C . ASN A 1 390 ? 20.390 6.969 -14.467 1.00 93.94 390 ASN A C 1
ATOM 2953 O O . ASN A 1 390 ? 19.694 7.712 -15.153 1.00 93.94 390 ASN A O 1
ATOM 2957 N N . GLU A 1 391 ? 21.605 6.582 -14.869 1.00 95.69 391 GLU A N 1
ATOM 2958 C CA . GLU A 1 391 ? 22.246 7.029 -16.120 1.00 95.69 391 GLU A CA 1
ATOM 2959 C C . GLU A 1 391 ? 21.435 6.688 -17.381 1.00 95.69 391 GLU A C 1
ATOM 2961 O O . GLU A 1 391 ? 21.504 7.383 -18.401 1.00 95.69 391 GLU A O 1
ATOM 2966 N N . ARG A 1 392 ? 20.684 5.583 -17.340 1.00 95.44 392 ARG A N 1
ATOM 2967 C CA . ARG A 1 392 ? 19.895 5.076 -18.469 1.00 95.44 392 ARG A CA 1
ATOM 2968 C C . ARG A 1 392 ? 18.418 5.447 -18.409 1.00 95.44 392 ARG A C 1
ATOM 2970 O O . ARG A 1 392 ? 17.700 5.086 -19.346 1.00 95.44 392 ARG A O 1
ATOM 2977 N N . SER A 1 393 ? 17.979 6.126 -17.353 1.00 92.56 393 SER A N 1
ATOM 2978 C CA . SER A 1 393 ? 16.588 6.528 -17.155 1.00 92.56 393 SER A CA 1
ATOM 2979 C C . SER A 1 393 ? 16.329 7.927 -17.694 1.00 92.56 393 SER A C 1
ATOM 2981 O O . SER A 1 393 ? 17.165 8.827 -17.607 1.00 92.56 393 SER A O 1
ATOM 2983 N N . LYS A 1 394 ? 15.127 8.122 -18.224 1.00 90.38 394 LYS A N 1
ATOM 2984 C CA . LYS A 1 394 ? 14.508 9.435 -18.366 1.00 90.38 394 LYS A CA 1
ATOM 2985 C C . LYS A 1 394 ? 13.327 9.508 -17.426 1.00 90.38 394 LYS A C 1
ATOM 2987 O O . LYS A 1 394 ? 12.623 8.522 -17.237 1.00 90.38 394 LYS A O 1
ATOM 2992 N N . PHE A 1 395 ? 13.092 10.698 -16.903 1.00 86.44 395 PHE A N 1
ATOM 2993 C CA . PHE A 1 395 ? 12.028 10.927 -15.947 1.00 86.44 395 PHE A CA 1
ATOM 2994 C C . PHE A 1 395 ? 11.013 11.917 -16.488 1.00 86.44 395 PHE A C 1
ATOM 2996 O O . PHE A 1 395 ? 11.349 12.800 -17.280 1.00 86.44 395 PHE A O 1
ATOM 3003 N N . TRP A 1 396 ? 9.772 11.783 -16.028 1.00 82.00 396 TRP A N 1
ATOM 3004 C CA . TRP A 1 396 ? 8.708 12.711 -16.394 1.00 82.00 396 TRP A CA 1
ATOM 3005 C C . TRP A 1 396 ? 8.971 14.156 -15.919 1.00 82.00 396 TRP A C 1
ATOM 3007 O O . TRP A 1 396 ? 8.637 15.109 -16.624 1.00 82.00 396 TRP A O 1
ATOM 3017 N N . GLY A 1 397 ? 9.530 14.328 -14.719 1.00 83.12 397 GLY A N 1
ATOM 3018 C CA . GLY A 1 397 ? 9.753 15.629 -14.083 1.00 83.12 397 GLY A CA 1
ATOM 3019 C C . GLY A 1 397 ? 11.197 15.838 -13.629 1.00 83.12 397 GLY A C 1
ATOM 3020 O O . GLY A 1 397 ? 11.973 14.890 -13.507 1.00 83.12 397 GLY A O 1
ATOM 3021 N N . ASP A 1 398 ? 11.570 17.095 -13.385 1.00 86.50 398 ASP A N 1
ATOM 3022 C CA . ASP A 1 398 ? 12.915 17.437 -12.904 1.00 86.50 398 ASP A CA 1
ATOM 3023 C C . ASP A 1 398 ? 13.121 17.073 -11.422 1.00 86.50 398 ASP A C 1
ATOM 3025 O O . ASP A 1 398 ? 14.242 16.801 -10.994 1.00 86.50 398 ASP A O 1
ATOM 3029 N N . ASP A 1 399 ? 12.029 17.013 -10.655 1.00 84.19 399 ASP A N 1
ATOM 3030 C CA . ASP A 1 399 ? 11.958 16.486 -9.288 1.00 84.19 399 ASP A CA 1
ATOM 3031 C C . ASP A 1 399 ? 12.408 15.029 -9.229 1.00 84.19 399 ASP A C 1
ATOM 3033 O O . ASP A 1 399 ? 13.327 14.696 -8.484 1.00 84.19 399 ASP A O 1
ATOM 3037 N N . ALA A 1 400 ? 11.842 14.189 -10.094 1.00 84.69 400 ALA A N 1
ATOM 3038 C CA . ALA A 1 400 ? 12.233 12.795 -10.259 1.00 84.69 400 ALA A CA 1
ATOM 3039 C C . ALA A 1 400 ? 13.743 12.634 -10.485 1.00 84.69 400 ALA A C 1
ATOM 3041 O O . ALA A 1 400 ? 14.408 11.866 -9.788 1.00 84.69 400 ALA A O 1
ATOM 3042 N N . ARG A 1 401 ? 14.285 13.401 -11.445 1.00 89.50 401 ARG A N 1
ATOM 3043 C CA . ARG A 1 401 ? 15.706 13.389 -11.803 1.00 89.50 401 ARG A CA 1
ATOM 3044 C C . ARG A 1 401 ? 16.567 13.773 -10.602 1.00 89.50 401 ARG A C 1
ATOM 3046 O O . ARG A 1 401 ? 17.516 13.058 -10.285 1.00 89.50 401 ARG A O 1
ATOM 3053 N N . ALA A 1 402 ? 16.264 14.899 -9.956 1.00 89.62 402 ALA A N 1
ATOM 3054 C CA . ALA A 1 402 ? 17.032 15.387 -8.814 1.00 89.62 402 ALA A CA 1
ATOM 3055 C C . ALA A 1 402 ? 17.014 14.383 -7.650 1.00 89.62 402 ALA A C 1
ATOM 3057 O O . ALA A 1 402 ? 18.050 14.094 -7.050 1.00 89.62 402 ALA A O 1
ATOM 3058 N N . TRP A 1 403 ? 15.860 13.781 -7.362 1.00 87.56 403 TRP A N 1
ATOM 3059 C CA . TRP A 1 403 ? 15.738 12.804 -6.283 1.00 87.56 403 TRP A CA 1
ATOM 3060 C C . TRP A 1 403 ? 16.443 11.491 -6.594 1.00 87.56 403 TRP A C 1
ATOM 3062 O O . TRP A 1 403 ? 17.084 10.942 -5.703 1.00 87.56 403 TRP A O 1
ATOM 3072 N N . PHE A 1 404 ? 16.403 11.007 -7.838 1.00 90.00 404 PHE A N 1
ATOM 3073 C CA . PHE A 1 404 ? 17.181 9.835 -8.243 1.00 90.00 404 PHE A CA 1
ATOM 3074 C C . PHE A 1 404 ? 18.689 10.072 -8.111 1.00 90.00 404 PHE A C 1
ATOM 3076 O O . PHE A 1 404 ? 19.400 9.184 -7.648 1.00 90.00 404 PHE A O 1
ATOM 3083 N N . GLN A 1 405 ? 19.184 11.276 -8.417 1.00 91.56 405 GLN A N 1
ATOM 3084 C CA . GLN A 1 405 ? 20.578 11.645 -8.134 1.00 91.56 405 GLN A CA 1
ATOM 3085 C C . GLN A 1 405 ? 20.886 11.612 -6.632 1.00 91.56 405 GLN A C 1
ATOM 3087 O O . GLN A 1 405 ? 21.887 11.030 -6.222 1.00 91.56 405 GLN A O 1
ATOM 3092 N N . ASN A 1 406 ? 20.008 12.168 -5.792 1.00 89.69 406 ASN A N 1
ATOM 3093 C CA . ASN A 1 406 ? 20.187 12.114 -4.339 1.00 89.69 406 ASN A CA 1
ATOM 3094 C C . ASN A 1 406 ? 20.136 10.679 -3.788 1.00 89.69 406 ASN A C 1
ATOM 3096 O O . ASN A 1 406 ? 20.882 10.354 -2.866 1.00 89.69 406 ASN A O 1
ATOM 3100 N N . TRP A 1 407 ? 19.283 9.814 -4.347 1.00 88.38 407 TRP A N 1
ATOM 3101 C CA . TRP A 1 407 ? 19.240 8.388 -4.019 1.00 88.38 407 TRP A CA 1
ATOM 3102 C C . TRP A 1 407 ? 20.546 7.691 -4.379 1.00 88.38 407 TRP A C 1
ATOM 3104 O O . TRP A 1 407 ? 21.079 6.935 -3.568 1.00 88.38 407 TRP A O 1
ATOM 3114 N N . ASP A 1 408 ? 21.080 7.964 -5.567 1.00 91.19 408 ASP A N 1
ATOM 3115 C CA . ASP A 1 408 ? 22.333 7.382 -6.037 1.00 91.19 408 ASP A CA 1
ATOM 3116 C C . ASP A 1 408 ? 23.523 7.776 -5.144 1.00 91.19 408 ASP A C 1
ATOM 3118 O O . ASP A 1 408 ? 24.408 6.962 -4.888 1.00 91.19 408 ASP A O 1
ATOM 3122 N N . GLU A 1 409 ? 23.490 8.969 -4.548 1.00 90.88 409 GLU A N 1
ATOM 3123 C CA . GLU A 1 409 ? 24.486 9.430 -3.573 1.00 90.88 409 GLU A CA 1
ATOM 3124 C C . GLU A 1 409 ? 24.347 8.784 -2.179 1.00 90.88 409 GLU A C 1
ATOM 3126 O O . GLU A 1 409 ? 25.271 8.873 -1.366 1.00 90.88 409 GLU A O 1
ATOM 3131 N N . LYS A 1 410 ? 23.237 8.093 -1.869 1.00 86.12 410 LYS A N 1
ATOM 3132 C CA . LYS A 1 410 ? 23.095 7.383 -0.586 1.00 86.12 410 LYS A CA 1
ATOM 3133 C C . LYS A 1 410 ? 24.007 6.159 -0.533 1.00 86.12 410 LYS A C 1
ATOM 3135 O O . LYS A 1 410 ? 24.037 5.331 -1.449 1.00 86.12 410 LYS A O 1
ATOM 3140 N N . VAL A 1 411 ? 24.701 6.014 0.596 1.00 86.56 411 VAL A N 1
ATOM 3141 C CA . VAL A 1 411 ? 25.619 4.894 0.876 1.00 86.56 411 VAL A CA 1
ATOM 3142 C C . VAL A 1 411 ? 25.149 3.988 2.020 1.00 86.56 411 VAL A C 1
ATOM 3144 O O . VAL A 1 411 ? 25.737 2.932 2.232 1.00 86.56 411 VAL A O 1
ATOM 3147 N N . THR A 1 412 ? 24.081 4.355 2.738 1.00 79.25 412 THR A N 1
ATOM 3148 C CA . THR A 1 412 ? 23.489 3.553 3.823 1.00 79.25 412 THR A CA 1
ATOM 3149 C C . THR A 1 412 ? 21.975 3.410 3.644 1.00 79.25 412 THR A C 1
ATOM 3151 O O . THR A 1 412 ? 21.331 4.253 3.021 1.00 79.25 412 THR A O 1
ATOM 3154 N N . CYS A 1 413 ? 21.402 2.342 4.212 1.00 74.12 413 CYS A N 1
ATOM 3155 C CA . CYS A 1 413 ? 19.944 2.164 4.305 1.00 74.12 413 CYS A CA 1
ATOM 3156 C C . CYS A 1 413 ? 19.329 2.900 5.506 1.00 74.12 413 CYS A C 1
ATOM 3158 O O . CYS A 1 413 ? 18.107 3.014 5.589 1.00 74.12 413 CYS A O 1
ATOM 3160 N N . ALA A 1 414 ? 20.159 3.379 6.439 1.00 64.50 414 ALA A N 1
ATOM 3161 C CA . ALA A 1 414 ? 19.703 4.103 7.616 1.00 64.50 414 ALA A CA 1
ATOM 3162 C C . ALA A 1 414 ? 19.073 5.433 7.192 1.00 64.50 414 ALA A C 1
ATOM 3164 O O . ALA A 1 414 ? 19.685 6.202 6.446 1.00 64.50 414 ALA A O 1
ATOM 3165 N N . ALA A 1 415 ? 17.859 5.704 7.666 1.00 60.66 415 ALA A N 1
ATOM 3166 C CA . ALA A 1 415 ? 17.321 7.054 7.636 1.00 60.66 415 ALA A CA 1
ATOM 3167 C C . ALA A 1 415 ? 18.170 7.938 8.567 1.00 60.66 415 ALA A C 1
ATOM 3169 O O . ALA A 1 415 ? 18.642 7.479 9.608 1.00 60.66 415 ALA A O 1
ATOM 3170 N N . LEU A 1 416 ? 18.380 9.204 8.205 1.00 51.88 416 LEU A N 1
ATOM 3171 C CA . LEU A 1 416 ? 18.795 10.186 9.204 1.00 51.88 416 LEU A CA 1
ATOM 3172 C C . LEU A 1 416 ? 17.606 10.324 10.160 1.00 51.88 416 LEU A C 1
ATOM 3174 O O . LEU A 1 416 ? 16.552 10.787 9.736 1.00 51.88 416 LEU A O 1
ATOM 3178 N N . LEU A 1 417 ? 17.771 9.913 11.420 1.00 43.53 417 LEU A N 1
ATOM 3179 C CA . LEU A 1 417 ? 16.749 9.999 12.479 1.00 43.53 417 LEU A CA 1
ATOM 3180 C C . LEU A 1 417 ? 16.186 11.426 12.679 1.00 43.53 417 LEU A C 1
ATOM 3182 O O . LEU A 1 417 ? 15.185 11.606 13.353 1.00 43.53 417 LEU A O 1
ATOM 3186 N N . ALA A 1 418 ? 16.800 12.440 12.064 1.00 38.38 418 ALA A N 1
ATOM 3187 C CA . ALA A 1 418 ? 16.587 13.855 12.336 1.00 38.38 418 ALA A CA 1
ATOM 3188 C C . ALA A 1 418 ? 15.658 14.607 11.361 1.00 38.38 418 ALA A C 1
ATOM 3190 O O . ALA A 1 418 ? 15.675 15.836 11.354 1.00 38.38 418 ALA A O 1
ATOM 3191 N N . SER A 1 419 ? 14.877 13.952 10.494 1.00 38.72 419 SER A N 1
ATOM 3192 C CA . SER A 1 419 ? 13.942 14.719 9.657 1.00 38.72 419 SER A CA 1
ATOM 3193 C C . SER A 1 419 ? 12.714 13.938 9.204 1.00 38.72 419 SER A C 1
ATOM 3195 O O . SER A 1 419 ? 12.664 13.449 8.073 1.00 38.72 419 SER A O 1
ATOM 3197 N N . VAL A 1 420 ? 11.662 13.937 10.021 1.00 44.88 420 VAL A N 1
ATOM 3198 C CA . VAL A 1 420 ? 10.293 13.854 9.490 1.00 44.88 420 VAL A CA 1
ATOM 3199 C C . VAL A 1 420 ? 9.920 15.248 8.970 1.00 44.88 420 VAL A C 1
ATOM 3201 O O . VAL A 1 420 ? 9.074 15.945 9.512 1.00 44.88 420 VAL A O 1
ATOM 3204 N N . LYS A 1 421 ? 10.592 15.703 7.903 1.00 36.66 421 LYS A N 1
ATOM 3205 C CA . LYS A 1 421 ? 10.150 16.897 7.170 1.00 36.66 421 LYS A CA 1
ATOM 3206 C C . LYS A 1 421 ? 8.879 16.525 6.415 1.00 36.66 421 LYS A C 1
ATOM 3208 O O . LYS A 1 421 ? 8.953 15.961 5.325 1.00 36.66 421 LYS A O 1
ATOM 3213 N N . GLY A 1 422 ? 7.722 16.799 7.007 1.00 35.66 422 GLY A N 1
ATOM 3214 C CA . GLY A 1 422 ? 6.440 16.530 6.356 1.00 35.66 422 GLY A CA 1
ATOM 3215 C C . GLY A 1 422 ? 5.200 16.591 7.239 1.00 35.66 422 GLY A C 1
ATOM 3216 O O . GLY A 1 422 ? 4.102 16.535 6.694 1.00 35.66 422 GLY A O 1
ATOM 3217 N N . LEU A 1 423 ? 5.340 16.735 8.557 1.00 35.19 423 LEU A N 1
ATOM 3218 C CA . LEU A 1 423 ? 4.201 16.985 9.434 1.00 35.19 423 LEU A CA 1
ATOM 3219 C C . LEU A 1 423 ? 3.840 18.471 9.371 1.00 35.19 423 LEU A C 1
ATOM 3221 O O . LEU A 1 423 ? 4.214 19.255 10.232 1.00 35.19 423 LEU A O 1
ATOM 3225 N N . THR A 1 424 ? 3.125 18.880 8.325 1.00 28.81 424 THR A N 1
ATOM 3226 C CA . THR A 1 424 ? 2.205 20.003 8.513 1.00 28.81 424 THR A CA 1
ATOM 3227 C C . THR A 1 424 ? 1.085 19.482 9.396 1.00 28.81 424 THR A C 1
ATOM 3229 O O . THR A 1 424 ? 0.467 18.475 9.043 1.00 28.81 424 THR A O 1
ATOM 3232 N N . SER A 1 425 ? 0.857 20.140 10.527 1.00 28.61 425 SER A N 1
ATOM 3233 C CA . SER A 1 425 ? -0.343 19.967 11.336 1.00 28.61 425 SER A CA 1
ATOM 3234 C C . SER A 1 425 ? -1.577 19.974 10.426 1.00 28.61 425 SER A C 1
ATOM 3236 O O . SER A 1 425 ? -1.798 20.918 9.662 1.00 28.61 425 SER A O 1
ATOM 3238 N N . VAL A 1 426 ? -2.332 18.874 10.448 1.00 29.52 426 VAL A N 1
ATOM 3239 C CA . VAL A 1 426 ? -3.674 18.794 9.858 1.00 29.52 426 VAL A CA 1
ATOM 3240 C C . VAL A 1 426 ? -4.623 18.323 10.928 1.00 29.52 426 VAL A C 1
ATOM 3242 O O . VAL A 1 426 ? -4.539 17.113 11.267 1.00 29.52 426 VAL A O 1
#

pLDDT: mean 88.37, std 12.53, range [28.61, 98.5]

Sequence (426 aa):
MRTTAAADARYDIDFAPSDHTLVAQLREKGAIIYAKAVNTEYNGRGCGRSGCNPGGRNEPTMVLPSTLGFQRSSWAGNPSSVYDTTRAPSIGSSSGSAVSVSSNLAMCSLCEETSMSCRGPANHNSVGLILPHKALISYLGHAIGSDIYYDRAGIHCRWIGDSAKVLDAMKDSQEGYYDPRDMWTTVPRASVLEEGYATHIVDDAQEGSLRGIRIGVIRESMLAFPGVRADEPIANAAAGEIKEVLGGMLGATLVESVDPLWPDDPEIENMSPSYTDALAQLVPVLFPDMLYWLDSEGEPLFPDFAASITPTEFAPGIIHGSGEMSPIDYMVALAEGEVPAPEGFNLRSILTLGMSNAFKFHVNQYLARRSEDWAERGYTETLNNFTVLNERSKFWGDDARAWFQNWDEKVTCAALLASVKGLTSV

Secondary structure (DSSP, 8-state):
-B-STT-EE--SS-B-SS--HHHHHHHHTT-----PPP--GGGGTTSTTSS-----S---S-----SS-S--BTTTB----SS-TTS-SSSSSSHHHHHHHHTTS-SEEEEEESSSTTHHHHHHHT-EEE---TTTS-STTT---S-TTT-EEEEEESSHHHHHHHHHHTSBTTTBT--TT-GGGGS--TT--SS-SGGG--SSPPTTTTTT-EEEE-GGGS---TT-TTHHHHHHHHHHHIIIIIIIIS--EEEE---TTS---TTSEEPSS-HHHHHHHHHHHH-GGGGG-B-TTS-BSSHHHHHHBPSEEEETTEEE--SSB-HHHHHHHHHTTSSPPPTT-SHHHHSS-PPPTHHHHHHHHHHHHHHHHHHTTT------SHHHHHHHEE-SSHHHHHHHHHHHT---S---TT--TT----

Foldseek 3Di:
DFDQQLFQFDWPDRDFLDDQLLVVLCVVVPDDPDDDFAFQRLWCLQWDDQPNFLDDDFDFPDHDDDPQEGEAGPHPGAAAAPVDRSHHLWRATFQRQLRCQLVVVDQKGKWKDQACHQVGNCVSSVWAKDWDDAQQADDLSQHQHQALVRMTMMMTGRDNLVSQVSSVSSQDPPLGRDDPSGPSPPDDPPPDDPVGDSVVDDPDQFFQQQAPAEDEDEVVQQADDPPPPPRVVVSVVVVVCCCCPVCNRNNHQYEYADDPRDDDDPVHHYDPPHQLLVCLQPCVPPPLLLQLAAEPVRHGPFVVLLAAADFDDSAVVRTTHNHDHHSNRVSVCSNVVVDHRTPPRGPVSVSRDDRWLCSQVSQLSSLQVSQVSQVVVVDGIPSRHLVSRLVRTDDPRSSSNSSSVRSVPDDDRGRRSHDPHPPPDD